Protein 3WVS (pdb70)

Secondary structure (DSSP, 8-state):
-PPPEES-----SSS---HHHHHHHHSSS-EEEE-SBS--EEEE-SHHHHHHHHH-TTEESGGGGGS---BSSS------SGGG--TTHHHHHHHHHGGGTSHHHHGGGHHHHHHHHHHHHHHHHHH-S-EETIIIIITHHHHHHHHHHHT--GGGHHHHHHHHHHHHB--SSSTTHHHHHHHHHHHHHHHHHHHHHHS--SSHHHHHHHHHHTT--S-HHHHHHHHHHHHHHHHHHHHHHHHHHHHHHHHSHHHHHHHHH-GGGHHHHHHHHHHHS--BSSPPPPEEESS-EEETTEEE-TT-EEEE-HHHHTT-TTTSSSTTS--TT-SS----TT--GGG--TTHHHHHHHHHHHHHHHHHH-TT-EE-S--EE--SBSB-SEEE-EEE-

Radius of gyration: 20.67 Å; Cα contacts (8 Å, |Δi|>4): 702; chains: 1; bounding box: 50×57×49 Å

Organism: NCBI:txid659352

Nearest PDB structures (foldseek):
  3wvs-assembly1_A  TM=1.003E+00  e=5.004E-70  Actinacidiphila reveromycinica
  6j87-assembly1_A  TM=9.771E-01  e=1.989E-39  Streptoalloteichus hindustanus
  7q89-assembly5_E  TM=9.675E-01  e=5.124E-38  Streptomyces antibioticus
  7q6x-assembly6_F  TM=9.660E-01  e=4.107E-37  Streptomyces antibioticus
  7q6r-assembly4_D  TM=9.685E-01  e=7.552E-37  Streptomyces antibioticus

Foldseek 3Di:
DADADEDDPDDQDAFDHHVVLVVQQPDFDWHWHAYPWFDIATEDQAQVLQQCQQAPLLWWLQLCVVGRDGDLAPDDPCALELLNGDPPLVVLRCVQQLVCADLVNCVVCLVVLLVVQLVLVVVCVVVAFWDWCLVSHQQVSLLVVLCQAAVPDSVCCVLVVLLLQQLFFSDPVPSCSNVVSVVVVLVVVVVRLVVCVVPNDNHVLVSVNCCCVPVVSDDPRNSSRVSVVCSNCRGVQRSFLQQSLVCVCQVVVVNLVVCLVPVVLLLLQLLLSLLRGFWFRGWDSWIFRCAFDDGRNDTRHHGGTYTYGQNSNSQNCVVFPVSNDRDSNGPPSPGQSQHHHSRRHSNVSVSSSNNSSNSSSCSVPPSVKDFDDDFDWDDRGRTTHTPTTIIHD

CATH classification: 1.10.630.10

Structure (mmCIF, N/CA/C/O backbone):
data_3WVS
#
_entry.id   3WVS
#
_cell.length_a   52.779
_cell.length_b   73.472
_cell.length_c   58.305
_cell.angle_alpha   90.000
_cell.angle_beta   112.110
_cell.angle_gamma   90.000
#
_symmetry.space_group_name_H-M   'P 1 21 1'
#
loop_
_entity.id
_entity.type
_entity.pdbx_description
1 polymer 'Putative monooxygenase'
2 non-polymer 'PROTOPORPHYRIN IX CONTAINING FE'
3 non-polymer '(2E,4S,5S,6E,8E)-10-{(2R,3S,6S,8R,9S)-9-butyl-8-[(1E,3E)-4-carboxy-3-methylbuta-1,3-dien-1-yl]-3-methyl-1,7-dioxaspiro[5.5]undec-2-yl}-5-hydroxy-4,8-dimethyldeca-2,6,8-trienoic acid'
4 non-polymer 'L(+)-TARTARIC ACID'
5 non-polymer GLYCEROL
6 water water
#
loop_
_atom_site.group_PDB
_atom_site.id
_atom_site.type_symbol
_atom_site.label_atom_id
_atom_site.label_alt_id
_atom_site.label_comp_id
_atom_site.label_asym_id
_atom_site.label_entity_id
_atom_site.label_seq_id
_atom_site.pdbx_PDB_ins_code
_atom_site.Cartn_x
_atom_site.Cartn_y
_atom_site.Cartn_z
_atom_site.occupancy
_atom_site.B_iso_or_equiv
_atom_site.auth_seq_id
_atom_site.auth_comp_id
_atom_site.auth_asym_id
_atom_site.auth_atom_id
_atom_site.pdbx_PDB_model_num
ATOM 1 N N . TYR A 1 9 ? 33.374 57.503 37.154 1.00 21.74 9 TYR A N 1
ATOM 2 C CA . TYR A 1 9 ? 33.040 56.055 37.269 1.00 21.38 9 TYR A CA 1
ATOM 3 C C . TYR A 1 9 ? 34.195 55.232 37.823 1.00 21.25 9 TYR A C 1
ATOM 4 O O . TYR A 1 9 ? 35.265 55.178 37.221 1.00 21.63 9 TYR A O 1
ATOM 13 N N . PRO A 1 10 ? 33.977 54.585 38.976 1.00 21.03 10 PRO A N 1
ATOM 14 C CA . PRO A 1 10 ? 34.945 53.636 39.514 1.00 20.67 10 PRO A CA 1
ATOM 15 C C . PRO A 1 10 ? 35.204 52.484 38.548 1.00 20.34 10 PRO A C 1
ATOM 16 O O . PRO A 1 10 ? 34.331 52.126 37.753 1.00 19.85 10 PRO A O 1
ATOM 20 N N . GLU A 1 11 ? 36.403 51.919 38.616 1.00 19.76 11 GLU A N 1
ATOM 21 C CA . GLU A 1 11 ? 36.736 50.753 37.824 1.00 19.45 11 GLU A CA 1
ATOM 22 C C . GLU A 1 11 ? 35.735 49.671 38.191 1.00 18.73 11 GLU A C 1
ATOM 23 O O . GLU A 1 11 ? 35.422 49.502 39.367 1.00 18.66 11 GLU A O 1
ATOM 29 N N . SER A 1 12 ? 35.234 48.950 37.191 1.00 17.88 12 SER A N 1
ATOM 30 C CA . SER A 1 12 ? 34.257 47.883 37.410 1.00 17.24 12 SER A CA 1
ATOM 31 C C . SER A 1 12 ? 34.868 46.654 38.069 1.00 16.62 12 SER A C 1
ATOM 32 O O . SER A 1 12 ? 35.999 46.270 37.770 1.00 16.62 12 SER A O 1
ATOM 35 N N . LEU A 1 13 ? 34.113 46.043 38.970 1.00 15.69 13 LEU A N 1
ATOM 36 C CA . LEU A 1 13 ? 34.521 44.790 39.581 1.00 14.99 13 LEU A CA 1
ATOM 37 C C . LEU A 1 13 ? 33.720 43.650 38.975 1.00 14.30 13 LEU A C 1
ATOM 38 O O . LEU A 1 13 ? 32.543 43.806 38.649 1.00 13.96 13 LEU A O 1
ATOM 43 N N A SER A 1 14 ? 34.363 42.501 38.813 0.50 13.96 14 SER A N 1
ATOM 44 N N B SER A 1 14 ? 34.358 42.495 38.823 0.50 14.03 14 SER A N 1
ATOM 45 C CA A SER A 1 14 ? 33.664 41.324 38.337 0.50 13.66 14 SER A CA 1
ATOM 46 C CA B SER A 1 14 ? 33.672 41.313 38.324 0.50 13.81 14 SER A CA 1
ATOM 47 C C A SER A 1 14 ? 32.543 40.989 39.313 0.50 13.29 14 SER A C 1
ATOM 48 C C B SER A 1 14 ? 32.581 40.889 39.301 0.50 13.35 14 SER A C 1
ATOM 49 O O A SER A 1 14 ? 32.709 41.096 40.532 0.50 13.29 14 SER A O 1
ATOM 50 O O B SER A 1 14 ? 32.814 40.816 40.508 0.50 13.31 14 SER A O 1
ATOM 55 N N . TYR A 1 15 ? 31.400 40.597 38.764 1.00 12.87 15 TYR A N 1
ATOM 56 C CA . TYR A 1 15 ? 30.221 40.298 39.569 1.00 12.33 15 TYR A CA 1
ATOM 57 C C . TYR A 1 15 ? 29.420 39.208 38.845 1.00 12.46 15 TYR A C 1
ATOM 58 O O . TYR A 1 15 ? 29.442 39.154 37.618 1.00 12.39 15 TYR A O 1
ATOM 67 N N . PRO A 1 16 ? 28.709 38.330 39.583 1.00 12.91 16 PRO A N 1
ATOM 68 C CA . PRO A 1 16 ? 28.499 38.217 41.029 1.00 13.31 16 PRO A CA 1
ATOM 69 C C . PRO A 1 16 ? 29.756 37.922 41.846 1.00 13.73 16 PRO A C 1
ATOM 70 O O . PRO A 1 16 ? 30.754 37.430 41.310 1.00 13.67 16 PRO A O 1
ATOM 74 N N . PHE A 1 17 ? 29.676 38.203 43.144 1.00 14.20 17 PHE A N 1
ATOM 75 C CA . PHE A 1 17 ? 30.798 38.039 44.065 1.00 14.81 17 PHE A CA 1
ATOM 76 C C . PHE A 1 17 ? 30.829 36.653 44.690 1.00 15.70 17 PHE A C 1
ATOM 77 O O . PHE A 1 17 ? 31.899 36.132 45.010 1.00 16.03 17 PHE A O 1
ATOM 85 N N . GLY A 1 18 ? 29.653 36.071 44.896 1.00 16.48 18 GLY A N 1
ATOM 86 C CA . GLY A 1 18 ? 29.554 34.811 45.631 1.00 17.16 18 GLY A CA 1
ATOM 87 C C . GLY A 1 18 ? 29.629 35.018 47.135 1.00 17.47 18 GLY A C 1
ATOM 88 O O . GLY A 1 18 ? 29.552 36.151 47.622 1.00 17.46 18 GLY A O 1
ATOM 89 N N . PRO A 1 19 ? 29.793 33.923 47.894 1.00 17.82 19 PRO A N 1
ATOM 90 C CA . PRO A 1 19 ? 29.968 32.550 47.434 1.00 18.23 19 PRO A CA 1
ATOM 91 C C . PRO A 1 19 ? 28.650 31.817 47.216 1.00 18.82 19 PRO A C 1
ATOM 92 O O . PRO A 1 19 ? 27.575 32.383 47.419 1.00 18.94 19 PRO A O 1
ATOM 96 N N . ASP A 1 20 ? 28.753 30.552 46.817 1.00 19.63 20 ASP A N 1
ATOM 97 C CA . ASP A 1 20 ? 27.590 29.704 46.569 1.00 20.36 20 ASP A CA 1
ATOM 98 C C . ASP A 1 20 ? 27.203 28.940 47.824 1.00 20.35 20 ASP A C 1
ATOM 99 O O . ASP A 1 20 ? 26.020 28.748 48.109 1.00 20.40 20 ASP A O 1
ATOM 104 N N . GLU A 1 21 ? 28.213 28.500 48.566 1.00 20.24 21 GLU A N 1
ATOM 105 C CA . GLU A 1 21 ? 28.004 27.609 49.702 1.00 20.26 21 GLU A CA 1
ATOM 106 C C . GLU A 1 21 ? 27.806 28.341 51.018 1.00 19.49 21 GLU A C 1
ATOM 107 O O . GLU A 1 21 ? 28.429 29.373 51.268 1.00 19.57 21 GLU A O 1
ATOM 113 N N . GLY A 1 22 ? 26.955 27.778 51.868 1.00 18.39 22 GLY A N 1
ATOM 114 C CA . GLY A 1 22 ? 26.680 28.361 53.165 1.00 17.20 22 GLY A CA 1
ATOM 115 C C . GLY A 1 22 ? 25.849 29.606 52.984 1.00 16.38 22 GLY A C 1
ATOM 116 O O . GLY A 1 22 ? 25.303 29.841 51.905 1.00 16.37 22 GLY A O 1
ATOM 117 N N . LEU A 1 23 ? 25.779 30.412 54.032 1.00 15.63 23 LEU A N 1
ATOM 118 C CA . LEU A 1 23 ? 24.929 31.592 54.024 1.00 15.09 23 LEU A CA 1
ATOM 119 C C . LEU A 1 23 ? 25.720 32.891 54.042 1.00 14.66 23 LEU A C 1
ATOM 120 O O . LEU A 1 23 ? 25.149 33.962 54.249 1.00 14.49 23 LEU A O 1
ATOM 125 N N . ALA A 1 24 ? 27.029 32.802 53.822 1.00 14.21 24 ALA A N 1
ATOM 126 C CA . ALA A 1 24 ? 27.865 33.985 53.886 1.00 13.95 24 ALA A CA 1
ATOM 127 C C . ALA A 1 24 ? 27.660 34.855 52.664 1.00 13.43 24 ALA A C 1
ATOM 128 O O . ALA A 1 24 ? 27.261 34.383 51.598 1.00 12.94 24 ALA A O 1
ATOM 130 N N . LEU A 1 25 ? 27.938 36.139 52.835 1.00 13.10 25 LEU A N 1
ATOM 131 C CA . LEU A 1 25 ? 28.004 37.055 51.713 1.00 12.75 25 LEU A CA 1
ATOM 132 C C . LEU A 1 25 ? 29.457 37.458 51.528 1.00 12.27 25 LEU A C 1
ATOM 133 O O . LEU A 1 25 ? 30.200 37.603 52.497 1.00 12.10 25 LEU A O 1
ATOM 138 N N . SER A 1 26 ? 29.867 37.620 50.279 1.00 11.92 26 SER A N 1
ATOM 139 C CA . SER A 1 26 ? 31.239 37.992 49.983 1.00 11.88 26 SER A CA 1
ATOM 140 C C . SER A 1 26 ? 31.670 39.249 50.739 1.00 11.65 26 SER A C 1
ATOM 141 O O . SER A 1 26 ? 30.892 40.192 50.906 1.00 11.10 26 SER A O 1
ATOM 144 N N . GLU A 1 27 ? 32.914 39.265 51.201 1.00 11.79 27 GLU A N 1
ATOM 145 C CA . GLU A 1 27 ? 33.461 40.469 51.809 1.00 12.30 27 GLU A CA 1
ATOM 146 C C . GLU A 1 27 ? 33.383 41.665 50.862 1.00 11.77 27 GLU A C 1
ATOM 147 O O . GLU A 1 27 ? 33.393 42.811 51.307 1.00 11.76 27 GLU A O 1
ATOM 153 N N . SER A 1 28 ? 33.315 41.405 49.560 1.00 11.31 28 SER A N 1
ATOM 154 C CA . SER A 1 28 ? 33.206 42.493 48.591 1.00 10.98 28 SER A CA 1
ATOM 155 C C . SER A 1 28 ? 31.915 43.274 48.779 1.00 10.65 28 SER A C 1
ATOM 156 O O . SER A 1 28 ? 31.865 44.464 48.488 1.00 10.72 28 SER A O 1
ATOM 159 N N . TYR A 1 29 ? 30.869 42.604 49.255 1.00 10.01 29 TYR A N 1
ATOM 160 C CA . TYR A 1 29 ? 29.629 43.306 49.571 1.00 9.47 29 TYR A CA 1
ATOM 161 C C . TYR A 1 29 ? 29.819 44.229 50.766 1.00 9.37 29 TYR A C 1
ATOM 162 O O . TYR A 1 29 ? 29.331 45.354 50.773 1.00 9.23 29 TYR A O 1
ATOM 171 N N . THR A 1 30 ? 30.515 43.740 51.786 1.00 9.57 30 THR A N 1
ATOM 172 C CA . THR A 1 30 ? 30.737 44.534 52.983 1.00 9.90 30 THR A CA 1
ATOM 173 C C . THR A 1 30 ? 31.558 45.767 52.625 1.00 9.69 30 THR A C 1
ATOM 174 O O . THR A 1 30 ? 31.246 46.881 53.051 1.00 9.36 30 THR A O 1
ATOM 178 N N . ARG A 1 31 ? 32.610 45.556 51.846 1.00 9.82 31 ARG A N 1
ATOM 179 C CA A ARG A 1 31 ? 33.490 46.638 51.428 0.50 9.89 31 ARG A CA 1
ATOM 180 C CA B ARG A 1 31 ? 33.477 46.663 51.469 0.50 10.08 31 ARG A CA 1
ATOM 181 C C . ARG A 1 31 ? 32.699 47.686 50.650 1.00 9.77 31 ARG A C 1
ATOM 182 O O . ARG A 1 31 ? 32.802 48.884 50.902 1.00 9.60 31 ARG A O 1
ATOM 197 N N . ALA A 1 32 ? 31.896 47.218 49.699 1.00 9.26 32 ALA A N 1
ATOM 198 C CA . ALA A 1 32 ? 31.091 48.125 48.873 1.00 8.76 32 ALA A CA 1
ATOM 199 C C . ALA A 1 32 ? 30.110 48.930 49.729 1.00 8.61 32 ALA A C 1
ATOM 200 O O . ALA A 1 32 ? 29.998 50.144 49.589 1.00 8.37 32 ALA A O 1
ATOM 202 N N . ARG A 1 33 ? 29.430 48.251 50.647 1.00 8.14 33 ARG A N 1
ATOM 203 C CA . ARG A 1 33 ? 28.411 48.897 51.474 1.00 8.42 33 ARG A CA 1
ATOM 204 C C . ARG A 1 33 ? 29.030 49.912 52.449 1.00 8.31 33 ARG A C 1
ATOM 205 O O . ARG A 1 33 ? 28.402 50.908 52.804 1.00 8.20 33 ARG A O 1
ATOM 213 N N . ASP A 1 34 ? 30.273 49.653 52.859 1.00 8.56 34 ASP A N 1
ATOM 214 C CA . ASP A 1 34 ? 31.024 50.555 53.734 1.00 9.06 34 ASP A CA 1
ATOM 215 C C . ASP A 1 34 ? 31.567 51.782 52.991 1.00 8.95 34 ASP A C 1
ATOM 216 O O . ASP A 1 34 ? 31.942 52.767 53.621 1.00 9.23 34 ASP A O 1
ATOM 221 N N . THR A 1 35 ? 31.628 51.710 51.662 1.00 9.28 35 THR A N 1
ATOM 222 C CA . THR A 1 35 ? 32.284 52.747 50.866 1.00 9.99 35 THR A CA 1
ATOM 223 C C . THR A 1 35 ? 31.287 53.781 50.372 1.00 9.95 35 THR A C 1
ATOM 224 O O . THR A 1 35 ? 30.227 53.430 49.852 1.00 9.83 35 THR A O 1
ATOM 228 N N A ASP A 1 36 ? 31.636 55.058 50.525 0.50 10.05 36 ASP A N 1
ATOM 229 N N B ASP A 1 36 ? 31.637 55.053 50.521 0.50 10.04 36 ASP A N 1
ATOM 230 C CA A ASP A 1 36 ? 30.803 56.162 50.038 0.50 10.27 36 ASP A CA 1
ATOM 231 C CA B ASP A 1 36 ? 30.788 56.140 50.053 0.50 10.25 36 ASP A CA 1
ATOM 232 C C A ASP A 1 36 ? 30.603 56.082 48.533 0.50 10.20 36 ASP A C 1
ATOM 233 C C B ASP A 1 36 ? 30.592 56.061 48.542 0.50 10.19 36 ASP A C 1
ATOM 234 O O A ASP A 1 36 ? 31.517 55.703 47.795 0.50 10.51 36 ASP A O 1
ATOM 235 O O B ASP A 1 36 ? 31.492 55.647 47.808 0.50 10.49 36 ASP A O 1
ATOM 244 N N . GLY A 1 37 ? 29.408 56.455 48.089 1.00 10.15 37 GLY A N 1
ATOM 245 C CA . GLY A 1 37 ? 29.044 56.348 46.688 1.00 10.25 37 GLY A CA 1
ATOM 246 C C . GLY A 1 37 ? 28.718 54.913 46.320 1.00 10.54 37 GLY A C 1
ATOM 247 O O . GLY A 1 37 ? 28.866 54.003 47.138 1.00 11.04 37 GLY A O 1
ATOM 248 N N . LEU A 1 38 ? 28.253 54.713 45.093 1.00 10.22 38 LEU A N 1
ATOM 249 C CA . LEU A 1 38 ? 28.000 53.375 44.577 1.00 10.23 38 LEU A CA 1
ATOM 250 C C . LEU A 1 38 ? 29.254 52.832 43.913 1.00 10.52 38 LEU A C 1
ATOM 251 O O . LEU A 1 38 ? 30.121 53.593 43.499 1.00 11.06 38 LEU A O 1
ATOM 256 N N . ILE A 1 39 ? 29.356 51.514 43.811 1.00 10.38 39 ILE A N 1
ATOM 257 C CA . ILE A 1 39 ? 30.444 50.927 43.046 1.00 10.64 39 ILE A CA 1
ATOM 258 C C . ILE A 1 39 ? 29.954 50.477 41.682 1.00 10.37 39 ILE A C 1
ATOM 259 O O . ILE A 1 39 ? 28.748 50.453 41.415 1.00 10.08 39 ILE A O 1
ATOM 264 N N . ARG A 1 40 ? 30.905 50.138 40.819 1.00 10.17 40 ARG A N 1
ATOM 265 C CA . ARG A 1 40 ? 30.609 49.657 39.484 1.00 10.22 40 ARG A CA 1
ATOM 266 C C . ARG A 1 40 ? 30.890 48.167 39.389 1.00 10.04 40 ARG A C 1
ATOM 267 O O . ARG A 1 40 ? 31.870 47.670 39.953 1.00 10.04 40 ARG A O 1
ATOM 275 N N . VAL A 1 41 ? 30.020 47.454 38.681 1.00 10.00 41 VAL A N 1
ATOM 276 C CA . VAL A 1 41 ? 30.186 46.025 38.459 1.00 10.39 41 VAL A CA 1
ATOM 277 C C . VAL A 1 41 ? 30.036 45.674 36.983 1.00 10.59 41 VAL A C 1
ATOM 278 O O . VAL A 1 41 ? 29.311 46.340 36.234 1.00 10.40 41 VAL A O 1
ATOM 282 N N . LYS A 1 42 ? 30.735 44.625 36.569 1.00 10.81 42 LYS A N 1
ATOM 283 C CA . LYS A 1 42 ? 30.559 44.075 35.238 1.00 11.20 42 LYS A CA 1
ATOM 284 C C . LYS A 1 42 ? 30.205 42.606 35.371 1.00 11.19 42 LYS A C 1
ATOM 285 O O . LYS A 1 42 ? 30.944 41.824 35.980 1.00 11.33 42 LYS A O 1
ATOM 291 N N . LEU A 1 43 ? 29.056 42.246 34.810 1.00 11.15 43 LEU A N 1
ATOM 292 C CA . LEU A 1 43 ? 28.567 40.875 34.857 1.00 11.34 43 LEU A CA 1
ATOM 293 C C . LEU A 1 43 ? 28.986 40.128 33.586 1.00 11.76 43 LEU A C 1
ATOM 294 O O . LEU A 1 43 ? 29.528 40.734 32.665 1.00 11.78 43 LEU A O 1
ATOM 299 N N . PRO A 1 44 ? 28.759 38.807 33.540 1.00 12.26 44 PRO A N 1
ATOM 300 C CA . PRO A 1 44 ? 29.185 38.062 32.359 1.00 12.60 44 PRO A CA 1
ATOM 301 C C . PRO A 1 44 ? 28.609 38.602 31.048 1.00 12.81 44 PRO A C 1
ATOM 302 O O . PRO A 1 44 ? 29.258 38.497 30.005 1.00 13.16 44 PRO A O 1
ATOM 306 N N . TYR A 1 45 ? 27.409 39.172 31.093 1.00 12.51 45 TYR A N 1
ATOM 307 C CA . TYR A 1 45 ? 26.776 39.724 29.893 1.00 12.54 45 TYR A CA 1
ATOM 308 C C . TYR A 1 45 ? 26.264 41.141 30.123 1.00 11.96 45 TYR A C 1
ATOM 309 O O . TYR A 1 45 ? 26.050 41.566 31.265 1.00 11.86 45 TYR A O 1
ATOM 318 N N . GLY A 1 46 ? 26.062 41.868 29.029 1.00 11.79 46 GLY A N 1
ATOM 319 C CA . GLY A 1 46 ? 25.462 43.192 29.090 1.00 11.64 46 GLY A CA 1
ATOM 320 C C . GLY A 1 46 ? 26.409 44.287 29.532 1.00 11.67 46 GLY A C 1
ATOM 321 O O . GLY A 1 46 ? 27.581 44.046 29.816 1.00 11.69 46 GLY A O 1
ATOM 322 N N . GLU A 1 47 ? 25.884 45.504 29.595 1.00 11.97 47 GLU A N 1
ATOM 323 C CA . GLU A 1 47 ? 26.672 46.664 29.991 1.00 12.01 47 GLU A CA 1
ATOM 324 C C . GLU A 1 47 ? 27.013 46.642 31.478 1.00 11.81 47 GLU A C 1
ATOM 325 O O . GLU A 1 47 ? 26.322 45.998 32.273 1.00 11.37 47 GLU A O 1
ATOM 331 N N . PRO A 1 48 ? 28.088 47.349 31.863 1.00 11.49 48 PRO A N 1
ATOM 332 C CA . PRO A 1 48 ? 28.413 47.499 33.276 1.00 11.35 48 PRO A CA 1
ATOM 333 C C . PRO A 1 48 ? 27.327 48.300 33.985 1.00 10.59 48 PRO A C 1
ATOM 334 O O . PRO A 1 48 ? 26.509 48.955 33.336 1.00 11.00 48 PRO A O 1
ATOM 338 N N . ALA A 1 49 ? 27.325 48.251 35.310 1.00 9.87 49 ALA A N 1
ATOM 339 C CA . ALA A 1 49 ? 26.253 48.860 36.082 1.00 9.25 49 ALA A CA 1
ATOM 340 C C . ALA A 1 49 ? 26.746 49.378 37.423 1.00 8.76 49 ALA A C 1
ATOM 341 O O . ALA A 1 49 ? 27.836 49.029 37.876 1.00 9.29 49 ALA A O 1
ATOM 343 N N . TRP A 1 50 ? 25.937 50.217 38.058 1.00 7.73 50 TRP A N 1
ATOM 344 C CA . TRP A 1 50 ? 26.159 50.574 39.448 1.00 7.23 50 TRP A CA 1
ATOM 345 C C . TRP A 1 50 ? 25.607 49.459 40.323 1.00 6.66 50 TRP A C 1
ATOM 346 O O . TRP A 1 50 ? 24.652 48.786 39.933 1.00 6.82 50 TRP A O 1
ATOM 357 N N . LEU A 1 51 ? 26.192 49.294 41.505 1.00 6.87 51 LEU A N 1
ATOM 358 C CA . LEU A 1 51 ? 25.686 48.355 42.506 1.00 6.77 51 LEU A CA 1
ATOM 359 C C . LEU A 1 51 ? 25.323 49.127 43.765 1.00 6.92 51 LEU A C 1
ATOM 360 O O . LEU A 1 51 ? 26.155 49.848 44.315 1.00 7.39 51 LEU A O 1
ATOM 365 N N . ALA A 1 52 ? 24.074 48.984 44.204 1.00 6.60 52 ALA A N 1
ATOM 366 C CA . ALA A 1 52 ? 23.599 49.576 45.456 1.00 6.64 52 ALA A CA 1
ATOM 367 C C . ALA A 1 52 ? 23.535 48.493 46.526 1.00 6.51 52 ALA A C 1
ATOM 368 O O . ALA A 1 52 ? 22.933 47.433 46.314 1.00 7.12 52 ALA A O 1
ATOM 370 N N . THR A 1 53 ? 24.152 48.764 47.672 1.00 6.31 53 THR A N 1
ATOM 371 C CA . THR A 1 53 ? 24.256 47.782 48.751 1.00 6.55 53 THR A CA 1
ATOM 372 C C . THR A 1 53 ? 23.728 48.271 50.092 1.00 6.26 53 THR A C 1
ATOM 373 O O . THR A 1 53 ? 23.400 47.452 50.949 1.00 6.84 53 THR A O 1
ATOM 377 N N . ARG A 1 54 ? 23.660 49.586 50.287 1.00 5.95 54 ARG A N 1
ATOM 378 C CA . ARG A 1 54 ? 23.082 50.123 51.513 1.00 5.96 54 ARG A CA 1
ATOM 379 C C . ARG A 1 54 ? 21.554 50.053 51.475 1.00 6.01 54 ARG A C 1
ATOM 380 O O . ARG A 1 54 ? 20.933 50.223 50.424 1.00 5.75 54 ARG A O 1
ATOM 388 N N . TYR A 1 55 ? 20.963 49.814 52.636 1.00 5.48 55 TYR A N 1
ATOM 389 C CA . TYR A 1 55 ? 19.519 49.710 52.779 1.00 5.51 55 TYR A CA 1
ATOM 390 C C . TYR A 1 55 ? 18.785 50.918 52.189 1.00 5.77 55 TYR A C 1
ATOM 391 O O . TYR A 1 55 ? 17.818 50.760 51.442 1.00 5.41 55 TYR A O 1
ATOM 400 N N . GLU A 1 56 ? 19.236 52.128 52.504 1.00 6.17 56 GLU A N 1
ATOM 401 C CA . GLU A 1 56 ? 18.507 53.301 52.028 1.00 6.73 56 GLU A CA 1
ATOM 402 C C . GLU A 1 56 ? 18.648 53.464 50.522 1.00 6.10 56 GLU A C 1
ATOM 403 O O . GLU A 1 56 ? 17.724 53.915 49.847 1.00 6.50 56 GLU A O 1
ATOM 409 N N . ASP A 1 57 ? 19.810 53.095 50.000 1.00 5.68 57 ASP A N 1
ATOM 410 C CA . ASP A 1 57 ? 20.042 53.189 48.561 1.00 5.68 57 ASP A CA 1
ATOM 411 C C . ASP A 1 57 ? 19.201 52.155 47.825 1.00 5.43 57 ASP A C 1
ATOM 412 O O . ASP A 1 57 ? 18.603 52.445 46.785 1.00 5.68 57 ASP A O 1
ATOM 417 N N . ALA A 1 58 ? 19.169 50.941 48.367 1.00 5.24 58 ALA A N 1
ATOM 418 C CA . ALA A 1 58 ? 18.370 49.870 47.788 1.00 5.04 58 ALA A CA 1
ATOM 419 C C . ALA A 1 58 ? 16.905 50.267 47.700 1.00 5.06 58 ALA A C 1
ATOM 420 O O . ALA A 1 58 ? 16.263 50.093 46.668 1.00 5.14 58 ALA A O 1
ATOM 422 N N . ARG A 1 59 ? 16.368 50.812 48.781 1.00 4.96 59 ARG A N 1
ATOM 423 C CA . ARG A 1 59 ? 14.958 51.136 48.769 1.00 5.17 59 ARG A CA 1
ATOM 424 C C . ARG A 1 59 ? 14.639 52.296 47.832 1.00 5.06 59 ARG A C 1
ATOM 425 O O . ARG A 1 59 ? 13.576 52.321 47.221 1.00 4.89 59 ARG A O 1
ATOM 433 N N . LEU A 1 60 ? 15.564 53.239 47.685 1.00 5.31 60 LEU A N 1
ATOM 434 C CA . LEU A 1 60 ? 15.373 54.296 46.695 1.00 5.62 60 LEU A CA 1
ATOM 435 C C . LEU A 1 60 ? 15.253 53.699 45.295 1.00 5.20 60 LEU A C 1
ATOM 436 O O . LEU A 1 60 ? 14.307 53.983 44.562 1.00 4.94 60 LEU A O 1
ATOM 441 N N . VAL A 1 61 ? 16.206 52.853 44.928 1.00 4.71 61 VAL A N 1
ATOM 442 C CA . VAL A 1 61 ? 16.227 52.301 43.583 1.00 4.96 61 VAL A CA 1
ATOM 443 C C . VAL A 1 61 ? 15.005 51.418 43.303 1.00 4.83 61 VAL A C 1
ATOM 444 O O . VAL A 1 61 ? 14.431 51.458 42.211 1.00 4.88 61 VAL A O 1
ATOM 448 N N . LEU A 1 62 ? 14.600 50.620 44.282 1.00 5.06 62 LEU A N 1
ATOM 449 C CA . LEU A 1 62 ? 13.468 49.722 44.100 1.00 5.01 62 LEU A CA 1
ATOM 450 C C . LEU A 1 62 ? 12.131 50.439 44.093 1.00 4.71 62 LEU A C 1
ATOM 451 O O . LEU A 1 62 ? 11.202 50.015 43.411 1.00 5.40 62 LEU A O 1
ATOM 456 N N . GLY A 1 63 ? 12.023 51.508 44.879 1.00 4.50 63 GLY A N 1
ATOM 457 C CA . GLY A 1 63 ? 10.723 52.115 45.143 1.00 4.98 63 GLY A CA 1
ATOM 458 C C . GLY A 1 63 ? 10.473 53.506 44.599 1.00 5.46 63 GLY A C 1
ATOM 459 O O . GLY A 1 63 ? 9.337 53.967 44.621 1.00 6.08 63 GLY A O 1
ATOM 460 N N . ASP A 1 64 ? 11.511 54.191 44.132 1.00 5.40 64 ASP A N 1
ATOM 461 C CA . ASP A 1 64 ? 11.342 55.534 43.568 1.00 5.90 64 ASP A CA 1
ATOM 462 C C . ASP A 1 64 ? 11.047 55.433 42.077 1.00 5.99 64 ASP A C 1
ATOM 463 O O . ASP A 1 64 ? 11.815 54.837 41.324 1.00 5.81 64 ASP A O 1
ATOM 468 N N . ALA A 1 65 ? 9.942 56.040 41.652 1.00 6.59 65 ALA A N 1
ATOM 469 C CA . ALA A 1 65 ? 9.454 55.901 40.281 1.00 7.37 65 ALA A CA 1
ATOM 470 C C . ALA A 1 65 ? 10.320 56.585 39.219 1.00 7.37 65 ALA A C 1
ATOM 471 O O . ALA A 1 65 ? 10.058 56.455 38.024 1.00 8.11 65 ALA A O 1
ATOM 473 N N . ARG A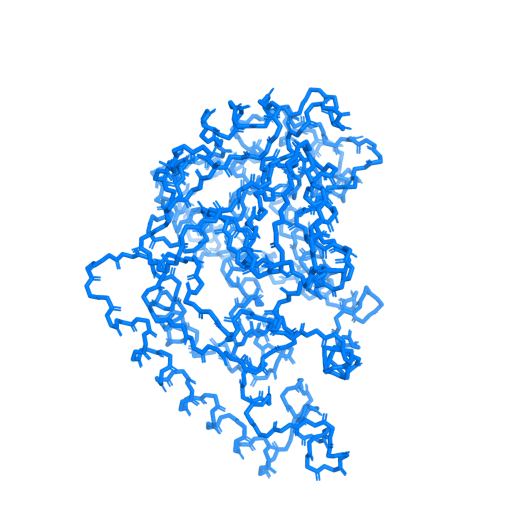 1 66 ? 11.348 57.308 39.648 1.00 7.05 66 ARG A N 1
ATOM 474 C CA . ARG A 1 66 ? 12.334 57.818 38.705 1.00 7.36 66 ARG A CA 1
ATOM 475 C C . ARG A 1 66 ? 13.220 56.693 38.167 1.00 6.99 66 ARG A C 1
ATOM 476 O O . ARG A 1 66 ? 13.969 56.893 37.215 1.00 7.31 66 ARG A O 1
ATOM 484 N N . PHE A 1 67 ? 13.134 55.514 38.783 1.00 6.47 67 PHE A N 1
ATOM 485 C CA . PHE A 1 67 ? 13.808 54.319 38.274 1.00 6.62 67 PHE A CA 1
ATOM 486 C C . PHE A 1 67 ? 12.806 53.398 37.584 1.00 6.77 67 PHE A C 1
ATOM 487 O O . PHE A 1 67 ? 11.656 53.285 38.008 1.00 7.60 67 PHE A O 1
ATOM 495 N N . SER A 1 68 ? 13.253 52.744 36.516 1.00 6.47 68 SER A N 1
ATOM 496 C CA . SER A 1 68 ? 12.377 51.982 35.631 1.00 6.73 68 SER A CA 1
ATOM 497 C C . SER A 1 68 ? 12.870 50.558 35.408 1.00 6.67 68 SER A C 1
ATOM 498 O O . SER A 1 68 ? 14.077 50.316 35.303 1.00 6.91 68 SER A O 1
ATOM 501 N N . ARG A 1 69 ? 11.922 49.628 35.311 1.00 6.75 69 ARG A N 1
ATOM 502 C CA . ARG A 1 69 ? 12.205 48.288 34.803 1.00 7.18 69 ARG A CA 1
ATOM 503 C C . ARG A 1 69 ? 12.024 48.259 33.285 1.00 7.69 69 ARG A C 1
ATOM 504 O O . ARG A 1 69 ? 12.821 47.662 32.575 1.00 7.53 69 ARG A O 1
ATOM 512 N N . ALA A 1 70 ? 10.980 48.915 32.789 1.00 8.15 70 ALA A N 1
ATOM 513 C CA . ALA A 1 70 ? 10.651 48.851 31.365 1.00 8.83 70 ALA A CA 1
ATOM 514 C C . ALA A 1 70 ? 11.774 49.349 30.458 1.00 9.15 70 ALA A C 1
ATOM 515 O O . ALA A 1 70 ? 11.930 48.854 29.338 1.00 9.41 70 ALA A O 1
ATOM 517 N N . LEU A 1 71 ? 12.544 50.330 30.927 1.00 9.52 71 LEU A N 1
ATOM 518 C CA A LEU A 1 71 ? 13.610 50.924 30.115 0.50 9.71 71 LEU A CA 1
ATOM 519 C CA B LEU A 1 71 ? 13.623 50.925 30.129 0.50 9.90 71 LEU A CA 1
ATOM 520 C C . LEU A 1 71 ? 14.723 49.934 29.764 1.00 10.06 71 LEU A C 1
ATOM 521 O O . LEU A 1 71 ? 15.533 50.194 28.868 1.00 9.95 71 LEU A O 1
ATOM 530 N N . SER A 1 72 ? 14.764 48.801 30.460 1.00 10.26 72 SER A N 1
ATOM 531 C CA A SER A 1 72 ? 15.744 47.762 30.164 0.50 10.58 72 SER A CA 1
ATOM 532 C CA B SER A 1 72 ? 15.764 47.784 30.158 0.50 11.01 72 SER A CA 1
ATOM 533 C C . SER A 1 72 ? 15.694 47.388 28.685 1.00 11.13 72 SER A C 1
ATOM 534 O O . SER A 1 72 ? 16.719 47.076 28.072 1.00 11.37 72 SER A O 1
ATOM 539 N N . GLU A 1 73 ? 14.494 47.421 28.114 1.00 11.97 73 GLU A N 1
ATOM 540 C CA . GLU A 1 73 ? 14.330 47.057 26.708 1.00 13.24 73 GLU A CA 1
ATOM 541 C C . GLU A 1 73 ? 15.173 47.918 25.764 1.00 13.17 73 GLU A C 1
ATOM 542 O O . GLU A 1 73 ? 15.466 47.505 24.639 1.00 13.65 73 GLU A O 1
ATOM 548 N N . GLU A 1 74 ? 15.539 49.115 26.209 1.00 12.98 74 GLU A N 1
ATOM 549 C CA . GLU A 1 74 ? 16.324 50.020 25.384 1.00 12.88 74 GLU A CA 1
ATOM 550 C C . GLU A 1 74 ? 17.800 49.715 25.531 1.00 12.75 74 GLU A C 1
ATOM 551 O O . GLU A 1 74 ? 18.644 50.412 24.970 1.00 13.19 74 GLU A O 1
ATOM 557 N N . HIS A 1 75 ? 18.112 48.670 26.295 1.00 12.17 75 HIS A N 1
ATOM 558 C CA . HIS A 1 75 ? 19.498 48.395 26.647 1.00 11.92 75 HIS A CA 1
ATOM 559 C C . HIS A 1 75 ? 19.912 46.934 26.498 1.00 11.74 75 HIS A C 1
ATOM 560 O O . HIS A 1 75 ? 19.080 46.053 26.293 1.00 12.18 75 HIS A O 1
ATOM 567 N N . ASP A 1 76 ? 21.217 46.705 26.591 1.00 12.16 76 ASP A N 1
ATOM 568 C CA . ASP A 1 76 ? 21.778 45.370 26.737 1.00 12.27 76 ASP A CA 1
ATOM 569 C C . ASP A 1 76 ? 22.073 45.239 28.222 1.00 11.66 76 ASP A C 1
ATOM 570 O O . ASP A 1 76 ? 23.145 45.617 28.683 1.00 11.97 76 ASP A O 1
ATOM 575 N N . PRO A 1 77 ? 21.106 44.715 28.983 1.00 11.18 77 PRO A N 1
ATOM 576 C CA . PRO A 1 77 ? 21.164 44.850 30.440 1.00 10.37 77 PRO A CA 1
ATOM 577 C C . PRO A 1 77 ? 22.194 43.956 31.118 1.00 9.86 77 PRO A C 1
ATOM 578 O O . PRO A 1 77 ? 22.456 42.844 30.657 1.00 9.84 77 PRO A O 1
ATOM 582 N N . PRO A 1 78 ? 22.770 44.437 32.228 1.00 9.44 78 PRO A N 1
ATOM 583 C CA . PRO A 1 78 ? 23.720 43.633 33.001 1.00 9.24 78 PRO A CA 1
ATOM 584 C C . PRO A 1 78 ? 23.045 42.350 33.491 1.00 9.30 78 PRO A C 1
ATOM 585 O O . PRO A 1 78 ? 21.935 42.392 34.016 1.00 9.73 78 PRO A O 1
ATOM 589 N N . ARG A 1 79 ? 23.694 41.208 33.307 1.00 9.23 79 ARG A N 1
ATOM 590 C CA . ARG A 1 79 ? 23.024 39.956 33.626 1.00 9.35 79 ARG A CA 1
ATOM 591 C C . ARG A 1 79 ? 23.982 38.781 33.586 1.00 9.57 79 ARG A C 1
ATOM 592 O O . ARG A 1 79 ? 25.037 38.845 32.943 1.00 9.41 79 ARG A O 1
ATOM 600 N N . ALA A 1 80 ? 23.592 37.701 34.257 1.00 9.61 80 ALA A N 1
ATOM 601 C CA . ALA A 1 80 ? 24.412 36.504 34.366 1.00 10.18 80 ALA A CA 1
ATOM 602 C C . ALA A 1 80 ? 24.044 35.444 33.335 1.00 10.57 80 ALA A C 1
ATOM 603 O O . ALA A 1 80 ? 24.789 34.481 33.143 1.00 11.33 80 ALA A O 1
ATOM 605 N N . ARG A 1 81 ? 22.896 35.610 32.684 1.00 10.77 81 ARG A N 1
ATOM 606 C CA . ARG A 1 81 ? 22.443 34.657 31.672 1.00 11.16 81 ARG A CA 1
ATOM 607 C C . ARG A 1 81 ? 22.489 35.303 30.296 1.00 11.85 81 ARG A C 1
ATOM 608 O O . ARG A 1 81 ? 22.079 36.453 30.131 1.00 11.57 81 ARG A O 1
ATOM 616 N N . LYS A 1 82 ? 22.977 34.553 29.310 1.00 12.87 82 LYS A N 1
ATOM 617 C CA . LYS A 1 82 ? 23.137 35.070 27.952 1.00 13.95 82 LYS A CA 1
ATOM 618 C C . LYS A 1 82 ? 21.804 35.493 27.332 1.00 14.10 82 LYS A C 1
ATOM 619 O O . LYS A 1 82 ? 21.677 36.589 26.788 1.00 14.19 82 LYS A O 1
ATOM 625 N N . PHE A 1 83 ? 20.809 34.622 27.436 1.00 14.46 83 PHE A N 1
ATOM 626 C CA . PHE A 1 83 ? 19.507 34.875 26.840 1.00 15.19 83 PHE A CA 1
ATOM 627 C C . PHE A 1 83 ? 18.668 35.818 27.691 1.00 15.38 83 PHE A C 1
ATOM 628 O O . PHE A 1 83 ? 18.505 35.611 28.893 1.00 15.76 83 PHE A O 1
ATOM 636 N N . ASN A 1 84 ? 18.148 36.863 27.057 1.00 15.68 84 ASN A N 1
ATOM 637 C CA . ASN A 1 84 ? 17.189 37.749 27.700 1.00 16.08 84 ASN A CA 1
ATOM 638 C C . ASN A 1 84 ? 15.861 37.628 26.972 1.00 15.95 84 ASN A C 1
ATOM 639 O O . ASN A 1 84 ? 15.708 38.121 25.853 1.00 16.12 84 ASN A O 1
ATOM 644 N N . ALA A 1 85 ? 14.901 36.963 27.608 1.00 16.01 85 ALA A N 1
ATOM 645 C CA . ALA A 1 85 ? 13.626 36.658 26.970 1.00 15.72 85 ALA A CA 1
ATOM 646 C C . ALA A 1 85 ? 12.738 37.886 26.798 1.00 15.31 85 ALA A C 1
ATOM 647 O O . ALA A 1 85 ? 11.829 37.885 25.970 1.00 15.50 85 ALA A O 1
ATOM 649 N N . GLN A 1 86 ? 13.003 38.929 27.584 1.00 14.52 86 GLN A N 1
ATOM 650 C CA . GLN A 1 86 ? 12.159 40.124 27.593 1.00 14.07 86 GLN A CA 1
ATOM 651 C C . GLN A 1 86 ? 10.687 39.725 27.696 1.00 13.22 86 GLN A C 1
ATOM 652 O O . GLN A 1 86 ? 9.854 40.123 26.879 1.00 13.21 86 GLN A O 1
ATOM 658 N N . ALA A 1 87 ? 10.387 38.921 28.711 1.00 12.34 87 ALA A N 1
ATOM 659 C CA . ALA A 1 87 ? 9.053 38.384 28.894 1.00 11.77 87 ALA A CA 1
ATOM 660 C C . ALA A 1 87 ? 8.085 39.521 29.144 1.00 11.70 87 ALA A C 1
ATOM 661 O O . ALA A 1 87 ? 8.478 40.578 29.631 1.00 11.91 87 ALA A O 1
ATOM 663 N N . LYS A 1 88 ? 6.824 39.294 28.798 1.00 11.49 88 LYS A N 1
ATOM 664 C CA . LYS A 1 88 ? 5.765 40.268 29.033 1.00 11.73 88 LYS A CA 1
ATOM 665 C C . LYS A 1 88 ? 5.141 39.999 30.394 1.00 11.20 88 LYS A C 1
ATOM 666 O O . LYS A 1 88 ? 3.954 39.708 30.502 1.00 10.96 88 LYS A O 1
ATOM 672 N N . SER A 1 89 ? 5.958 40.066 31.437 1.00 10.78 89 SER A N 1
ATOM 673 C CA . SER A 1 89 ? 5.448 39.897 32.788 1.00 10.44 89 SER A CA 1
ATOM 674 C C . SER A 1 89 ? 5.438 41.249 33.497 1.00 9.73 89 SER A C 1
ATOM 675 O O . SER A 1 89 ? 6.172 42.166 33.119 1.00 9.80 89 SER A O 1
ATOM 678 N N . MET A 1 90 ? 4.594 41.369 34.510 1.00 8.81 90 MET A N 1
ATOM 679 C CA . MET A 1 90 ? 4.469 42.619 35.245 1.00 8.32 90 MET A CA 1
ATOM 680 C C . MET A 1 90 ? 5.830 43.039 35.784 1.00 7.80 90 MET A C 1
ATOM 681 O O . MET A 1 90 ? 6.108 44.229 35.942 1.00 7.12 90 MET A O 1
ATOM 686 N N . PHE A 1 91 ? 6.693 42.066 36.053 1.00 7.19 91 PHE A N 1
ATOM 687 C CA . PHE A 1 91 ? 7.981 42.376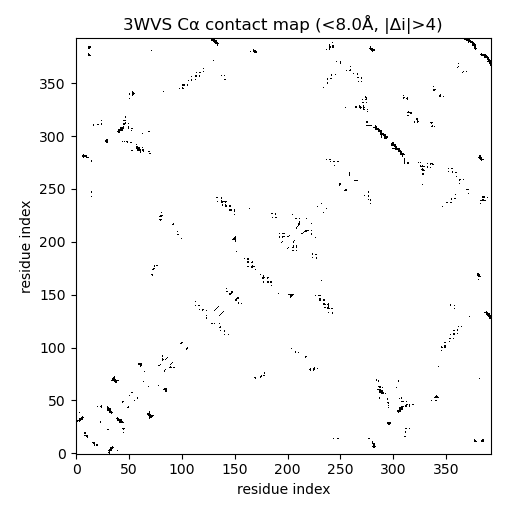 36.668 1.00 7.13 91 PHE A CA 1
ATOM 688 C C . PHE A 1 91 ? 8.912 43.156 35.744 1.00 7.15 91 PHE A C 1
ATOM 689 O O . PHE A 1 91 ? 9.842 43.820 36.210 1.00 7.53 91 PHE A O 1
ATOM 697 N N . ASN A 1 92 ? 8.657 43.065 34.440 1.00 7.29 92 ASN A N 1
ATOM 698 C CA . ASN A 1 92 ? 9.478 43.734 33.435 1.00 7.67 92 ASN A CA 1
ATOM 699 C C . ASN A 1 92 ? 8.872 45.054 32.973 1.00 8.00 92 ASN A C 1
ATOM 700 O O . ASN A 1 92 ? 9.358 45.666 32.015 1.00 8.25 92 ASN A O 1
ATOM 705 N N . MET A 1 93 ? 7.822 45.499 33.659 1.00 8.17 93 MET A N 1
ATOM 706 C CA . MET A 1 93 ? 7.082 46.686 33.241 1.00 8.51 93 MET A CA 1
ATOM 707 C C . MET A 1 93 ? 7.024 47.765 34.316 1.00 8.05 93 MET A C 1
ATOM 708 O O . MET A 1 93 ? 7.333 47.521 35.487 1.00 7.79 93 MET A O 1
ATOM 713 N N . ASP A 1 94 ? 6.627 48.962 33.895 1.00 7.85 94 ASP A N 1
ATOM 714 C CA . ASP A 1 94 ? 6.353 50.060 34.809 1.00 8.03 94 ASP A CA 1
ATOM 715 C C . ASP A 1 94 ? 4.854 50.310 34.823 1.00 8.34 94 ASP A C 1
ATOM 716 O O . ASP A 1 94 ? 4.111 49.740 34.029 1.00 7.97 94 ASP A O 1
ATOM 721 N N . ALA A 1 95 ? 4.399 51.169 35.725 1.00 8.96 95 ALA A N 1
ATOM 722 C CA . ALA A 1 95 ? 3.031 51.646 35.637 1.00 9.87 95 ALA A CA 1
ATOM 723 C C . ALA A 1 95 ? 2.904 52.362 34.297 1.00 10.11 95 ALA A C 1
ATOM 724 O O . ALA A 1 95 ? 3.857 52.994 33.848 1.00 10.82 95 ALA A O 1
ATOM 726 N N . PRO A 1 96 ? 1.727 52.297 33.663 1.00 10.51 96 PRO A N 1
ATOM 727 C CA . PRO A 1 96 ? 0.499 51.677 34.146 1.00 10.28 96 PRO A CA 1
ATOM 728 C C . PRO A 1 96 ? 0.318 50.196 33.795 1.00 10.14 96 PRO A C 1
ATOM 729 O O . PRO A 1 96 ? -0.603 49.562 34.317 1.00 9.68 96 PRO A O 1
ATOM 733 N N . ASP A 1 97 ? 1.157 49.651 32.917 1.00 10.36 97 ASP A N 1
ATOM 734 C CA . ASP A 1 97 ? 0.986 48.265 32.491 1.00 10.23 97 ASP A CA 1
ATOM 735 C C . ASP A 1 97 ? 1.200 47.314 33.665 1.00 9.37 97 ASP A C 1
ATOM 736 O O . ASP A 1 97 ? 0.460 46.345 33.836 1.00 8.97 97 ASP A O 1
ATOM 741 N N . HIS A 1 98 ? 2.208 47.597 34.482 1.00 8.58 98 HIS A N 1
ATOM 742 C CA . HIS A 1 98 ? 2.428 46.806 35.683 1.00 8.17 98 HIS A CA 1
ATOM 743 C C . HIS A 1 98 ? 1.162 46.765 36.538 1.00 8.50 98 HIS A C 1
ATOM 744 O O . HIS A 1 98 ? 0.774 45.720 37.057 1.00 8.01 98 HIS A O 1
ATOM 751 N N . THR A 1 99 ? 0.538 47.925 36.692 1.00 8.75 99 THR A N 1
ATOM 752 C CA . THR A 1 99 ? -0.619 48.079 37.555 1.00 9.61 99 THR A CA 1
ATOM 753 C C . THR A 1 99 ? -1.783 47.228 37.061 1.00 9.65 99 THR A C 1
ATOM 754 O O . THR A 1 99 ? -2.452 46.543 37.851 1.00 9.65 99 THR A O 1
ATOM 758 N N . ARG A 1 100 ? -2.008 47.268 35.748 1.00 10.03 100 ARG A N 1
ATOM 759 C CA . ARG A 1 100 ? -3.074 46.510 35.096 1.00 10.26 100 ARG A CA 1
ATOM 760 C C . ARG A 1 100 ? -2.937 45.016 35.343 1.00 10.22 100 ARG A C 1
ATOM 761 O O . ARG A 1 100 ? -3.891 44.346 35.735 1.00 10.93 100 ARG A O 1
ATOM 769 N N . LEU A 1 101 ? -1.736 44.501 35.115 1.00 9.92 101 LEU A N 1
ATOM 770 C CA . LEU A 1 101 ? -1.480 43.077 35.265 1.00 10.04 101 LEU A CA 1
ATOM 771 C C . LEU A 1 101 ? -1.498 42.633 36.724 1.00 10.09 101 LEU A C 1
ATOM 772 O O . LEU A 1 101 ? -2.113 41.618 37.068 1.00 9.67 101 LEU A O 1
ATOM 777 N N . ARG A 1 102 ? -0.835 43.386 37.590 1.00 10.34 102 ARG A N 1
ATOM 778 C CA . ARG A 1 102 ? -0.808 42.995 38.986 1.00 11.10 102 ARG A CA 1
ATOM 779 C C . ARG A 1 102 ? -2.206 43.020 39.589 1.00 11.95 102 ARG A C 1
ATOM 780 O O . ARG A 1 102 ? -2.573 42.132 40.358 1.00 12.19 102 ARG A O 1
ATOM 788 N N . ARG A 1 103 ? -2.993 44.027 39.232 1.00 12.64 103 ARG A N 1
ATOM 789 C CA . ARG A 1 103 ? -4.349 44.137 39.760 1.00 13.98 103 ARG A CA 1
ATOM 790 C C . ARG A 1 103 ? -5.179 42.885 39.497 1.00 14.85 103 ARG A C 1
ATOM 791 O O . ARG A 1 103 ? -5.957 42.460 40.348 1.00 15.38 103 ARG A O 1
ATOM 799 N N . LEU A 1 104 ? -5.003 42.286 38.325 1.00 15.88 104 LEU A N 1
ATOM 800 C CA . LEU A 1 104 ? -5.746 41.090 37.970 1.00 17.40 104 LEU A CA 1
ATOM 801 C C . LEU A 1 104 ? -5.292 39.863 38.757 1.00 17.92 104 LEU A C 1
ATOM 802 O O . LEU A 1 104 ? -6.110 39.095 39.272 1.00 18.97 104 LEU A O 1
ATOM 807 N N . ILE A 1 105 ? -3.979 39.704 38.858 1.00 18.19 105 ILE A N 1
ATOM 808 C CA . ILE A 1 105 ? -3.358 38.485 39.384 1.00 18.86 105 ILE A CA 1
ATOM 809 C C . ILE A 1 105 ? -3.265 38.441 40.915 1.00 19.11 105 ILE A C 1
ATOM 810 O O . ILE A 1 105 ? -3.385 37.376 41.524 1.00 19.24 105 ILE A O 1
ATOM 815 N N . SER A 1 106 ? -3.077 39.599 41.541 1.00 19.26 106 SER A N 1
ATOM 816 C CA . SER A 1 106 ? -2.805 39.653 42.983 1.00 19.13 106 SER A CA 1
ATOM 817 C C . SER A 1 106 ? -3.920 39.121 43.888 1.00 18.98 106 SER A C 1
ATOM 818 O O . SER A 1 106 ? -3.657 38.751 45.031 1.00 18.83 106 SER A O 1
ATOM 821 N N . LYS A 1 107 ? -5.156 39.093 43.396 1.00 18.80 107 LYS A N 1
ATOM 822 C CA . LYS A 1 107 ? -6.282 38.595 44.187 1.00 18.52 107 LYS A CA 1
ATOM 823 C C . LYS A 1 107 ? -6.067 37.161 44.668 1.00 17.61 107 LYS A C 1
ATOM 824 O O . LYS A 1 107 ? -6.593 36.762 45.703 1.00 17.77 107 LYS A O 1
ATOM 830 N N . ALA A 1 108 ? -5.297 36.398 43.901 1.00 16.29 108 ALA A N 1
ATOM 831 C CA . ALA A 1 108 ? -5.049 35.000 44.207 1.00 14.85 108 ALA A CA 1
ATOM 832 C C . ALA A 1 108 ? -4.000 34.831 45.301 1.00 13.85 108 ALA A C 1
ATOM 833 O O . ALA A 1 108 ? -3.791 33.723 45.789 1.00 14.06 108 ALA A O 1
ATOM 835 N N . PHE A 1 109 ? -3.347 35.919 45.697 1.00 12.24 109 PHE A N 1
ATOM 836 C CA . PHE A 1 109 ? -2.128 35.801 46.503 1.00 10.92 109 PHE A CA 1
ATOM 837 C C . PHE A 1 109 ? -2.118 36.572 47.823 1.00 10.15 109 PHE A C 1
ATOM 838 O O . PHE A 1 109 ? -1.108 36.588 48.530 1.00 9.73 109 PHE A O 1
ATOM 846 N N . THR A 1 110 ? -3.229 37.211 48.160 1.00 9.21 110 THR A N 1
ATOM 847 C CA . THR A 1 110 ? -3.275 38.027 49.372 1.00 9.13 110 THR A CA 1
ATOM 848 C C . THR A 1 110 ? -3.275 37.167 50.637 1.00 8.67 110 THR A C 1
ATOM 849 O O . THR A 1 110 ? -3.616 35.984 50.593 1.00 8.08 110 THR A O 1
ATOM 853 N N . ILE A 1 111 ? -2.888 37.762 51.760 1.00 8.60 111 ILE A N 1
ATOM 854 C CA . ILE A 1 111 ? -2.942 37.071 53.038 1.00 8.61 111 ILE A CA 1
ATOM 855 C C . ILE A 1 111 ? -4.318 36.447 53.211 1.00 9.15 111 ILE A C 1
ATOM 856 O O . ILE A 1 111 ? -4.452 35.273 53.567 1.00 8.72 111 ILE A O 1
ATOM 861 N N . ARG A 1 112 ? -5.342 37.249 52.945 1.00 10.29 112 ARG A N 1
ATOM 862 C CA . ARG A 1 112 ? -6.721 36.824 53.119 1.00 11.42 112 ARG A CA 1
ATOM 863 C C . ARG A 1 112 ? -7.056 35.609 52.270 1.00 11.59 112 ARG A C 1
ATOM 864 O O . ARG A 1 112 ? -7.765 34.718 52.723 1.00 12.04 112 ARG A O 1
ATOM 872 N N . ARG A 1 113 ? -6.566 35.588 51.035 1.00 11.39 113 ARG A N 1
ATOM 873 C CA . ARG A 1 113 ? -6.873 34.498 50.107 1.00 11.71 113 ARG A CA 1
ATOM 874 C C . ARG A 1 113 ? -6.096 33.217 50.416 1.00 11.01 113 ARG A C 1
ATOM 875 O O . ARG A 1 113 ? -6.650 32.121 50.383 1.00 11.80 113 ARG A O 1
ATOM 883 N N . VAL A 1 114 ? -4.813 33.347 50.720 1.00 9.71 114 VAL A N 1
ATOM 884 C CA . VAL A 1 114 ? -3.978 32.163 50.856 1.00 8.91 114 VAL A CA 1
ATOM 885 C C . VAL A 1 114 ? -4.101 31.498 52.224 1.00 8.34 114 VAL A C 1
ATOM 886 O O . VAL A 1 114 ? -3.657 30.372 52.396 1.00 7.45 114 VAL A O 1
ATOM 890 N N . GLU A 1 115 ? -4.697 32.176 53.200 1.00 7.85 115 GLU A N 1
ATOM 891 C CA . GLU A 1 115 ? -4.763 31.604 54.544 1.00 7.80 115 GLU A CA 1
ATOM 892 C C . GLU A 1 115 ? -5.459 30.248 54.575 1.00 8.32 115 GLU A C 1
ATOM 893 O O . GLU A 1 115 ? -5.085 29.379 55.361 1.00 8.04 115 GLU A O 1
ATOM 899 N N . GLU A 1 116 ? -6.470 30.058 53.733 1.00 8.86 116 GLU A N 1
ATOM 900 C CA . GLU A 1 116 ? -7.178 28.775 53.708 1.00 9.62 116 GLU A CA 1
ATOM 901 C C . GLU A 1 116 ? -6.271 27.608 53.309 1.00 8.98 116 GLU A C 1
ATOM 902 O O . GLU A 1 116 ? -6.608 26.446 53.537 1.00 9.54 116 GLU A O 1
ATOM 908 N N . LEU A 1 117 ? -5.110 27.911 52.737 1.00 7.79 117 LEU A N 1
ATOM 909 C CA . LEU A 1 117 ? -4.146 26.868 52.394 1.00 7.15 117 LEU A CA 1
ATOM 910 C C . LEU A 1 117 ? -3.345 26.366 53.592 1.00 6.69 117 LEU A C 1
ATOM 911 O O . LEU A 1 117 ? -2.676 25.336 53.490 1.00 6.70 117 LEU A O 1
ATOM 916 N N . ARG A 1 118 ? -3.405 27.068 54.721 1.00 6.05 118 ARG A N 1
ATOM 917 C CA . ARG A 1 118 ? -2.534 26.695 55.840 1.00 5.99 118 ARG A CA 1
ATOM 918 C C . ARG A 1 118 ? -2.710 25.235 56.290 1.00 6.25 118 ARG A C 1
ATOM 919 O O . ARG A 1 118 ? -1.721 24.518 56.399 1.00 5.72 118 ARG A O 1
ATOM 927 N N . PRO A 1 119 ? -3.959 24.786 56.537 1.00 6.20 119 PRO A N 1
ATOM 928 C CA . PRO A 1 119 ? -4.105 23.391 56.975 1.00 6.84 119 PRO A CA 1
ATOM 929 C C . PRO A 1 119 ? -3.650 22.408 55.898 1.00 6.70 119 PRO A C 1
ATOM 930 O O . PRO A 1 119 ? -3.137 21.324 56.215 1.00 6.78 119 PRO A O 1
ATOM 934 N N . LYS A 1 120 ? -3.818 22.786 54.637 1.00 6.88 120 LYS A N 1
ATOM 935 C CA . LYS A 1 120 ? -3.417 21.919 53.537 1.00 6.94 120 LYS A CA 1
ATOM 936 C C . LYS A 1 120 ? -1.900 21.777 53.483 1.00 6.44 120 LYS A C 1
ATOM 937 O O . LYS A 1 120 ? -1.369 20.673 53.314 1.00 6.23 120 LYS A O 1
ATOM 943 N N . VAL A 1 121 ? -1.193 22.888 53.641 1.00 5.95 121 VAL A N 1
ATOM 944 C CA . VAL A 1 121 ? 0.259 22.829 53.665 1.00 5.39 121 VAL A CA 1
ATOM 945 C C . VAL A 1 121 ? 0.744 22.087 54.912 1.00 4.89 121 VAL A C 1
ATOM 946 O O . VAL A 1 121 ? 1.652 21.262 54.835 1.00 4.76 121 VAL A O 1
ATOM 950 N N . HIS A 1 122 ? 0.125 22.375 56.050 1.00 4.68 122 HIS A N 1
ATOM 951 C CA . HIS A 1 122 ? 0.408 21.662 57.284 1.00 4.51 122 HIS A CA 1
ATOM 952 C C . HIS A 1 122 ? 0.303 20.150 57.089 1.00 4.65 122 HIS A C 1
ATOM 953 O O . HIS A 1 122 ? 1.210 19.394 57.458 1.00 4.56 122 HIS A O 1
ATOM 960 N N . ASP A 1 123 ? -0.810 19.706 56.518 1.00 4.67 123 ASP A N 1
ATOM 961 C CA . ASP A 1 123 ? -1.050 18.271 56.400 1.00 4.70 123 ASP A CA 1
ATOM 962 C C . ASP A 1 123 ? -0.069 17.611 55.445 1.00 4.73 123 ASP A C 1
ATOM 963 O O . ASP A 1 123 ? 0.390 16.498 55.693 1.00 4.85 123 ASP A O 1
ATOM 968 N N . LEU A 1 124 ? 0.237 18.296 54.346 1.00 4.45 124 LEU A N 1
ATOM 969 C CA . LEU A 1 124 ? 1.186 17.788 53.373 1.00 4.47 124 LEU A CA 1
ATOM 970 C C . LEU A 1 124 ? 2.564 17.639 53.993 1.00 4.17 124 LEU A C 1
ATOM 971 O O . LEU A 1 124 ? 3.234 16.617 53.816 1.00 4.48 124 LEU A O 1
ATOM 976 N N . ALA A 1 125 ? 2.970 18.647 54.760 1.00 3.95 125 ALA A N 1
ATOM 977 C CA . ALA A 1 125 ? 4.262 18.611 55.437 1.00 4.13 125 ALA A CA 1
ATOM 978 C C . ALA A 1 125 ? 4.354 17.410 56.376 1.00 4.19 125 ALA A C 1
ATOM 979 O O . ALA A 1 125 ? 5.362 16.698 56.391 1.00 4.59 125 ALA A O 1
ATOM 981 N N . HIS A 1 126 ? 3.310 17.182 57.165 1.00 4.44 126 HIS A N 1
ATOM 982 C CA . HIS A 1 126 ? 3.307 16.027 58.056 1.00 4.37 126 HIS A CA 1
ATOM 983 C C . HIS A 1 126 ? 3.338 14.698 57.313 1.00 4.57 126 HIS A C 1
ATOM 984 O O . HIS A 1 126 ? 4.028 13.777 57.743 1.00 5.04 126 HIS A O 1
ATOM 991 N N . ARG A 1 127 ? 2.613 14.594 56.201 1.00 4.65 127 ARG A N 1
ATOM 992 C CA . ARG A 1 127 ? 2.645 13.362 55.417 1.00 4.81 127 ARG A CA 1
ATOM 993 C C . ARG A 1 127 ? 4.055 13.114 54.865 1.00 4.75 127 ARG A C 1
ATOM 994 O O . ARG A 1 127 ? 4.557 11.991 54.905 1.00 5.03 127 ARG A O 1
ATOM 1002 N N . LEU A 1 128 ? 4.699 14.164 54.363 1.00 4.47 128 LEU A N 1
ATOM 1003 C CA . LEU A 1 128 ? 6.058 14.036 53.851 1.00 4.58 128 LEU A CA 1
ATOM 1004 C C . LEU A 1 128 ? 7.016 13.594 54.952 1.00 4.65 128 LEU A C 1
ATOM 1005 O O . LEU A 1 128 ? 7.937 12.807 54.714 1.00 4.69 128 LEU A O 1
ATOM 1010 N N . ILE A 1 129 ? 6.803 14.090 56.165 1.00 4.55 129 ILE A N 1
ATOM 1011 C CA . ILE A 1 129 ? 7.630 13.684 57.286 1.00 4.89 129 ILE A CA 1
ATOM 1012 C C . ILE A 1 129 ? 7.370 12.223 57.655 1.00 4.58 129 ILE A C 1
ATOM 1013 O O . ILE A 1 129 ? 8.314 11.470 57.924 1.00 4.80 129 ILE A O 1
ATOM 1018 N N . ASP A 1 130 ? 6.100 11.816 57.654 1.00 4.65 130 ASP A N 1
ATOM 1019 C CA . ASP A 1 130 ? 5.776 10.410 57.886 1.00 4.89 130 ASP A CA 1
ATOM 1020 C C . ASP A 1 130 ? 6.564 9.528 56.915 1.00 5.11 130 ASP A C 1
ATOM 1021 O O . ASP A 1 130 ? 7.099 8.488 57.297 1.00 5.67 130 ASP A O 1
ATOM 1026 N N . ASP A 1 131 ? 6.627 9.937 55.649 1.00 5.37 131 ASP A N 1
ATOM 1027 C CA . ASP A 1 131 ? 7.339 9.161 54.635 1.00 5.83 131 ASP A CA 1
ATOM 1028 C C . ASP A 1 131 ? 8.847 9.144 54.888 1.00 5.94 131 ASP A C 1
ATOM 1029 O O . ASP A 1 131 ? 9.493 8.110 54.721 1.00 6.27 131 ASP A O 1
ATOM 1034 N N . MET A 1 132 ? 9.418 10.284 55.278 1.00 6.12 132 MET A N 1
ATOM 1035 C CA . MET A 1 132 ? 10.845 10.319 55.614 1.00 6.45 132 MET A CA 1
ATOM 1036 C C . MET A 1 132 ? 11.158 9.365 56.766 1.00 6.87 132 MET A C 1
ATOM 1037 O O . MET A 1 132 ? 12.126 8.601 56.707 1.00 6.94 132 MET A O 1
ATOM 1042 N N . LEU A 1 133 ? 10.332 9.404 57.808 1.00 6.87 133 LEU A N 1
ATOM 1043 C CA . LEU A 1 133 ? 10.513 8.527 58.957 1.00 7.21 133 LEU A CA 1
ATOM 1044 C C . LEU A 1 133 ? 10.379 7.050 58.583 1.00 7.82 133 LEU A C 1
ATOM 1045 O O . LEU A 1 133 ? 11.145 6.208 59.070 1.00 8.27 133 LEU A O 1
ATOM 1050 N N . ALA A 1 134 ? 9.409 6.739 57.727 1.00 8.34 134 ALA A N 1
ATOM 1051 C CA . ALA A 1 134 ? 9.148 5.354 57.341 1.00 8.84 134 ALA A CA 1
ATOM 1052 C C . ALA A 1 134 ? 10.337 4.783 56.593 1.00 9.24 134 ALA A C 1
ATOM 1053 O O . ALA A 1 134 ? 10.701 3.626 56.796 1.00 9.88 134 ALA A O 1
ATOM 1055 N N . LYS A 1 135 ? 10.940 5.583 55.719 1.00 9.53 135 LYS A N 1
ATOM 1056 C CA . LYS A 1 135 ? 12.069 5.112 54.928 1.00 10.47 135 LYS A CA 1
ATOM 1057 C C . LYS A 1 135 ? 13.260 4.837 55.832 1.00 10.48 135 LYS A C 1
ATOM 1058 O O . LYS A 1 135 ? 13.923 3.807 55.699 1.00 10.37 135 LYS A O 1
ATOM 1064 N N . GLY A 1 136 ? 13.523 5.756 56.758 1.00 10.78 136 GLY A N 1
ATOM 1065 C CA . GLY A 1 136 ? 14.700 5.687 57.615 1.00 11.28 136 GLY A CA 1
ATOM 1066 C C . GLY A 1 136 ? 15.759 6.674 57.164 1.00 11.55 136 GLY A C 1
ATOM 1067 O O . GLY A 1 136 ? 15.876 6.965 55.975 1.00 11.59 136 GLY A O 1
ATOM 1068 N N . GLU A 1 137 ? 16.530 7.193 58.114 1.00 12.12 137 GLU A N 1
ATOM 1069 C CA . GLU A 1 137 ? 17.582 8.144 57.786 1.00 12.69 137 GLU A CA 1
ATOM 1070 C C . GLU A 1 137 ? 18.632 7.473 56.902 1.00 12.35 137 GLU A C 1
ATOM 1071 O O . GLU A 1 137 ? 18.861 6.267 57.008 1.00 12.81 137 GLU A O 1
ATOM 1077 N N . PRO A 1 138 ? 19.278 8.251 56.021 1.00 11.67 138 PRO A N 1
ATOM 1078 C CA . PRO A 1 138 ? 19.053 9.678 55.857 1.00 11.23 138 PRO A CA 1
ATOM 1079 C C . PRO A 1 138 ? 17.939 9.979 54.863 1.00 10.31 138 PRO A C 1
ATOM 1080 O O . PRO A 1 138 ? 17.653 9.176 53.972 1.00 10.79 138 PRO A O 1
ATOM 1084 N N . ALA A 1 139 ? 17.326 11.144 55.021 1.00 9.28 139 ALA A N 1
ATOM 1085 C CA . ALA A 1 139 ? 16.427 11.679 54.016 1.00 8.42 139 ALA A CA 1
ATOM 1086 C C . ALA A 1 139 ? 17.159 12.795 53.286 1.00 7.93 139 ALA A C 1
ATOM 1087 O O . ALA A 1 139 ? 18.179 13.292 53.763 1.00 8.49 139 ALA A O 1
ATOM 1089 N N . ASP A 1 140 ? 16.647 13.175 52.121 1.00 7.30 140 ASP A N 1
ATOM 1090 C CA . ASP A 1 140 ? 17.104 14.379 51.448 1.00 6.71 140 ASP A CA 1
ATOM 1091 C C . ASP A 1 140 ? 16.050 15.452 51.710 1.00 6.43 140 ASP A C 1
ATOM 1092 O O . ASP A 1 140 ? 14.930 15.375 51.192 1.00 6.00 140 ASP A O 1
ATOM 1097 N N . LEU A 1 141 ? 16.391 16.430 52.541 1.00 6.10 141 LEU A N 1
ATOM 1098 C CA . LEU A 1 141 ? 15.414 17.453 52.934 1.00 6.23 141 LEU A CA 1
ATOM 1099 C C . LEU A 1 141 ? 14.871 18.227 51.731 1.00 6.32 141 LEU A C 1
ATOM 1100 O O . LEU A 1 141 ? 13.774 18.783 51.789 1.00 6.40 141 LEU A O 1
ATOM 1105 N N . VAL A 1 142 ? 15.644 18.280 50.652 1.00 6.44 142 VAL A N 1
ATOM 1106 C CA . VAL A 1 142 ? 15.183 18.942 49.435 1.00 6.57 142 VAL A CA 1
ATOM 1107 C C . VAL A 1 142 ? 14.171 18.057 48.695 1.00 6.60 142 VAL A C 1
ATOM 1108 O O . VAL A 1 142 ? 12.980 18.378 48.637 1.00 6.67 142 VAL A O 1
ATOM 1112 N N . ALA A 1 143 ? 14.621 16.931 48.153 1.00 6.60 143 ALA A N 1
ATOM 1113 C CA . ALA A 1 143 ? 13.734 16.093 47.363 1.00 6.64 143 ALA A CA 1
ATOM 1114 C C . ALA A 1 143 ? 12.527 15.577 48.148 1.00 6.50 143 ALA A C 1
ATOM 1115 O O . ALA A 1 143 ? 11.450 15.392 47.577 1.00 6.59 143 ALA A O 1
ATOM 1117 N N . ASP A 1 144 ? 12.712 15.327 49.442 1.00 6.09 144 ASP A N 1
ATOM 1118 C CA . ASP A 1 144 ? 11.693 14.627 50.225 1.00 6.49 144 ASP A CA 1
ATOM 1119 C C . ASP A 1 144 ? 10.753 15.572 50.963 1.00 6.12 144 ASP A C 1
ATOM 1120 O O . ASP A 1 144 ? 9.788 15.122 51.578 1.00 6.69 144 ASP A O 1
ATOM 1125 N N . TYR A 1 145 ? 11.024 16.873 50.907 1.00 5.73 145 TYR A N 1
ATOM 1126 C CA . TYR A 1 145 ? 10.266 17.814 51.736 1.00 5.63 145 TYR A CA 1
ATOM 1127 C C . TYR A 1 145 ? 10.150 19.205 51.119 1.00 5.49 145 TYR A C 1
ATOM 1128 O O . TYR A 1 145 ? 9.052 19.655 50.773 1.00 5.41 145 TYR A O 1
ATOM 1137 N N . ALA A 1 146 ? 11.285 19.873 50.961 1.00 5.48 146 ALA A N 1
ATOM 1138 C CA . ALA A 1 146 ? 11.295 21.274 50.558 1.00 5.70 146 ALA A CA 1
ATOM 1139 C C . ALA A 1 146 ? 10.830 21.512 49.129 1.00 5.75 146 ALA A C 1
ATOM 1140 O O . ALA A 1 146 ? 10.247 22.550 48.835 1.00 6.08 146 ALA A O 1
ATOM 1142 N N . LEU A 1 147 ? 11.090 20.568 48.235 1.00 5.89 147 LEU A N 1
ATOM 1143 C CA . LEU A 1 147 ? 10.649 20.735 46.860 1.00 6.24 147 LEU A CA 1
ATOM 1144 C C . LEU A 1 147 ? 9.161 20.389 46.705 1.00 5.99 147 LEU A C 1
ATOM 1145 O O . LEU A 1 147 ? 8.399 21.166 46.137 1.00 6.21 147 LEU A O 1
ATOM 1150 N N . PRO A 1 148 ? 8.728 19.235 47.233 1.00 5.89 148 PRO A N 1
ATOM 1151 C CA . PRO A 1 148 ? 7.320 18.890 47.029 1.00 5.87 148 PRO A CA 1
ATOM 1152 C C . PRO A 1 148 ? 6.317 19.898 47.614 1.00 5.45 148 PRO A C 1
ATOM 1153 O O . PRO A 1 148 ? 5.255 20.103 47.036 1.00 5.92 148 PRO A O 1
ATOM 1157 N N . ILE A 1 149 ? 6.629 20.514 48.749 1.00 5.29 149 ILE A N 1
ATOM 1158 C CA . ILE A 1 149 ? 5.667 21.422 49.370 1.00 5.45 149 ILE A CA 1
ATOM 1159 C C . ILE A 1 149 ? 5.259 22.578 48.437 1.00 5.46 149 ILE A C 1
ATOM 1160 O O . ILE A 1 149 ? 4.094 22.699 48.071 1.00 5.41 149 ILE A O 1
ATOM 1165 N N . PRO A 1 150 ? 6.213 23.438 48.051 1.00 5.42 150 PRO A N 1
ATOM 1166 C CA . PRO A 1 150 ? 5.796 24.562 47.215 1.00 5.56 150 PRO A CA 1
ATOM 1167 C C . PRO A 1 150 ? 5.372 24.142 45.811 1.00 5.77 150 PRO A C 1
ATOM 1168 O O . PRO A 1 150 ? 4.563 24.824 45.188 1.00 5.84 150 PRO A O 1
ATOM 1172 N N . THR A 1 151 ? 5.919 23.045 45.304 1.00 5.60 151 THR A N 1
ATOM 1173 C CA . THR A 1 151 ? 5.554 22.603 43.966 1.00 6.14 151 THR A CA 1
ATOM 1174 C C . THR A 1 151 ? 4.091 22.189 43.969 1.00 6.00 151 THR A C 1
ATOM 1175 O O . THR A 1 151 ? 3.329 22.549 43.071 1.00 6.28 151 THR A O 1
ATOM 1179 N N . THR A 1 152 ? 3.685 21.454 45.000 1.00 5.89 152 THR A N 1
ATOM 1180 C CA . THR A 1 152 ? 2.291 21.045 45.093 1.00 6.16 152 THR A CA 1
ATOM 1181 C C . THR A 1 152 ? 1.380 22.262 45.144 1.00 6.14 152 THR A C 1
ATOM 1182 O O . THR A 1 152 ? 0.365 22.325 44.445 1.00 6.65 152 THR A O 1
ATOM 1186 N N . VAL A 1 153 ? 1.745 23.235 45.974 1.00 6.09 153 VAL A N 1
ATOM 1187 C CA . VAL A 1 153 ? 0.913 24.416 46.151 1.00 6.31 153 VAL A CA 1
ATOM 1188 C C . VAL A 1 153 ? 0.750 25.210 44.855 1.00 6.03 153 VAL A C 1
ATOM 1189 O O . VAL A 1 153 ? -0.371 25.514 44.454 1.00 6.05 153 VAL A O 1
ATOM 1193 N N . ILE A 1 154 ? 1.852 25.534 44.185 1.00 6.19 154 ILE A N 1
ATOM 1194 C CA . ILE A 1 154 ? 1.750 26.341 42.964 1.00 6.55 154 ILE A CA 1
ATOM 1195 C C . ILE A 1 154 ? 1.078 25.574 41.831 1.00 6.78 154 ILE A C 1
ATOM 1196 O O . ILE A 1 154 ? 0.326 26.148 41.040 1.00 6.97 154 ILE A O 1
ATOM 1201 N N . CYS A 1 155 ? 1.327 24.271 41.766 1.00 6.75 155 CYS A N 1
ATOM 1202 C CA . CYS A 1 155 ? 0.660 23.436 40.770 1.00 7.19 155 CYS A CA 1
ATOM 1203 C C . CYS A 1 155 ? -0.858 23.489 40.904 1.00 7.63 155 CYS A C 1
ATOM 1204 O O . CYS A 1 155 ? -1.567 23.708 39.925 1.00 7.73 155 CYS A O 1
ATOM 1207 N N . GLU A 1 156 ? -1.350 23.307 42.124 1.00 7.90 156 GLU A N 1
ATOM 1208 C CA . GLU A 1 156 ? -2.790 23.336 42.363 1.00 8.98 156 GLU A CA 1
ATOM 1209 C C . GLU A 1 156 ? -3.391 24.736 42.191 1.00 9.05 156 GLU A C 1
ATOM 1210 O O . GLU A 1 156 ? -4.498 24.880 41.668 1.00 9.49 156 GLU A O 1
ATOM 1216 N N . LEU A 1 157 ? -2.654 25.768 42.592 1.00 9.10 157 LEU A N 1
ATOM 1217 C CA . LEU A 1 157 ? -3.129 27.144 42.456 1.00 9.40 157 LEU A CA 1
ATOM 1218 C C . LEU A 1 157 ? -3.209 27.566 40.985 1.00 9.43 157 LEU A C 1
ATOM 1219 O O . LEU A 1 157 ? -4.242 28.064 40.522 1.00 9.62 157 LEU A O 1
ATOM 1224 N N . LEU A 1 158 ? -2.115 27.366 40.257 1.00 9.39 158 LEU A N 1
ATOM 1225 C CA A LEU A 1 158 ? -2.042 27.763 38.850 0.50 9.48 158 LEU A CA 1
ATOM 1226 C CA B LEU A 1 158 ? -2.028 27.765 38.851 0.50 9.89 158 LEU A CA 1
ATOM 1227 C C . LEU A 1 158 ? -2.863 26.863 37.935 1.00 9.67 158 LEU A C 1
ATOM 1228 O O . LEU A 1 158 ? -3.509 27.343 36.994 1.00 9.87 158 LEU A O 1
ATOM 1237 N N . GLY A 1 159 ? -2.840 25.562 38.209 1.00 9.72 159 GLY A N 1
ATOM 1238 C CA . GLY A 1 159 ? -3.462 24.577 37.335 1.00 9.84 159 GLY A CA 1
ATOM 1239 C C . GLY A 1 159 ? -2.449 23.869 36.451 1.00 9.74 159 GLY A C 1
ATOM 1240 O O . GLY A 1 159 ? -2.756 23.504 35.322 1.00 10.37 159 GLY A O 1
ATOM 1241 N N . VAL A 1 160 ? -1.236 23.679 36.961 1.00 9.23 160 VAL A N 1
ATOM 1242 C CA . VAL A 1 160 ? -0.201 22.934 36.246 1.00 9.35 160 VAL A CA 1
ATOM 1243 C C . VAL A 1 160 ? -0.056 21.566 36.916 1.00 9.35 160 VAL A C 1
ATOM 1244 O O . VAL A 1 160 ? 0.126 21.493 38.118 1.00 9.30 160 VAL A O 1
ATOM 1248 N N . PRO A 1 161 ? -0.169 20.468 36.151 1.00 9.29 161 PRO A N 1
ATOM 1249 C CA . PRO A 1 161 ? -0.121 19.163 36.819 1.00 9.40 161 PRO A CA 1
ATOM 1250 C C . PRO A 1 161 ? 1.167 18.880 37.598 1.00 9.33 161 PRO A C 1
ATOM 1251 O O . PRO A 1 161 ? 2.263 18.961 37.052 1.00 9.31 161 PRO A O 1
ATOM 1255 N N . PHE A 1 162 ? 1.018 18.519 38.869 1.00 9.23 162 PHE A N 1
ATOM 1256 C CA . PHE A 1 162 ? 2.140 18.116 39.709 1.00 9.67 162 PHE A CA 1
ATOM 1257 C C . PHE A 1 162 ? 2.867 16.904 39.126 1.00 9.93 162 PHE A C 1
ATOM 1258 O O . PHE A 1 162 ? 4.076 16.743 39.315 1.00 9.72 162 PHE A O 1
ATOM 1266 N N . GLU A 1 163 ? 2.126 16.041 38.434 1.00 10.80 163 GLU A N 1
ATOM 1267 C CA . GLU A 1 163 ? 2.723 14.877 37.781 1.00 11.58 163 GLU A CA 1
ATOM 1268 C C . GLU A 1 163 ? 3.817 15.214 36.756 1.00 11.13 163 GLU A C 1
ATOM 1269 O O . GLU A 1 163 ? 4.639 14.362 36.422 1.00 11.06 163 GLU A O 1
ATOM 1275 N N . ASP A 1 164 ? 3.825 16.450 36.262 1.00 10.56 164 ASP A N 1
ATOM 1276 C CA . ASP A 1 164 ? 4.797 16.872 35.254 1.00 10.58 164 ASP A CA 1
ATOM 1277 C C . ASP A 1 164 ? 6.018 17.561 35.857 1.00 10.21 164 ASP A C 1
ATOM 1278 O O . ASP A 1 164 ? 6.811 18.159 35.137 1.00 9.82 164 ASP A O 1
ATOM 1283 N N . ARG A 1 165 ? 6.182 17.492 37.174 1.00 10.02 165 ARG A N 1
ATOM 1284 C CA . ARG A 1 165 ? 7.227 18.287 37.821 1.00 10.41 165 ARG A CA 1
ATOM 1285 C C . ARG A 1 165 ? 8.657 17.891 37.444 1.00 10.37 165 ARG A C 1
ATOM 1286 O O . ARG A 1 165 ? 9.554 18.722 37.509 1.00 10.29 165 ARG A O 1
ATOM 1294 N N . GLU A 1 166 ? 8.889 16.643 37.045 1.00 11.10 166 GLU A N 1
ATOM 1295 C CA . GLU A 1 166 ? 10.232 16.282 36.583 1.00 12.06 166 GLU A CA 1
ATOM 1296 C C . GLU A 1 166 ? 10.561 17.012 35.276 1.00 11.83 166 GLU A C 1
ATOM 1297 O O . GLU A 1 166 ? 11.672 17.525 35.105 1.00 12.04 166 GLU A O 1
ATOM 1303 N N . LYS A 1 167 ? 9.585 17.059 34.368 1.00 11.99 167 LYS A N 1
ATOM 1304 C CA . LYS A 1 167 ? 9.718 17.808 33.117 1.00 12.26 167 LYS A CA 1
ATOM 1305 C C . LYS A 1 167 ? 9.981 19.287 33.381 1.00 11.78 167 LYS A C 1
ATOM 1306 O O . LYS A 1 167 ? 10.993 19.842 32.946 1.00 11.52 167 LYS A O 1
ATOM 1312 N N . PHE A 1 168 ? 9.065 19.951 34.077 1.00 10.87 168 PHE A N 1
ATOM 1313 C CA . PHE A 1 168 ? 9.254 21.383 34.250 1.00 10.69 168 PHE A CA 1
ATOM 1314 C C . PHE A 1 168 ? 10.397 21.731 35.199 1.00 10.60 168 PHE A C 1
ATOM 1315 O O . PHE A 1 168 ? 10.930 22.837 35.155 1.00 10.60 168 PHE A O 1
ATOM 1323 N N . GLY A 1 169 ? 10.794 20.778 36.036 1.00 10.61 169 GLY A N 1
ATOM 1324 C CA . GLY A 1 169 ? 11.960 20.970 36.890 1.00 10.83 169 GLY A CA 1
ATOM 13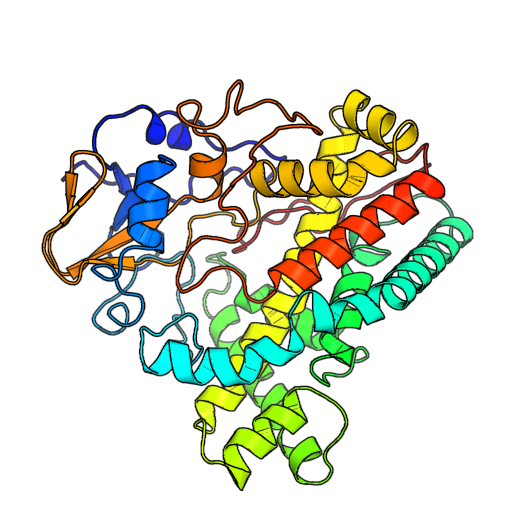25 C C . GLY A 1 169 ? 13.233 21.036 36.071 1.00 10.86 169 GLY A C 1
ATOM 1326 O O . GLY A 1 169 ? 14.123 21.850 36.337 1.00 10.85 169 GLY A O 1
ATOM 1327 N N . ARG A 1 170 ? 13.312 20.179 35.060 1.00 11.09 170 ARG A N 1
ATOM 1328 C CA . ARG A 1 170 ? 14.446 20.184 34.148 1.00 11.49 170 ARG A CA 1
ATOM 1329 C C . ARG A 1 170 ? 14.540 21.515 33.414 1.00 10.78 170 ARG A C 1
ATOM 1330 O O . ARG A 1 170 ? 15.619 22.097 33.293 1.00 10.61 170 ARG A O 1
ATOM 1338 N N . TRP A 1 171 ? 13.401 22.011 32.944 1.00 10.16 171 TRP A N 1
ATOM 1339 C CA . TRP A 1 171 ? 13.388 23.279 32.213 1.00 9.81 171 TRP A CA 1
ATOM 1340 C C . TRP A 1 171 ? 13.747 24.436 33.139 1.00 9.74 171 TRP A C 1
ATOM 1341 O O . TRP A 1 171 ? 14.527 25.318 32.778 1.00 9.48 171 TRP A O 1
ATOM 1352 N N . THR A 1 172 ? 13.186 24.421 34.340 1.00 9.69 172 THR A N 1
ATOM 1353 C CA . THR A 1 172 ? 13.505 25.440 35.328 1.00 10.08 172 THR A CA 1
ATOM 1354 C C . THR A 1 172 ? 15.004 25.465 35.609 1.00 10.10 172 THR A C 1
ATOM 1355 O O . THR A 1 172 ? 15.619 26.532 35.638 1.00 9.83 172 THR A O 1
ATOM 1359 N N . ASP A 1 173 ? 15.594 24.293 35.818 1.00 10.40 173 ASP A N 1
ATOM 1360 C CA . ASP A 1 173 ? 17.025 24.209 36.087 1.00 10.89 173 ASP A CA 1
ATOM 1361 C C . ASP A 1 173 ? 17.836 24.851 34.966 1.00 10.20 173 ASP A C 1
ATOM 1362 O O . ASP A 1 173 ? 18.774 25.617 35.215 1.00 10.27 173 ASP A O 1
ATOM 1367 N N . ALA A 1 174 ? 17.472 24.540 33.727 1.00 9.74 174 ALA A N 1
ATOM 1368 C CA . ALA A 1 174 ? 18.175 25.099 32.574 1.00 9.10 174 ALA A CA 1
ATOM 1369 C C . ALA A 1 174 ? 17.996 26.613 32.468 1.00 8.86 174 ALA A C 1
ATOM 1370 O O . ALA A 1 174 ? 18.952 27.344 32.204 1.00 9.04 174 ALA A O 1
ATOM 1372 N N . ILE A 1 175 ? 16.770 27.077 32.690 1.00 8.45 175 ILE A N 1
ATOM 1373 C CA . ILE A 1 175 ? 16.452 28.498 32.609 1.00 8.64 175 ILE A CA 1
ATOM 1374 C C . ILE A 1 175 ? 17.178 29.327 33.674 1.00 8.52 175 ILE A C 1
ATOM 1375 O O . ILE A 1 175 ? 17.572 30.465 33.417 1.00 8.78 175 ILE A O 1
ATOM 1380 N N . LEU A 1 176 ? 17.384 28.734 34.847 1.00 8.89 176 LEU A N 1
ATOM 1381 C CA . LEU A 1 176 ? 18.075 29.400 35.962 1.00 9.39 176 LEU A CA 1
ATOM 1382 C C . LEU A 1 176 ? 19.603 29.301 35.903 1.00 9.04 176 LEU A C 1
ATOM 1383 O O . LEU A 1 176 ? 20.305 29.937 36.691 1.00 8.75 176 LEU A O 1
ATOM 1388 N N . SER A 1 177 ? 20.122 28.495 34.983 1.00 9.27 177 SER A N 1
ATOM 1389 C CA . SER A 1 177 ? 21.558 28.271 34.900 1.00 9.76 177 SER A CA 1
ATOM 1390 C C . SER A 1 177 ? 22.325 29.514 34.464 1.00 9.76 177 SER A C 1
ATOM 1391 O O . SER A 1 177 ? 21.924 30.207 33.526 1.00 9.83 177 SER A O 1
ATOM 1394 N N . THR A 1 178 ? 23.448 29.769 35.129 1.00 10.43 178 THR A N 1
ATOM 1395 C CA . THR A 1 178 ? 24.346 30.839 34.720 1.00 11.55 178 THR A CA 1
ATOM 1396 C C . THR A 1 178 ? 25.678 30.257 34.249 1.00 12.96 178 THR A C 1
ATOM 1397 O O . THR A 1 178 ? 26.662 30.979 34.089 1.00 13.02 178 THR A O 1
ATOM 1401 N N . SER A 1 179 ? 25.700 28.947 34.022 1.00 14.85 179 SER A N 1
ATOM 1402 C CA . SER A 1 179 ? 26.901 28.263 33.550 1.00 17.18 179 SER A CA 1
ATOM 1403 C C . SER A 1 179 ? 27.192 28.636 32.109 1.00 18.42 179 SER A C 1
ATOM 1404 O O . SER A 1 179 ? 26.271 28.816 31.319 1.00 19.00 179 SER A O 1
ATOM 1407 N N . THR A 1 180 ? 28.475 28.739 31.767 1.00 20.30 180 THR A N 1
ATOM 1408 C CA . THR A 1 180 ? 28.883 29.004 30.387 1.00 22.15 180 THR A CA 1
AT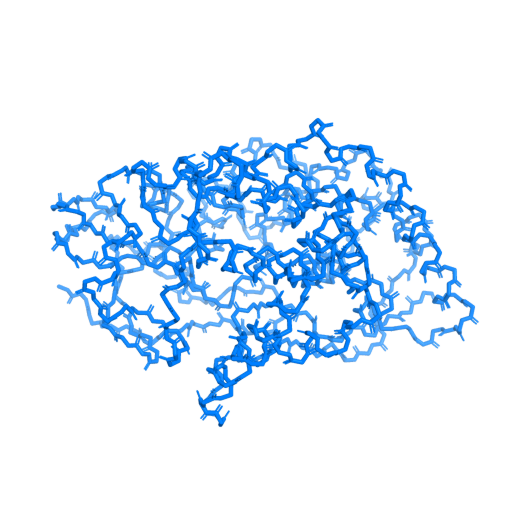OM 1409 C C . THR A 1 180 ? 28.959 27.702 29.605 1.00 22.95 180 THR A C 1
ATOM 1410 O O . THR A 1 180 ? 29.107 27.708 28.384 1.00 23.60 180 THR A O 1
ATOM 1414 N N . LEU A 1 181 ? 28.874 26.584 30.317 1.00 23.92 181 LEU A N 1
ATOM 1415 C CA . LEU A 1 181 ? 28.762 25.289 29.672 1.00 24.74 181 LEU A CA 1
ATOM 1416 C C . LEU A 1 181 ? 27.348 25.129 29.144 1.00 25.03 181 LEU A C 1
ATOM 1417 O O . LEU A 1 181 ? 26.391 25.138 29.920 1.00 25.50 181 LEU A O 1
ATOM 1422 N N . ASN A 1 182 ? 27.232 24.970 27.828 1.00 25.29 182 ASN A N 1
ATOM 1423 C CA . ASN A 1 182 ? 25.942 24.935 27.127 1.00 25.19 182 ASN A CA 1
ATOM 1424 C C . ASN A 1 182 ? 25.138 26.222 27.330 1.00 24.63 182 ASN A C 1
ATOM 1425 O O . ASN A 1 182 ? 24.071 26.196 27.946 1.00 24.68 182 ASN A O 1
ATOM 1430 N N . PRO A 1 183 ? 25.638 27.353 26.799 1.00 23.99 183 PRO A N 1
ATOM 1431 C CA . PRO A 1 183 ? 25.004 28.646 27.059 1.00 23.26 183 PRO A CA 1
ATOM 1432 C C . PRO A 1 183 ? 23.645 28.828 26.379 1.00 22.32 183 PRO A C 1
ATOM 1433 O O . PRO A 1 183 ? 22.939 29.793 26.677 1.00 22.30 183 PRO A O 1
ATOM 1437 N N . GLU A 1 184 ? 23.281 27.917 25.481 1.00 21.17 184 GLU A N 1
ATOM 1438 C CA . GLU A 1 184 ? 21.985 27.986 24.810 1.00 19.87 184 GLU A CA 1
ATOM 1439 C C . GLU A 1 184 ? 20.888 27.187 25.510 1.00 18.63 184 GLU A C 1
ATOM 1440 O O . GLU A 1 184 ? 19.733 27.227 25.083 1.00 18.04 184 GLU A O 1
ATOM 1446 N N . GLU A 1 185 ? 21.245 26.463 26.570 1.00 17.36 185 GLU A N 1
ATOM 1447 C CA . GLU A 1 185 ? 20.299 25.580 27.248 1.00 16.55 185 GLU A CA 1
ATOM 1448 C C . GLU A 1 185 ? 19.079 26.353 27.759 1.00 15.05 185 GLU A C 1
ATOM 1449 O O . GLU A 1 185 ? 17.943 25.907 27.609 1.00 14.30 185 GLU A O 1
ATOM 1455 N N . GLY A 1 186 ? 19.316 27.516 28.357 1.00 13.53 186 GLY A N 1
ATOM 1456 C CA . GLY A 1 186 ? 18.227 28.307 28.912 1.00 12.43 186 GLY A CA 1
ATOM 1457 C C . GLY A 1 186 ? 17.240 28.704 27.835 1.00 11.49 186 GLY A C 1
ATOM 1458 O O . GLY A 1 186 ? 16.029 28.626 28.023 1.00 11.30 186 GLY A O 1
ATOM 1459 N N . ARG A 1 187 ? 17.763 29.130 26.694 1.00 10.89 187 ARG A N 1
ATOM 1460 C CA . ARG A 1 187 ? 16.918 29.621 25.625 1.00 10.59 187 ARG A CA 1
ATOM 1461 C C . ARG A 1 187 ? 16.069 28.512 25.027 1.00 10.11 187 ARG A C 1
ATOM 1462 O O . ARG A 1 187 ? 14.872 28.683 24.837 1.00 9.44 187 ARG A O 1
ATOM 1470 N N . VAL A 1 188 ? 16.681 27.374 24.722 1.00 9.72 188 VAL A N 1
ATOM 1471 C CA . VAL A 1 188 ? 15.907 26.312 24.091 1.00 9.62 188 VAL A CA 1
ATOM 1472 C C . VAL A 1 188 ? 14.983 25.580 25.062 1.00 9.07 188 VAL A C 1
ATOM 1473 O O . VAL A 1 188 ? 13.890 25.174 24.677 1.00 9.05 188 VAL A O 1
ATOM 1477 N N . LYS A 1 189 ? 15.393 25.430 26.318 1.00 8.94 189 LYS A N 1
ATOM 1478 C CA . LYS A 1 189 ? 14.482 24.836 27.300 1.00 8.88 189 LYS A CA 1
ATOM 1479 C C . LYS A 1 189 ? 13.295 25.756 27.611 1.00 8.39 189 LYS A C 1
ATOM 1480 O O . LYS A 1 189 ? 12.214 25.270 27.917 1.00 8.29 189 LYS A O 1
ATOM 1486 N N . ARG A 1 190 ? 13.484 27.074 27.521 1.00 8.04 190 ARG A N 1
ATOM 1487 C CA . ARG A 1 190 ? 12.338 27.984 27.634 1.00 8.15 190 ARG A CA 1
ATOM 1488 C C . ARG A 1 190 ? 11.332 27.754 26.500 1.00 8.30 190 ARG A C 1
ATOM 1489 O O . ARG A 1 190 ? 10.123 27.801 26.719 1.00 8.13 190 ARG A O 1
ATOM 1497 N N . MET A 1 191 ? 11.828 27.485 25.292 1.00 8.02 191 MET A N 1
ATOM 1498 C CA . MET A 1 191 ? 10.941 27.111 24.199 1.00 8.35 191 MET A CA 1
ATOM 1499 C C . MET A 1 191 ? 10.152 25.848 24.544 1.00 7.97 191 MET A C 1
ATOM 1500 O O . MET A 1 191 ? 8.967 25.753 24.244 1.00 7.97 191 MET A O 1
ATOM 1505 N N . GLU A 1 192 ? 10.810 24.867 25.156 1.00 7.75 192 GLU A N 1
ATOM 1506 C CA . GLU A 1 192 ? 10.103 23.648 25.550 1.00 8.30 192 GLU A CA 1
ATOM 1507 C C . GLU A 1 192 ? 8.989 23.995 26.523 1.00 8.22 192 GLU A C 1
ATOM 1508 O O . GLU A 1 192 ? 7.859 23.540 26.387 1.00 8.66 192 GLU A O 1
ATOM 1514 N N . LEU A 1 193 ? 9.316 24.815 27.512 1.00 8.12 193 LEU A N 1
ATOM 1515 C CA . LEU A 1 193 ? 8.330 25.211 28.511 1.00 7.84 193 LEU A CA 1
ATOM 1516 C C . LEU A 1 193 ? 7.171 26.005 27.896 1.00 7.78 193 LEU A C 1
ATOM 1517 O O . LEU A 1 193 ? 6.014 25.812 28.271 1.00 7.90 193 LEU A O 1
ATOM 1522 N N . VAL A 1 194 ? 7.481 26.899 26.963 1.00 7.55 194 VAL A N 1
ATOM 1523 C CA . VAL A 1 194 ? 6.451 27.653 26.262 1.00 7.76 194 VAL A CA 1
ATOM 1524 C C . VAL A 1 194 ? 5.447 26.724 25.582 1.00 7.94 194 VAL A C 1
ATOM 1525 O O . VAL A 1 194 ? 4.234 26.906 25.696 1.00 8.46 194 VAL A O 1
ATOM 1529 N N . GLY A 1 195 ? 5.948 25.720 24.873 1.00 8.14 195 GLY A N 1
ATOM 1530 C CA . GLY A 1 195 ? 5.055 24.749 24.239 1.00 8.36 195 GLY A CA 1
ATOM 1531 C C . GLY A 1 195 ? 4.195 24.005 25.248 1.00 8.46 195 GLY A C 1
ATOM 1532 O O . GLY A 1 195 ? 2.996 23.797 25.034 1.00 8.80 195 GLY A O 1
ATOM 1533 N N . TYR A 1 196 ? 4.815 23.591 26.347 1.00 8.50 196 TYR A N 1
ATOM 1534 C CA . TYR A 1 196 ? 4.106 22.922 27.434 1.00 8.75 196 TYR A CA 1
ATOM 1535 C C . TYR A 1 196 ? 2.966 23.787 27.996 1.00 8.86 196 TYR A C 1
ATOM 1536 O O . TYR A 1 196 ? 1.822 23.344 28.124 1.00 8.86 196 TYR A O 1
ATOM 1545 N N . ILE A 1 197 ? 3.287 25.024 28.348 1.00 8.84 197 ILE A N 1
ATOM 1546 C CA . ILE A 1 197 ? 2.286 25.923 28.909 1.00 9.36 197 ILE A CA 1
ATOM 1547 C C . ILE A 1 197 ? 1.177 26.210 27.894 1.00 9.43 197 ILE A C 1
ATOM 1548 O O . ILE A 1 197 ? -0.012 26.231 28.240 1.00 9.39 197 ILE A O 1
ATOM 1553 N N . GLY A 1 198 ? 1.569 26.421 26.640 1.00 9.47 198 GLY A N 1
ATOM 1554 C CA . GLY A 1 198 ? 0.599 26.645 25.575 1.00 9.66 198 GLY A CA 1
ATOM 1555 C C . GLY A 1 198 ? -0.417 25.522 25.534 1.00 9.73 198 GLY A C 1
ATOM 1556 O O . GLY A 1 198 ? -1.605 25.748 25.291 1.00 9.98 198 GLY A O 1
ATOM 1557 N N . GLY A 1 199 ? 0.055 24.301 25.768 1.00 10.02 199 GLY A N 1
ATOM 1558 C CA . GLY A 1 199 ? -0.824 23.137 25.782 1.00 10.58 199 GLY A CA 1
ATOM 1559 C C . GLY A 1 199 ? -1.820 23.189 26.927 1.00 10.75 199 GLY A C 1
ATOM 1560 O O . GLY A 1 199 ? -2.989 22.829 26.767 1.00 11.29 199 GLY A O 1
ATOM 1561 N N A ILE A 1 200 ? -1.357 23.652 28.084 0.50 10.99 200 ILE A N 1
ATOM 1562 N N B ILE A 1 200 ? -1.357 23.610 28.099 0.50 10.89 200 ILE A N 1
ATOM 1563 C CA A ILE A 1 200 ? -2.210 23.769 29.257 0.50 11.20 200 ILE A CA 1
ATOM 1564 C CA B ILE A 1 200 ? -2.245 23.729 29.244 0.50 11.01 200 ILE A CA 1
ATOM 1565 C C A ILE A 1 200 ? -3.262 24.838 29.021 0.50 11.24 200 ILE A C 1
ATOM 1566 C C B ILE A 1 200 ? -3.280 24.814 28.974 0.50 11.12 200 ILE A C 1
ATOM 1567 O O A ILE A 1 200 ? -4.434 24.674 29.369 0.50 11.20 200 ILE A O 1
ATOM 1568 O O B ILE A 1 200 ? -4.469 24.626 29.236 0.50 11.06 200 ILE A O 1
ATOM 1577 N N . ILE A 1 201 ? -2.830 25.938 28.422 1.00 11.23 201 ILE A N 1
ATOM 1578 C CA . ILE A 1 201 ? -3.731 27.042 28.112 1.00 11.61 201 ILE A CA 1
ATOM 1579 C C . ILE A 1 201 ? -4.829 26.607 27.143 1.00 12.03 201 ILE A C 1
ATOM 1580 O O . ILE A 1 201 ? -6.001 26.950 27.316 1.00 12.14 201 ILE A O 1
ATOM 1585 N N . ALA A 1 202 ? -4.447 25.844 26.125 1.00 12.57 202 ALA A N 1
ATOM 1586 C CA . ALA A 1 202 ? -5.421 25.317 25.169 1.00 13.10 202 ALA A CA 1
ATOM 1587 C C . ALA A 1 202 ? -6.418 24.379 25.853 1.00 13.45 202 ALA A C 1
ATOM 1588 O O . ALA A 1 202 ? -7.618 24.415 25.562 1.00 13.87 202 ALA A O 1
ATOM 1590 N N . ALA A 1 203 ? -5.918 23.552 26.766 1.00 13.78 203 ALA A N 1
ATOM 1591 C CA . ALA A 1 203 ? -6.763 22.637 27.526 1.00 14.22 203 ALA A CA 1
ATOM 1592 C C . ALA A 1 203 ? -7.820 23.397 28.321 1.00 14.76 203 ALA A C 1
ATOM 1593 O O . ALA A 1 203 ? -9.001 23.045 28.294 1.00 15.04 203 ALA A O 1
ATOM 1595 N N . ARG A 1 204 ? -7.393 24.443 29.025 1.00 14.82 204 ARG A N 1
ATOM 1596 C CA . ARG A 1 204 ? -8.301 25.232 29.867 1.00 15.28 204 ARG A CA 1
ATOM 1597 C C . ARG A 1 204 ? -9.299 26.067 29.062 1.00 15.82 204 ARG A C 1
ATOM 1598 O O . ARG A 1 204 ? -10.422 26.304 29.516 1.00 16.08 204 ARG A O 1
ATOM 1606 N N . ARG A 1 205 ? -8.892 26.512 27.876 1.00 16.57 205 ARG A N 1
ATOM 1607 C CA . ARG A 1 205 ? -9.818 27.179 26.962 1.00 17.33 205 ARG A CA 1
ATOM 1608 C C . ARG A 1 205 ? -10.937 26.242 26.520 1.00 17.90 205 ARG A C 1
ATOM 1609 O O . ARG A 1 205 ? -12.099 26.646 26.467 1.00 18.16 205 ARG A O 1
ATOM 1617 N N . ALA A 1 206 ? -10.578 25.001 26.195 1.00 18.40 206 ALA A N 1
ATOM 1618 C CA . ALA A 1 206 ? -11.550 23.975 25.810 1.00 19.10 206 ALA A CA 1
ATOM 1619 C C . ALA A 1 206 ? -12.382 23.527 27.008 1.00 19.46 206 ALA A C 1
ATOM 1620 O O . ALA A 1 206 ? -13.545 23.146 26.869 1.00 19.91 206 ALA A O 1
ATOM 1622 N N . GLN A 1 207 ? -11.783 23.578 28.189 1.00 19.51 207 GLN A N 1
ATOM 1623 C CA . GLN A 1 207 ? -12.497 23.236 29.407 1.00 19.71 207 GLN A CA 1
ATOM 1624 C C . GLN A 1 207 ? -11.856 23.888 30.625 1.00 19.21 207 GLN A C 1
ATOM 1625 O O . GLN A 1 207 ? -10.888 23.370 31.177 1.00 19.06 207 GLN A O 1
ATOM 1631 N N . PRO A 1 208 ? -12.404 25.034 31.048 1.00 18.84 208 PRO A N 1
ATOM 1632 C CA . PRO A 1 208 ? -11.853 25.769 32.173 1.00 18.48 208 PRO A CA 1
ATOM 1633 C C . PRO A 1 208 ? -11.940 24.956 33.442 1.00 18.09 208 PRO A C 1
ATOM 1634 O O . PRO A 1 208 ? -12.768 24.054 33.543 1.00 18.22 208 PRO A O 1
ATOM 1638 N N . ALA A 1 209 ? -11.091 25.294 34.406 1.00 17.51 209 ALA A N 1
ATOM 1639 C CA . ALA A 1 209 ? -11.090 24.654 35.712 1.00 16.94 209 ALA A CA 1
ATOM 1640 C C . ALA A 1 209 ? -11.004 25.723 36.793 1.00 16.65 209 ALA A C 1
ATOM 1641 O O . ALA A 1 209 ? -10.893 26.909 36.500 1.00 16.25 209 ALA A O 1
ATOM 1643 N N . ASP A 1 210 ? -11.046 25.304 38.049 1.00 16.32 210 ASP A N 1
ATOM 1644 C CA . ASP A 1 210 ? -10.926 26.251 39.145 1.00 16.19 210 ASP A CA 1
ATOM 1645 C C . ASP A 1 210 ? -9.459 26.530 39.454 1.00 15.24 210 ASP A C 1
ATOM 1646 O O . ASP A 1 210 ? -8.934 26.100 40.482 1.00 15.59 210 ASP A O 1
ATOM 1651 N N . ASP A 1 211 ? -8.791 27.235 38.548 1.00 13.86 211 ASP A N 1
ATOM 1652 C CA . ASP A 1 211 ? -7.377 27.540 38.726 1.00 12.47 211 ASP A CA 1
ATOM 1653 C C . ASP A 1 211 ? -7.038 28.907 38.151 1.00 11.87 211 ASP A C 1
ATOM 1654 O O . ASP A 1 211 ? -7.856 29.517 37.460 1.00 11.50 211 ASP A O 1
ATOM 1659 N N . LEU A 1 212 ? -5.841 29.397 38.458 1.00 11.02 212 LEU A N 1
ATOM 1660 C CA . LEU A 1 212 ? -5.463 30.749 38.070 1.00 10.88 212 LEU A CA 1
ATOM 1661 C C . LEU A 1 212 ? -5.296 30.877 36.558 1.00 10.48 212 LEU A C 1
ATOM 1662 O O . LEU A 1 212 ? -5.597 31.917 35.973 1.00 10.68 212 LEU A O 1
ATOM 1667 N N . ILE A 1 213 ? -4.824 29.816 35.918 1.00 10.37 213 ILE A N 1
ATOM 1668 C CA . ILE A 1 213 ? -4.669 29.861 34.468 1.00 9.93 213 ILE A CA 1
ATOM 1669 C C . ILE A 1 213 ? -6.019 30.103 33.797 1.00 10.10 213 ILE A C 1
ATOM 1670 O O . ILE A 1 213 ? -6.142 30.940 32.900 1.00 9.74 213 ILE A O 1
ATOM 1675 N N . SER A 1 214 ? -7.034 29.378 34.252 1.00 10.39 214 SER A N 1
ATOM 1676 C CA . SER A 1 214 ? -8.391 29.577 33.741 1.00 11.27 214 SER A CA 1
ATOM 1677 C C . SER A 1 214 ? -8.898 30.992 34.018 1.00 11.57 214 SER A C 1
ATOM 1678 O O . SER A 1 214 ? -9.557 31.602 33.174 1.00 12.23 214 SER A O 1
ATOM 1681 N N . GLY A 1 215 ? -8.587 31.520 35.197 1.00 11.80 215 GLY A N 1
ATOM 1682 C CA . GLY A 1 215 ? -8.982 32.882 35.531 1.00 12.21 215 GLY A CA 1
ATOM 1683 C C . GLY A 1 215 ? -8.326 33.906 34.623 1.00 12.42 215 GLY A C 1
ATOM 1684 O O . GLY A 1 215 ? -8.958 34.878 34.197 1.00 13.19 215 GLY A O 1
ATOM 1685 N N . MET A 1 216 ? -7.045 33.711 34.333 1.00 12.51 216 MET A N 1
ATOM 1686 C CA . MET A 1 216 ? -6.349 34.639 33.461 1.00 12.62 216 MET A CA 1
ATOM 1687 C C . MET A 1 216 ? -6.877 34.528 32.033 1.00 13.02 216 MET A C 1
ATOM 1688 O O . MET A 1 216 ? -6.926 35.517 31.306 1.00 13.00 216 MET A O 1
ATOM 1693 N N . ILE A 1 217 ? -7.279 33.324 31.640 1.00 13.47 217 ILE A N 1
ATOM 1694 C CA . ILE A 1 217 ? -7.829 33.114 30.303 1.00 14.36 217 ILE A CA 1
ATOM 1695 C C . ILE A 1 217 ? -9.123 33.909 30.145 1.00 15.19 217 ILE A C 1
ATOM 1696 O O . ILE A 1 217 ? -9.379 34.501 29.093 1.00 15.30 217 ILE A O 1
ATOM 1701 N N . GLU A 1 218 ? -9.931 33.935 31.198 1.00 16.22 218 GLU A N 1
ATOM 1702 C CA . GLU A 1 218 ? -11.175 34.698 31.159 1.00 17.32 218 GLU A CA 1
ATOM 1703 C C . GLU A 1 218 ? -10.857 36.185 31.071 1.00 17.68 218 GLU A C 1
ATOM 1704 O O . GLU A 1 218 ? -11.493 36.928 30.321 1.00 17.88 218 GLU A O 1
ATOM 1710 N N . ALA A 1 219 ? -9.871 36.618 31.843 1.00 18.08 219 ALA A N 1
ATOM 1711 C CA . ALA A 1 219 ? -9.488 38.023 31.849 1.00 18.45 219 ALA A CA 1
ATOM 1712 C C . ALA A 1 219 ? -9.098 38.481 30.449 1.00 18.83 219 ALA A C 1
ATOM 1713 O O . ALA A 1 219 ? -9.307 39.637 30.078 1.00 19.06 219 ALA A O 1
ATOM 1715 N N . ARG A 1 220 ? -8.531 37.571 29.667 1.00 18.98 220 ARG A N 1
ATOM 1716 C CA . ARG A 1 220 ? -8.099 37.918 28.320 1.00 19.37 220 ARG A CA 1
ATOM 1717 C C . ARG A 1 220 ? -9.203 37.734 27.293 1.00 19.72 220 ARG A C 1
ATOM 1718 O O . ARG A 1 220 ? -9.521 38.645 26.531 1.00 19.91 220 ARG A O 1
ATOM 1726 N N . ASP A 1 221 ? -9.769 36.535 27.273 1.00 20.02 221 ASP A N 1
ATOM 1727 C CA . ASP A 1 221 ? -10.803 36.176 26.306 1.00 20.54 221 ASP A CA 1
ATOM 1728 C C . ASP A 1 221 ? -12.106 36.959 26.475 1.00 21.10 221 ASP A C 1
ATOM 1729 O O . ASP A 1 221 ? -12.733 37.347 25.486 1.00 21.21 221 ASP A O 1
ATOM 1734 N N . VAL A 1 222 ? -12.514 37.184 27.720 1.00 21.68 222 VAL A N 1
ATOM 1735 C CA . VAL A 1 222 ? -13.771 37.872 27.992 1.00 22.47 222 VAL A CA 1
ATOM 1736 C C . VAL A 1 222 ? -13.580 39.364 28.220 1.00 22.92 222 VAL A C 1
ATOM 1737 O O . VAL A 1 222 ? -14.325 40.181 27.682 1.00 23.26 222 VAL A O 1
ATOM 1741 N N . GLN A 1 223 ? -12.580 39.717 29.022 1.00 23.14 223 GLN A N 1
ATOM 1742 C CA . GLN A 1 223 ? -12.425 41.094 29.488 1.00 23.39 223 GLN A CA 1
ATOM 1743 C C . GLN A 1 223 ? -11.342 41.862 28.734 1.00 23.09 223 GLN A C 1
ATOM 1744 O O . GLN A 1 223 ? -11.163 43.063 28.943 1.00 23.20 223 GLN A O 1
ATOM 1750 N N . ASP A 1 224 ? -10.621 41.167 27.860 1.00 22.77 224 ASP A N 1
ATOM 1751 C CA . ASP A 1 224 ? -9.558 41.794 27.077 1.00 22.53 224 ASP A CA 1
ATOM 1752 C C . ASP A 1 224 ? -8.595 42.586 27.974 1.00 21.98 224 ASP A C 1
ATOM 1753 O O . ASP A 1 224 ? -8.219 43.715 27.657 1.00 22.03 224 ASP A O 1
ATOM 1758 N N . LYS A 1 225 ? -8.187 41.997 29.094 1.00 21.11 225 LYS A N 1
ATOM 1759 C CA . LYS A 1 225 ? -7.365 42.734 30.048 1.00 20.52 225 LYS A CA 1
ATOM 1760 C C . LYS A 1 225 ? -5.875 42.422 29.946 1.00 19.45 225 LYS A C 1
ATOM 1761 O O . LYS A 1 225 ? -5.062 43.038 30.637 1.00 19.46 225 LYS A O 1
ATOM 1767 N N . LEU A 1 226 ? -5.523 41.467 29.092 1.00 18.19 226 LEU A N 1
ATOM 1768 C CA . LEU A 1 226 ? -4.116 41.162 28.834 1.00 17.14 226 LEU A CA 1
ATOM 1769 C C . LEU A 1 226 ? -3.916 40.443 27.498 1.00 16.49 226 LEU A C 1
ATOM 1770 O O . LEU A 1 226 ? -4.833 39.820 26.966 1.00 16.45 226 LEU A O 1
ATOM 1775 N N . THR A 1 227 ? -2.715 40.555 26.951 1.00 15.61 227 THR A N 1
ATOM 1776 C CA . THR A 1 227 ? -2.408 39.956 25.664 1.00 15.01 227 THR A CA 1
ATOM 1777 C C . THR A 1 227 ? -2.153 38.461 25.822 1.00 14.83 227 TH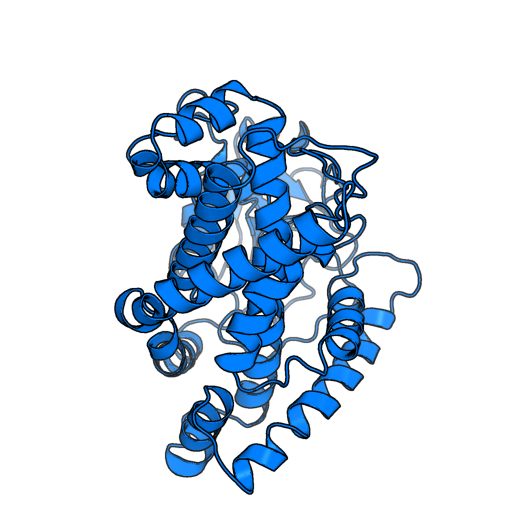R A C 1
ATOM 1778 O O . THR A 1 227 ? -1.948 37.981 26.937 1.00 14.34 227 THR A O 1
ATOM 1782 N N . GLU A 1 228 ? -2.174 37.726 24.709 1.00 14.54 228 GLU A N 1
ATOM 1783 C CA . GLU A 1 228 ? -1.809 36.307 24.721 1.00 14.36 228 GLU A CA 1
ATOM 1784 C C . GLU A 1 228 ? -0.401 36.076 25.280 1.00 13.85 228 GLU A C 1
ATOM 1785 O O . GLU A 1 228 ? -0.185 35.145 26.061 1.00 13.43 228 GLU A O 1
ATOM 1791 N N . GLN A 1 229 ? 0.556 36.912 24.888 1.00 13.29 229 GLN A N 1
ATOM 1792 C CA . GLN A 1 229 ? 1.918 36.760 25.402 1.00 12.71 229 GLN A CA 1
ATOM 1793 C C . GLN A 1 229 ? 2.009 37.086 26.895 1.00 11.89 229 GLN A C 1
ATOM 1794 O O . GLN A 1 229 ? 2.724 36.419 27.637 1.00 11.54 229 GLN A O 1
ATOM 1800 N N . GLU A 1 230 ? 1.291 38.110 27.339 1.00 10.88 230 GLU A N 1
ATOM 1801 C CA . GLU A 1 230 ? 1.255 38.394 28.768 1.00 10.52 230 GLU A CA 1
ATOM 1802 C C . GLU A 1 230 ? 0.713 37.177 29.518 1.00 10.20 230 GLU A C 1
ATOM 1803 O O . GLU A 1 230 ? 1.210 36.816 30.587 1.00 9.97 230 GLU A O 1
ATOM 1809 N N . LEU A 1 231 ? -0.300 36.531 28.950 1.00 9.69 231 LEU A N 1
ATOM 1810 C CA . LEU A 1 231 ? -0.895 35.358 29.577 1.00 9.50 231 LEU A CA 1
ATOM 1811 C C . LEU A 1 231 ? 0.132 34.241 29.711 1.00 9.20 231 LEU A C 1
ATOM 1812 O O . LEU A 1 231 ? 0.353 33.691 30.791 1.00 8.96 231 LEU A O 1
ATOM 1817 N N . LEU A 1 232 ? 0.763 33.919 28.591 1.00 8.80 232 LEU A N 1
ATOM 1818 C CA . LEU A 1 232 ? 1.827 32.918 28.550 1.00 8.84 232 LEU A CA 1
ATOM 1819 C C . LEU A 1 232 ? 2.962 33.212 29.535 1.00 8.22 232 LEU A C 1
ATOM 1820 O O . LEU A 1 232 ? 3.355 32.352 30.326 1.00 8.25 232 LEU A O 1
ATOM 1825 N N . ASP A 1 233 ? 3.483 34.431 29.484 1.00 7.75 233 ASP A N 1
ATOM 1826 C CA . ASP A 1 233 ? 4.636 34.789 30.298 1.00 7.48 233 ASP A CA 1
ATOM 1827 C C . ASP A 1 233 ? 4.335 34.867 31.799 1.00 7.14 233 ASP A C 1
ATOM 1828 O O . ASP A 1 233 ? 5.210 34.619 32.621 1.00 6.58 233 ASP A O 1
ATOM 1833 N N . HIS A 1 234 ? 3.097 35.165 32.171 1.00 7.04 234 HIS A N 1
ATOM 1834 C CA . HIS A 1 234 ? 2.766 35.086 33.590 1.00 6.96 234 HIS A CA 1
ATOM 1835 C C . HIS A 1 234 ? 2.618 33.646 34.060 1.00 6.95 234 HIS A C 1
ATOM 1836 O O . HIS A 1 234 ? 2.993 33.318 35.178 1.00 7.05 234 HIS A O 1
ATOM 1843 N N . CYS A 1 235 ? 2.091 32.771 33.212 1.00 7.03 235 CYS A N 1
ATOM 1844 C CA . CYS A 1 235 ? 2.070 31.358 33.566 1.00 7.42 235 CYS A CA 1
ATOM 1845 C C . CYS A 1 235 ? 3.484 30.878 33.862 1.00 7.35 235 CYS A C 1
ATOM 1846 O O . CYS A 1 235 ? 3.727 30.197 34.855 1.00 7.26 235 CYS A O 1
ATOM 1849 N N . ILE A 1 236 ? 4.417 31.240 32.993 1.00 6.88 236 ILE A N 1
ATOM 1850 C CA . ILE A 1 236 ? 5.799 30.811 33.143 1.00 7.23 236 ILE A CA 1
ATOM 1851 C C . ILE A 1 236 ? 6.453 31.401 34.390 1.00 6.89 236 ILE A C 1
ATOM 1852 O O . ILE A 1 236 ? 7.037 30.684 35.202 1.00 6.89 236 ILE A O 1
ATOM 1857 N N . GLY A 1 237 ? 6.356 32.717 34.542 1.00 6.48 237 GLY A N 1
ATOM 1858 C CA . GLY A 1 237 ? 6.943 33.400 35.699 1.00 6.41 237 GLY A CA 1
ATOM 1859 C C . GLY A 1 237 ? 6.408 32.908 37.037 1.00 6.35 237 GLY A C 1
ATOM 1860 O O . GLY A 1 237 ? 7.176 32.654 37.969 1.00 6.61 237 GLY A O 1
ATOM 1861 N N . LEU A 1 238 ? 5.090 32.768 37.129 1.00 6.41 238 LEU A N 1
ATOM 1862 C CA . LEU A 1 238 ? 4.459 32.318 38.362 1.00 6.67 238 LEU A CA 1
ATOM 1863 C C . LEU A 1 238 ? 4.813 30.871 38.683 1.00 6.87 238 LEU A C 1
ATOM 1864 O O . LEU A 1 238 ? 5.034 30.535 39.842 1.00 7.00 238 LEU A O 1
ATOM 1869 N N . LEU A 1 239 ? 4.873 30.010 37.670 1.00 6.94 239 LEU A N 1
ATOM 1870 C CA . LEU A 1 239 ? 5.239 28.621 37.927 1.00 7.11 239 LEU A CA 1
ATOM 1871 C C . LEU A 1 239 ? 6.642 28.538 38.522 1.00 7.12 239 LEU A C 1
ATOM 1872 O O . LEU A 1 239 ? 6.857 27.860 39.535 1.00 7.54 239 LEU A O 1
ATOM 1877 N N . ILE A 1 240 ? 7.594 29.230 37.906 1.00 7.21 240 ILE A N 1
ATOM 1878 C CA . ILE A 1 240 ? 8.979 29.170 38.359 1.00 7.46 240 ILE A CA 1
ATOM 1879 C C . ILE A 1 240 ? 9.156 29.852 39.720 1.00 7.62 240 ILE A C 1
ATOM 1880 O O . ILE A 1 240 ? 9.640 29.231 40.672 1.00 8.08 240 ILE A O 1
ATOM 1885 N N . ALA A 1 241 ? 8.749 31.113 39.829 1.00 7.83 241 ALA A N 1
ATOM 1886 C CA . ALA A 1 241 ? 8.866 31.812 41.106 1.00 8.38 241 ALA A CA 1
ATOM 1887 C C . ALA A 1 241 ? 8.067 31.081 42.174 1.00 8.96 241 ALA A C 1
ATOM 1888 O O . ALA A 1 241 ? 8.433 31.084 43.355 1.00 9.79 241 ALA A O 1
ATOM 1890 N N . GLY A 1 242 ? 6.960 30.478 41.763 1.00 8.43 242 GLY A N 1
ATOM 1891 C CA . GLY A 1 242 ? 6.061 29.820 42.698 1.00 9.20 242 GLY A CA 1
ATOM 1892 C C . GLY A 1 242 ? 6.673 28.644 43.434 1.00 9.27 242 GLY A C 1
ATOM 1893 O O . GLY A 1 242 ? 6.231 28.299 44.533 1.00 9.95 242 GLY A O 1
ATOM 1894 N N . HIS A 1 243 ? 7.669 27.991 42.844 1.00 9.14 243 HIS A N 1
ATOM 1895 C CA . HIS A 1 243 ? 8.224 26.795 43.483 1.00 9.43 243 HIS A CA 1
ATOM 1896 C C . HIS A 1 243 ? 9.714 26.864 43.783 1.00 8.98 243 HIS A C 1
ATOM 1897 O O . HIS A 1 243 ? 10.145 26.411 44.835 1.00 9.16 243 HIS A O 1
ATOM 1904 N N . GLU A 1 244 ? 10.497 27.442 42.881 1.00 8.64 244 GLU A N 1
ATOM 1905 C CA . GLU A 1 244 ? 11.949 27.411 43.038 1.00 8.98 244 GLU A CA 1
ATOM 1906 C C . GLU A 1 244 ? 12.427 28.266 44.209 1.00 8.27 244 GLU A C 1
ATOM 1907 O O . GLU A 1 244 ? 13.414 27.949 44.875 1.00 8.22 244 GLU A O 1
ATOM 1913 N N . THR A 1 245 ? 11.732 29.364 44.456 1.00 7.62 245 THR A N 1
ATOM 1914 C CA . THR A 1 245 ? 12.131 30.264 45.521 1.00 7.09 245 THR A CA 1
ATOM 1915 C C . THR A 1 245 ? 11.981 29.549 46.861 1.00 6.42 245 THR A C 1
ATOM 1916 O O . THR A 1 245 ? 12.941 29.387 47.603 1.00 6.47 245 THR A O 1
ATOM 1920 N N . THR A 1 246 ? 10.767 29.115 47.166 1.00 6.08 246 THR A N 1
ATOM 1921 C CA . THR A 1 246 ? 10.513 28.430 48.427 1.00 6.20 246 THR A CA 1
ATOM 1922 C C . THR A 1 246 ? 11.326 27.147 48.566 1.00 6.05 246 THR A C 1
ATOM 1923 O O . THR A 1 246 ? 11.795 26.815 49.658 1.00 5.98 246 THR A O 1
ATOM 1927 N N . ALA A 1 247 ? 11.501 26.425 47.464 1.00 5.85 247 ALA A N 1
ATOM 1928 C CA . ALA A 1 247 ? 12.247 25.171 47.508 1.00 6.04 247 ALA A CA 1
ATOM 1929 C C . ALA A 1 247 ? 13.699 25.397 47.891 1.00 6.29 247 ALA A C 1
ATOM 1930 O O . ALA A 1 247 ? 14.326 24.518 48.479 1.00 6.74 247 ALA A O 1
ATOM 1932 N N . SER A 1 248 ? 14.238 26.566 47.547 1.00 6.33 248 SER A N 1
ATOM 1933 C CA . SER A 1 248 ? 15.596 26.932 47.932 1.00 6.96 248 SER A CA 1
ATOM 1934 C C . SER A 1 248 ? 15.644 27.450 49.364 1.00 6.64 248 SER A C 1
ATOM 1935 O O . SER A 1 248 ? 16.596 27.189 50.103 1.00 7.39 248 SER A O 1
ATOM 1938 N N . GLN A 1 249 ? 14.616 28.199 49.754 1.00 6.24 249 GLN A N 1
ATOM 1939 C CA . GLN A 1 249 ? 14.617 28.863 51.054 1.00 6.12 249 GLN A CA 1
ATOM 1940 C C . GLN A 1 249 ? 14.381 27.922 52.233 1.00 5.89 249 GLN A C 1
ATOM 1941 O O . GLN A 1 249 ? 14.993 28.089 53.279 1.00 6.33 249 GLN A O 1
ATOM 1947 N N . ILE A 1 250 ? 13.507 26.928 52.071 1.00 5.48 250 ILE A N 1
ATOM 1948 C CA . ILE A 1 250 ? 13.261 25.987 53.167 1.00 5.54 250 ILE A CA 1
ATOM 1949 C C . ILE A 1 250 ? 14.564 25.338 53.674 1.00 5.51 250 ILE A C 1
ATOM 1950 O O . ILE A 1 250 ? 14.877 25.422 54.858 1.00 5.62 250 ILE A O 1
ATOM 1955 N N . PRO A 1 251 ? 15.338 24.705 52.782 1.00 5.72 251 PRO A N 1
ATOM 1956 C CA . PRO A 1 251 ? 16.554 24.054 53.276 1.00 6.03 251 PRO A CA 1
ATOM 1957 C C . PRO A 1 251 ? 17.593 25.055 53.771 1.00 6.04 251 PRO A C 1
ATOM 1958 O O . PRO A 1 251 ? 18.315 24.762 54.722 1.00 5.97 251 PRO A O 1
ATOM 1962 N N . SER A 1 252 ? 17.670 26.228 53.151 1.00 5.83 252 SER A N 1
ATOM 1963 C CA . SER A 1 252 ? 18.591 27.256 53.643 1.00 6.21 252 SER A CA 1
ATOM 1964 C C . SER A 1 252 ? 18.209 27.752 55.045 1.00 5.74 252 SER A C 1
ATOM 1965 O O . SER A 1 252 ? 19.078 27.980 55.888 1.00 6.27 252 SER A O 1
ATOM 1968 N N . PHE A 1 253 ? 16.907 27.922 55.293 1.00 5.69 253 PHE A N 1
ATOM 1969 C CA . PHE A 1 253 ? 16.421 28.352 56.603 1.00 5.69 253 PHE A CA 1
ATOM 1970 C C . PHE A 1 253 ? 16.777 27.290 57.642 1.00 5.76 253 PHE A C 1
ATOM 1971 O O . PHE A 1 253 ? 17.240 27.611 58.733 1.00 6.58 253 PHE A O 1
ATOM 1979 N N . VAL A 1 254 ? 16.545 26.024 57.296 1.00 5.82 254 VAL A N 1
ATOM 1980 C CA . VAL A 1 254 ? 16.815 24.926 58.222 1.00 6.26 254 VAL A CA 1
ATOM 1981 C C . VAL A 1 254 ? 18.317 24.849 58.505 1.00 6.35 254 VAL A C 1
ATOM 1982 O O . VAL A 1 254 ? 18.735 24.666 59.650 1.00 6.58 254 VAL A O 1
ATOM 1986 N N . TYR A 1 255 ? 19.126 25.022 57.462 1.00 6.37 255 TYR A N 1
ATOM 1987 C CA . TYR A 1 255 ? 20.571 25.033 57.637 1.00 7.04 255 TYR A CA 1
ATOM 1988 C C . TYR A 1 255 ? 21.000 26.123 58.605 1.00 7.10 255 TYR A C 1
ATOM 1989 O O . TYR A 1 255 ? 21.811 25.884 59.496 1.00 7.60 255 TYR A O 1
ATOM 1998 N N . ALA A 1 256 ? 20.451 27.326 58.432 1.00 7.12 256 ALA A N 1
ATOM 1999 C CA . ALA A 1 256 ? 20.761 28.436 59.333 1.00 7.48 256 ALA A CA 1
ATOM 2000 C C . ALA A 1 256 ? 20.469 28.080 60.790 1.00 7.67 256 ALA A C 1
ATOM 2001 O O . ALA A 1 256 ? 21.262 28.366 61.689 1.00 8.38 256 ALA A O 1
ATOM 2003 N N . LEU A 1 257 ? 19.313 27.466 61.023 1.00 7.35 257 LEU A N 1
ATOM 2004 C CA . LEU A 1 257 ? 18.884 27.142 62.376 1.00 8.04 257 LEU A CA 1
ATOM 2005 C C . LEU A 1 257 ? 19.686 26.014 63.012 1.00 8.15 257 LEU A C 1
ATOM 2006 O O . LEU A 1 257 ? 19.898 26.012 64.229 1.00 8.80 257 LEU A O 1
ATOM 2011 N N . LEU A 1 258 ? 20.128 25.061 62.194 1.00 8.86 258 LEU A N 1
ATOM 2012 C CA . LEU A 1 258 ? 20.908 23.934 62.699 1.00 9.77 258 LEU A CA 1
ATOM 2013 C C . LEU A 1 258 ? 22.380 24.287 62.869 1.00 10.61 258 LEU A C 1
ATOM 2014 O O . LEU A 1 258 ? 23.054 23.746 63.744 1.00 11.17 258 LEU A O 1
ATOM 2019 N N . ASP A 1 259 ? 22.876 25.190 62.031 1.00 11.42 259 ASP A N 1
ATOM 2020 C CA . ASP A 1 259 ? 24.278 25.593 62.086 1.00 12.60 259 ASP A CA 1
ATOM 2021 C C . ASP A 1 259 ? 24.573 26.406 63.345 1.00 12.95 259 ASP A C 1
ATOM 2022 O O . ASP A 1 259 ? 25.693 26.371 63.861 1.00 13.51 259 ASP A O 1
ATOM 2027 N N . GLN A 1 260 ? 23.575 27.149 63.818 1.00 13.03 260 GLN A N 1
ATOM 2028 C CA . GLN A 1 260 ? 23.641 27.853 65.099 1.00 13.41 260 GLN A CA 1
ATOM 2029 C C . GLN A 1 260 ? 22.498 27.314 65.942 1.00 12.88 260 GLN A C 1
ATOM 2030 O O . GLN A 1 260 ? 21.428 27.919 66.017 1.00 12.88 260 GLN A O 1
ATOM 2036 N N . PRO A 1 261 ? 22.717 26.147 66.558 1.00 12.79 261 PRO A N 1
ATOM 2037 C CA . PRO A 1 261 ? 21.635 25.357 67.136 1.00 12.44 261 PRO A CA 1
ATOM 2038 C C . PRO A 1 261 ? 20.876 26.042 68.267 1.00 11.92 261 PRO A C 1
ATOM 2039 O O . PRO A 1 261 ? 19.777 25.612 68.611 1.00 11.86 261 PRO A O 1
ATOM 2043 N N . GLN A 1 262 ? 21.431 27.111 68.830 1.00 11.29 262 GLN A N 1
ATOM 2044 C CA . GLN A 1 262 ? 20.687 27.879 69.817 1.00 11.14 262 GLN A CA 1
ATOM 2045 C C . GLN A 1 262 ? 19.386 28.401 69.202 1.00 10.31 262 GLN A C 1
ATOM 2046 O O . GLN A 1 262 ? 18.384 28.569 69.898 1.00 10.53 262 GLN A O 1
ATOM 2052 N N . HIS A 1 263 ? 19.405 28.653 67.894 1.00 9.95 263 HIS A N 1
ATOM 2053 C CA . HIS A 1 263 ? 18.219 29.174 67.219 1.00 9.66 263 HIS A CA 1
ATOM 2054 C C . HIS A 1 263 ? 17.168 28.099 67.012 1.00 9.13 263 HIS A C 1
ATOM 2055 O O . HIS A 1 263 ? 15.997 28.320 67.290 1.00 8.46 263 HIS A O 1
ATOM 2062 N N . TRP A 1 264 ? 17.591 26.934 66.538 1.00 8.68 264 TRP A N 1
ATOM 2063 C CA . TRP A 1 264 ? 16.682 25.797 66.448 1.00 8.64 264 TRP A CA 1
ATOM 2064 C C . TRP A 1 264 ? 16.045 25.539 67.814 1.00 8.72 264 TRP A C 1
ATOM 2065 O O . TRP A 1 264 ? 14.836 25.363 67.928 1.00 8.44 264 TRP A O 1
ATOM 2076 N N . LYS A 1 265 ? 16.867 25.532 68.857 1.00 9.33 265 LYS A N 1
ATOM 2077 C CA . LYS A 1 265 ? 16.392 25.239 70.200 1.00 9.95 265 LYS A CA 1
ATOM 2078 C C . LYS A 1 265 ? 15.363 26.268 70.680 1.00 9.50 265 LYS A C 1
ATOM 2079 O O . LYS A 1 265 ? 14.344 25.918 71.282 1.00 9.78 265 LYS A O 1
ATOM 2085 N N . ARG A 1 266 ? 15.623 27.543 70.403 1.00 9.66 266 ARG A N 1
ATOM 2086 C CA . ARG A 1 266 ? 14.688 28.579 70.802 1.00 9.79 266 ARG A CA 1
ATOM 2087 C C . ARG A 1 266 ? 13.312 28.332 70.180 1.00 9.38 266 ARG A C 1
ATOM 2088 O O . ARG A 1 266 ? 12.278 28.540 70.819 1.00 9.57 266 ARG A O 1
ATOM 2096 N N . LEU A 1 267 ? 13.293 27.897 68.928 1.00 8.94 267 LEU A N 1
ATOM 2097 C CA . LEU A 1 267 ? 12.017 27.682 68.265 1.00 8.66 267 LEU A CA 1
ATOM 2098 C C . LEU A 1 267 ? 11.332 26.415 68.773 1.00 8.77 267 LEU A C 1
ATOM 2099 O O . LEU A 1 267 ? 10.102 26.336 68.797 1.00 8.63 267 LEU A O 1
ATOM 2104 N N . LEU A 1 268 ? 12.124 25.429 69.193 1.00 9.00 268 LEU A N 1
ATOM 2105 C CA . LEU A 1 268 ? 11.554 24.255 69.853 1.00 9.50 268 LEU A CA 1
ATOM 2106 C C . LEU A 1 268 ? 10.843 24.685 71.131 1.00 10.11 268 LEU A C 1
ATOM 2107 O O . LEU A 1 268 ? 9.764 24.185 71.449 1.00 10.32 268 LEU A O 1
ATOM 2112 N N . ASP A 1 269 ? 11.450 25.624 71.849 1.00 11.02 269 ASP A N 1
ATOM 2113 C CA . ASP A 1 269 ? 10.919 26.060 73.135 1.00 12.07 269 ASP A CA 1
ATOM 2114 C C . ASP A 1 269 ? 9.798 27.067 72.962 1.00 11.94 269 ASP A C 1
ATOM 2115 O O . ASP A 1 269 ? 8.959 27.226 73.843 1.00 12.55 269 ASP A O 1
ATOM 2120 N N . ASP A 1 270 ? 9.786 27.755 71.827 1.00 11.41 270 ASP A N 1
ATOM 2121 C CA . ASP A 1 270 ? 8.898 28.899 71.652 1.00 11.32 270 ASP A CA 1
ATOM 2122 C C . ASP A 1 270 ? 8.320 28.950 70.231 1.00 10.61 270 ASP A C 1
ATOM 2123 O O . ASP A 1 270 ? 8.693 29.804 69.424 1.00 10.17 270 ASP A O 1
ATOM 2128 N N . PRO A 1 271 ? 7.402 28.026 69.914 1.00 10.08 271 PRO A N 1
ATOM 2129 C CA . PRO A 1 271 ? 6.862 27.995 68.559 1.00 9.92 271 PRO A CA 1
ATOM 2130 C C . PRO A 1 271 ? 6.101 29.266 68.183 1.00 9.75 271 PRO A C 1
ATOM 2131 O O . PRO A 1 271 ? 5.918 29.537 66.996 1.00 9.34 271 PRO A O 1
ATOM 2135 N N . GLU A 1 272 ? 5.658 30.046 69.166 1.00 9.60 272 GLU A N 1
ATOM 2136 C CA . GLU A 1 272 ? 4.972 31.297 68.850 1.00 9.87 272 GLU A CA 1
ATOM 2137 C C . GLU A 1 272 ? 5.910 32.298 68.176 1.00 8.94 272 GLU A C 1
ATOM 2138 O O . GLU A 1 272 ? 5.461 33.275 67.579 1.00 9.11 272 GLU A O 1
ATOM 2144 N N . LEU A 1 273 ? 7.210 32.040 68.269 1.00 8.55 273 LEU A N 1
ATOM 2145 C CA . LEU A 1 273 ? 8.214 32.906 67.661 1.00 8.17 273 LEU A CA 1
ATOM 2146 C C . LEU A 1 273 ? 8.397 32.619 66.167 1.00 7.73 273 LEU A C 1
ATOM 2147 O O . LEU A 1 273 ? 9.106 33.347 65.482 1.00 7.11 273 LEU A O 1
ATOM 2152 N N . ILE A 1 274 ? 7.758 31.568 65.660 1.00 7.06 274 ILE A N 1
ATOM 2153 C CA . ILE A 1 274 ? 7.969 31.168 64.266 1.00 7.01 274 ILE A CA 1
ATOM 2154 C C . ILE A 1 274 ? 7.758 32.317 63.249 1.00 6.65 274 ILE A C 1
ATOM 2155 O O . ILE A 1 274 ? 8.624 32.549 62.404 1.00 6.33 274 ILE A O 1
ATOM 2160 N N . PRO A 1 275 ? 6.635 33.057 63.334 1.00 6.22 275 PRO A N 1
ATOM 2161 C CA . PRO A 1 275 ? 6.507 34.126 62.337 1.00 6.05 275 PRO A CA 1
ATOM 2162 C C . PRO A 1 275 ? 7.643 35.157 62.382 1.00 5.76 275 PRO A C 1
ATOM 2163 O O . PRO A 1 275 ? 8.170 35.520 61.334 1.00 6.08 275 PRO A O 1
ATOM 2167 N N . SER A 1 276 ? 8.015 35.626 63.569 1.00 5.81 276 SER A N 1
ATOM 2168 C CA . SER A 1 276 ? 9.133 36.556 63.689 1.00 5.98 276 SER A CA 1
ATOM 2169 C C . SER A 1 276 ? 10.441 35.951 63.164 1.00 5.74 276 SER A C 1
ATOM 2170 O O . SER A 1 276 ? 11.222 36.626 62.488 1.00 5.75 276 SER A O 1
ATOM 2173 N N . ALA A 1 277 ? 10.676 34.679 63.484 1.00 5.39 277 ALA A N 1
ATOM 2174 C CA . ALA A 1 277 ? 11.892 33.987 63.073 1.00 5.41 277 ALA A CA 1
ATOM 2175 C C . ALA A 1 277 ? 11.959 33.893 61.557 1.00 5.18 277 ALA A C 1
ATOM 2176 O O . ALA A 1 277 ? 13.023 34.063 60.958 1.00 5.38 277 ALA A O 1
ATOM 2178 N N . VAL A 1 278 ? 10.814 33.630 60.940 1.00 5.19 278 VAL A N 1
ATOM 2179 C CA . VAL A 1 278 ? 10.746 33.537 59.495 1.00 4.92 278 VAL A CA 1
ATOM 2180 C C . VAL A 1 278 ? 11.100 34.879 58.855 1.00 4.78 278 VAL A C 1
ATOM 2181 O O . VAL A 1 278 ? 11.806 34.912 57.852 1.00 4.68 278 VAL A O 1
ATOM 2185 N N . GLU A 1 279 ? 10.633 35.983 59.432 1.00 4.69 279 GLU A N 1
ATOM 2186 C CA . GLU A 1 279 ? 11.033 37.295 58.920 1.00 4.39 279 GLU A CA 1
ATOM 2187 C C . GLU A 1 279 ? 12.541 37.512 59.036 1.00 4.24 279 GLU A C 1
ATOM 2188 O O . GLU A 1 279 ? 13.171 38.011 58.104 1.00 4.86 279 GLU A O 1
ATOM 2194 N N . GLU A 1 280 ? 13.118 37.140 60.174 1.00 4.48 280 GLU A N 1
ATOM 2195 C CA . GLU A 1 280 ? 14.555 37.307 60.367 1.00 4.58 280 GLU A CA 1
ATOM 2196 C C . GLU A 1 280 ? 15.344 36.448 59.387 1.00 4.82 280 GLU A C 1
ATOM 2197 O O . GLU A 1 280 ? 16.386 36.868 58.879 1.00 4.86 280 GLU A O 1
ATOM 2203 N N . LEU A 1 281 ? 14.835 35.259 59.086 1.00 5.03 281 LEU A N 1
ATOM 2204 C CA . LEU A 1 281 ? 15.506 34.406 58.109 1.00 5.43 281 LEU A CA 1
ATOM 2205 C C . LEU A 1 281 ? 15.357 34.930 56.675 1.00 5.15 281 LEU A C 1
ATOM 2206 O O . LEU A 1 281 ? 16.279 34.802 55.869 1.00 5.43 281 LEU A O 1
ATOM 2211 N N . PHE A 1 282 ? 14.216 35.541 56.350 1.00 5.37 282 PHE A N 1
ATOM 2212 C CA . PHE A 1 282 ? 14.109 36.245 55.068 1.00 5.84 282 PHE A CA 1
ATOM 2213 C C . PHE A 1 282 ? 15.097 37.410 54.972 1.00 5.87 282 PHE A C 1
ATOM 2214 O O . PHE A 1 282 ? 15.620 37.691 53.893 1.00 6.77 282 PHE A O 1
ATOM 2222 N N . ARG A 1 283 ? 15.356 38.094 56.084 1.00 5.56 283 ARG A N 1
ATOM 2223 C CA . ARG A 1 283 ? 16.385 39.131 56.093 1.00 5.63 283 ARG A CA 1
ATOM 2224 C C . ARG A 1 283 ? 17.773 38.540 55.866 1.00 6.11 283 ARG A C 1
ATOM 2225 O O . ARG A 1 283 ? 18.562 39.062 55.069 1.00 6.01 283 ARG A O 1
ATOM 2233 N N . PHE A 1 284 ? 18.071 37.455 56.573 1.00 6.37 284 PHE A N 1
ATOM 2234 C CA . PHE A 1 284 ? 19.438 36.946 56.649 1.00 7.38 284 PHE A CA 1
ATOM 2235 C C . PHE A 1 284 ? 19.825 35.978 55.535 1.00 8.21 284 PHE A C 1
ATOM 2236 O O . PHE A 1 284 ? 20.958 35.995 55.063 1.00 8.50 284 PHE A O 1
ATOM 2244 N N . VAL A 1 285 ? 18.897 35.123 55.130 1.00 8.69 285 VAL A N 1
ATOM 2245 C CA . VAL A 1 285 ? 19.232 34.021 54.231 1.00 9.79 285 VAL A CA 1
ATOM 2246 C C . VAL A 1 285 ? 19.100 34.422 52.768 1.00 10.86 285 VAL A C 1
ATOM 2247 O O . VAL A 1 285 ? 17.987 34.660 52.294 1.00 11.17 285 VAL A O 1
ATOM 2251 N N . PRO A 1 286 ? 20.231 34.453 52.038 1.00 11.95 286 PRO A N 1
ATOM 2252 C CA . PRO A 1 286 ? 20.218 34.903 50.641 1.00 12.61 286 PRO A CA 1
ATOM 2253 C C . PRO A 1 286 ? 19.429 33.978 49.706 1.00 12.73 286 PRO A C 1
ATOM 2254 O O . PRO A 1 286 ? 19.569 32.757 49.789 1.00 13.60 286 PRO A O 1
ATOM 2258 N N . LEU A 1 287 ? 18.578 34.552 48.853 1.00 12.56 287 LEU A N 1
ATOM 2259 C CA . LEU A 1 287 ? 17.935 33.763 47.797 1.00 12.09 287 LEU A CA 1
ATOM 2260 C C . LEU A 1 287 ? 18.710 33.871 46.487 1.00 11.24 287 LEU A C 1
ATOM 2261 O O . LEU A 1 287 ? 19.011 32.862 45.869 1.00 10.73 287 LEU A O 1
ATOM 2266 N N . GLY A 1 288 ? 19.028 35.093 46.067 1.00 10.69 288 GLY A N 1
ATOM 2267 C CA . GLY A 1 288 ? 19.751 35.282 44.814 1.00 10.22 288 GLY A CA 1
ATOM 2268 C C . GLY A 1 288 ? 21.235 35.003 44.943 1.00 9.99 288 GLY A C 1
ATOM 2269 O O . GLY A 1 288 ? 21.838 35.249 45.987 1.00 10.24 288 GLY A O 1
ATOM 2270 N N . SER A 1 289 ? 21.826 34.461 43.887 1.00 9.87 289 SER A N 1
ATOM 2271 C CA . SER A 1 289 ? 23.275 34.305 43.854 1.00 10.31 289 SER A CA 1
ATOM 2272 C C . SER A 1 289 ? 23.936 35.628 43.510 1.00 10.61 289 SER A C 1
ATOM 2273 O O . SER A 1 289 ? 25.150 35.794 43.651 1.00 11.50 289 SER A O 1
ATOM 2276 N N A GLY A 1 290 ? 23.095 36.522 42.976 0.50 10.23 290 GLY A N 1
ATOM 2277 N N B GLY A 1 290 ? 23.183 36.624 43.115 0.50 10.90 290 GLY A N 1
ATOM 2278 C CA A GLY A 1 290 ? 23.434 37.896 42.582 0.50 9.70 290 GLY A CA 1
ATOM 2279 C CA B GLY A 1 290 ? 23.852 37.896 42.999 0.50 10.89 290 GLY A CA 1
ATOM 2280 C C A GLY A 1 290 ? 22.219 38.815 42.739 0.50 9.40 290 GLY A C 1
ATOM 2281 C C B GLY A 1 290 ? 22.881 39.024 43.130 0.50 10.86 290 GLY A C 1
ATOM 2282 O O A GLY A 1 290 ? 21.144 38.361 43.125 0.50 10.38 290 GLY A O 1
ATOM 2283 O O B GLY A 1 290 ? 22.099 39.106 44.079 0.50 10.61 290 GLY A O 1
ATOM 2284 N N A SER A 1 291 ? 22.379 40.096 42.400 0.50 8.50 291 SER A N 1
ATOM 2285 N N B SER A 1 291 ? 22.944 39.881 42.136 0.50 11.17 291 SER A N 1
ATOM 2286 C CA A SER A 1 291 ? 21.421 41.176 42.737 0.50 7.69 291 SER A CA 1
ATOM 2287 C CA B SER A 1 291 ? 22.043 40.969 41.993 0.50 11.09 291 SER A CA 1
ATOM 2288 C C A SER A 1 291 ? 20.024 41.163 42.098 0.50 7.21 291 SER A C 1
ATOM 2289 C C B SER A 1 291 ? 21.518 40.810 40.581 0.50 10.81 291 SER A C 1
ATOM 2290 O O A SER A 1 291 ? 19.724 40.371 41.207 0.50 7.30 291 SER A O 1
ATOM 2291 O O B SER A 1 291 ? 22.257 40.409 39.679 0.50 10.88 291 SER A O 1
ATOM 2296 N N A ALA A 1 292 ? 19.177 42.078 42.565 0.50 6.51 292 ALA A N 1
ATOM 2297 N N B ALA A 1 292 ? 20.233 41.071 40.397 0.50 10.26 292 ALA A N 1
ATOM 2298 C CA A ALA A 1 292 ? 17.864 42.293 41.969 0.50 6.07 292 ALA A CA 1
ATOM 2299 C CA B ALA A 1 292 ? 19.645 41.034 39.070 0.50 9.69 292 ALA A CA 1
ATOM 2300 C C A ALA A 1 292 ? 18.013 42.684 40.497 0.50 5.74 292 ALA A C 1
ATOM 2301 C C B ALA A 1 292 ? 18.554 42.082 39.002 0.50 9.19 292 ALA A C 1
ATOM 2302 O O A ALA A 1 292 ? 19.060 43.170 40.090 0.50 5.25 292 ALA A O 1
ATOM 2303 O O B ALA A 1 292 ? 18.427 42.905 39.910 0.50 8.97 292 ALA A O 1
ATOM 2306 N N A ALA A 1 293 ? 16.970 42.468 39.702 0.50 5.51 293 ALA A N 1
ATOM 2307 N N B ALA A 1 293 ? 17.772 42.051 37.928 0.50 8.37 293 ALA A N 1
ATOM 2308 C CA A ALA A 1 293 ? 16.984 42.865 38.294 0.50 5.63 293 ALA A CA 1
ATOM 2309 C CA B ALA A 1 293 ? 16.627 42.940 37.793 0.50 7.88 293 ALA A CA 1
ATOM 2310 C C A ALA A 1 293 ? 17.351 44.350 38.149 0.50 5.81 293 ALA A C 1
ATOM 2311 C C B ALA A 1 293 ? 17.068 44.390 37.863 0.50 7.39 293 ALA A C 1
ATOM 2312 O O A ALA A 1 293 ? 16.981 45.152 39.007 0.50 4.59 293 ALA A O 1
ATOM 2313 O O B ALA A 1 293 ? 16.515 45.195 38.608 0.50 7.18 293 ALA A O 1
ATOM 2316 N N . PRO A 1 294 ? 18.072 44.728 37.067 1.00 6.37 294 PRO A N 1
ATOM 2317 C CA . PRO A 1 294 ? 18.527 46.113 37.012 1.00 6.65 294 PRO A CA 1
ATOM 2318 C C . PRO A 1 294 ? 17.368 47.097 36.875 1.00 6.46 294 PRO A C 1
ATOM 2319 O O . PRO A 1 294 ? 16.365 46.809 36.220 1.00 6.68 294 PRO A O 1
ATOM 2323 N N . ARG A 1 295 ? 17.522 48.256 37.507 1.00 6.09 295 ARG A N 1
ATOM 2324 C CA . ARG A 1 295 ? 16.626 49.386 37.317 1.00 6.41 295 ARG A CA 1
ATOM 2325 C C . ARG A 1 295 ? 17.383 50.455 36.547 1.00 6.50 295 ARG A C 1
ATOM 2326 O O . ARG A 1 295 ? 18.567 50.686 36.802 1.00 7.24 295 ARG A O 1
ATOM 2334 N N . TYR A 1 296 ? 16.705 51.098 35.605 1.00 6.78 296 TYR A N 1
ATOM 2335 C CA . TYR A 1 296 ? 17.323 52.147 34.807 1.00 6.77 296 TYR A CA 1
ATOM 2336 C C . TYR A 1 296 ? 16.852 53.530 35.243 1.00 6.60 296 TYR A C 1
ATOM 2337 O O . TYR A 1 296 ? 15.658 53.770 35.393 1.00 6.95 296 TYR A O 1
ATOM 2346 N N . ALA A 1 297 ? 17.791 54.442 35.459 1.00 6.72 297 ALA A N 1
ATOM 2347 C CA . ALA A 1 297 ? 17.408 55.796 35.829 1.00 7.33 297 ALA A CA 1
ATOM 2348 C C . ALA A 1 297 ? 16.677 56.442 34.646 1.00 7.86 297 ALA A C 1
ATOM 2349 O O . ALA A 1 297 ? 17.194 56.469 33.529 1.00 8.26 297 ALA A O 1
ATOM 2351 N N . ARG A 1 298 ? 15.474 56.957 34.877 1.00 8.52 298 ARG A N 1
ATOM 2352 C CA . ARG A 1 298 ? 14.742 57.685 33.835 1.00 9.35 298 ARG A CA 1
ATOM 2353 C C . ARG A 1 298 ? 15.321 59.085 33.646 1.00 9.30 298 ARG A C 1
ATOM 2354 O O . ARG A 1 298 ? 15.250 59.655 32.560 1.00 10.20 298 ARG A O 1
ATOM 2362 N N . GLU A 1 299 ? 15.873 59.634 34.720 1.00 8.99 299 GLU A N 1
ATOM 2363 C CA . GLU A 1 299 ? 16.454 60.971 34.721 1.00 9.01 299 GLU A CA 1
ATOM 2364 C C . GLU A 1 299 ? 17.664 60.963 35.653 1.00 8.83 299 GLU A C 1
ATOM 2365 O O . GLU A 1 299 ? 17.841 60.028 36.432 1.00 8.90 299 GLU A O 1
ATOM 2371 N N . ASP A 1 300 ? 18.512 61.980 35.566 1.00 8.30 300 ASP A N 1
ATOM 2372 C CA . ASP A 1 300 ? 19.653 62.067 36.467 1.00 8.53 300 ASP A CA 1
ATOM 2373 C C . ASP A 1 300 ? 19.135 62.018 37.893 1.00 8.77 300 ASP A C 1
ATOM 2374 O O . ASP A 1 300 ? 18.159 62.688 38.219 1.00 8.87 300 ASP A O 1
ATOM 2379 N N . ILE A 1 301 ? 19.793 61.240 38.743 1.00 9.03 301 ILE A N 1
ATOM 2380 C CA . ILE A 1 301 ? 19.361 61.114 40.131 1.00 9.30 301 ILE A CA 1
ATOM 2381 C C . ILE A 1 301 ? 20.538 60.741 41.024 1.00 9.42 301 ILE A C 1
ATOM 2382 O O . ILE A 1 301 ? 21.378 59.913 40.659 1.00 9.06 301 ILE A O 1
ATOM 2387 N N . GLU A 1 302 ? 20.604 61.380 42.188 1.00 10.18 302 GLU A N 1
ATOM 2388 C CA . GLU A 1 302 ? 21.642 61.101 43.166 1.00 11.10 302 GLU A CA 1
ATOM 2389 C C . GLU A 1 302 ? 21.232 59.915 44.029 1.00 10.76 302 GLU A C 1
ATOM 2390 O O . GLU A 1 302 ? 20.135 59.900 44.594 1.00 10.99 302 GLU A O 1
ATOM 2396 N N . VAL A 1 303 ? 22.115 58.925 44.111 1.00 10.24 303 VAL A N 1
ATOM 2397 C CA . VAL A 1 303 ? 21.881 57.738 44.924 1.00 10.27 303 VAL A CA 1
ATOM 2398 C C . VAL A 1 303 ? 23.129 57.405 45.716 1.00 10.26 303 VAL A C 1
ATOM 2399 O O . VAL A 1 303 ? 24.180 57.148 45.140 1.00 9.87 303 VAL A O 1
ATOM 2403 N N . GLY A 1 304 ? 23.010 57.394 47.039 1.00 10.63 304 GLY A N 1
ATOM 2404 C CA . GLY A 1 304 ? 24.122 57.000 47.903 1.00 11.43 304 GLY A CA 1
ATOM 2405 C C . GLY A 1 304 ? 25.444 57.708 47.693 1.00 11.85 304 GLY A C 1
ATOM 2406 O O . GLY A 1 304 ? 26.506 57.116 47.896 1.00 12.25 304 GLY A O 1
ATOM 2407 N N . GLY A 1 305 ? 25.387 58.975 47.300 1.00 12.05 305 GLY A N 1
ATOM 2408 C CA . GLY A 1 305 ? 26.603 59.759 47.119 1.00 12.31 305 GLY A CA 1
ATOM 2409 C C . GLY A 1 305 ? 27.109 59.771 45.689 1.00 12.05 305 GLY A C 1
ATOM 2410 O O . GLY A 1 305 ? 28.179 60.314 45.410 1.00 13.04 305 GLY A O 1
ATOM 2411 N N . THR A 1 306 ? 26.336 59.177 44.785 1.00 11.29 306 THR A N 1
ATOM 2412 C CA . THR A 1 306 ? 26.709 59.066 43.377 1.00 10.86 306 THR A CA 1
ATOM 2413 C C . THR A 1 306 ? 25.633 59.642 42.467 1.00 10.28 306 THR A C 1
ATOM 2414 O O . THR A 1 306 ? 24.439 59.407 42.666 1.00 10.23 306 THR A O 1
ATOM 2418 N N . LEU A 1 307 ? 26.053 60.405 41.463 1.00 10.06 307 LEU A N 1
ATOM 2419 C CA . LEU A 1 307 ? 25.131 60.832 40.429 1.00 10.38 307 LEU A CA 1
ATOM 2420 C C . LEU A 1 307 ? 24.934 59.679 39.453 1.00 9.98 307 LEU A C 1
ATOM 2421 O O . LEU A 1 307 ? 25.872 59.262 38.772 1.00 10.42 307 LEU A O 1
ATOM 2426 N N . VAL A 1 308 ? 23.720 59.140 39.416 1.00 9.01 308 VAL A N 1
ATOM 2427 C CA . VAL A 1 308 ? 23.379 58.121 38.436 1.00 8.75 308 VAL A CA 1
ATOM 2428 C C . VAL A 1 308 ? 22.709 58.843 37.287 1.00 8.63 308 VAL A C 1
ATOM 2429 O O . VAL A 1 308 ? 21.642 59.430 37.452 1.00 9.15 308 VAL A O 1
ATOM 2433 N N . ARG A 1 309 ? 23.354 58.828 36.126 1.00 8.26 309 ARG A N 1
ATOM 2434 C CA . ARG A 1 309 ? 22.845 59.577 34.988 1.00 8.60 309 ARG A CA 1
ATOM 2435 C C . ARG A 1 309 ? 21.682 58.858 34.316 1.00 8.04 309 ARG A C 1
ATOM 2436 O O . ARG A 1 309 ? 21.575 57.631 34.370 1.00 7.53 309 ARG A O 1
ATOM 2444 N N . ALA A 1 310 ? 20.789 59.634 33.715 1.00 7.80 310 ALA A N 1
ATOM 2445 C CA . ALA A 1 310 ? 19.683 59.068 32.978 1.00 7.79 310 ALA A CA 1
ATOM 2446 C C . ALA A 1 310 ? 20.191 57.978 32.040 1.00 7.77 310 ALA A C 1
ATOM 2447 O O . ALA A 1 310 ? 21.195 58.153 31.337 1.00 7.93 310 ALA A O 1
ATOM 2449 N N . GLY A 1 311 ? 19.485 56.852 32.029 1.00 7.68 311 GLY A N 1
ATOM 2450 C CA . GLY A 1 311 ? 19.819 55.750 31.134 1.00 7.72 311 GLY A CA 1
ATOM 2451 C C . GLY A 1 311 ? 20.761 54.720 31.727 1.00 7.85 311 GLY A C 1
ATOM 2452 O O . GLY A 1 311 ? 20.996 53.679 31.121 1.00 8.68 311 GLY A O 1
ATOM 2453 N N . GLU A 1 312 ? 21.300 54.999 32.911 1.00 7.56 312 GLU A N 1
ATOM 2454 C CA . GLU A 1 312 ? 22.235 54.066 33.548 1.00 7.37 312 GLU A CA 1
ATOM 2455 C C . GLU A 1 312 ? 21.546 53.065 34.471 1.00 7.06 312 GLU A C 1
ATOM 2456 O O . GLU A 1 312 ? 20.587 53.406 35.169 1.00 7.05 312 GLU A O 1
ATOM 2462 N N . PRO A 1 313 ? 22.032 51.815 34.465 1.00 6.70 313 PRO A N 1
ATOM 2463 C CA . PRO A 1 313 ? 21.452 50.757 35.290 1.00 6.85 313 PRO A CA 1
ATOM 2464 C C . PRO A 1 313 ? 22.050 50.694 36.689 1.00 6.59 313 PRO A C 1
ATOM 2465 O O . PRO A 1 313 ? 23.251 50.934 36.883 1.00 6.81 313 PRO A O 1
ATOM 2469 N N . VAL A 1 314 ? 21.197 50.372 37.657 1.00 6.31 314 VAL A N 1
ATOM 2470 C CA . VAL A 1 314 ? 21.624 50.084 39.018 1.00 6.14 314 VAL A CA 1
ATOM 2471 C C . VAL A 1 314 ? 21.082 48.715 39.426 1.00 5.88 314 VAL A C 1
ATOM 2472 O O . VAL A 1 314 ? 19.881 48.435 39.282 1.00 6.33 314 VAL A O 1
ATOM 2476 N N . LEU A 1 315 ? 21.984 47.871 39.915 1.00 5.81 315 LEU A N 1
ATOM 2477 C CA . LEU A 1 315 ? 21.629 46.578 40.483 1.00 5.74 315 LEU A CA 1
ATOM 2478 C C . LEU A 1 315 ? 21.549 46.712 41.991 1.00 5.76 315 LEU A C 1
ATOM 2479 O O . LEU A 1 315 ? 22.439 47.286 42.619 1.00 6.41 315 LEU A 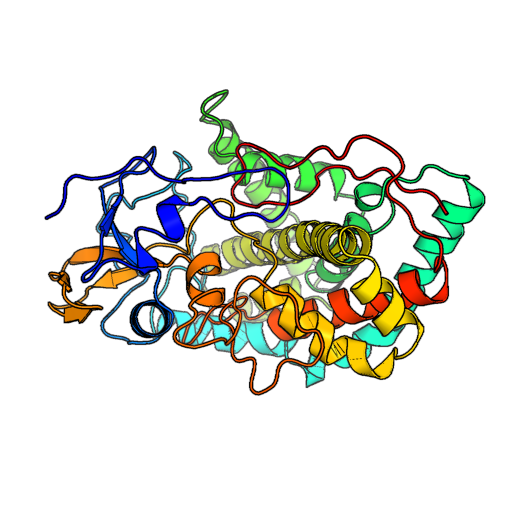O 1
ATOM 2484 N N . VAL A 1 316 ? 20.490 46.165 42.579 1.00 5.74 316 VAL A N 1
ATOM 2485 C CA . VAL A 1 316 ? 20.318 46.223 44.025 1.00 5.86 316 VAL A CA 1
ATOM 2486 C C . VAL A 1 316 ? 20.664 44.886 44.669 1.00 6.19 316 VAL A C 1
ATOM 2487 O O . VAL A 1 316 ? 20.061 43.855 44.349 1.00 6.54 316 VAL A O 1
ATOM 2491 N N . ALA A 1 317 ? 21.649 44.925 45.563 1.00 5.96 317 ALA A N 1
ATOM 2492 C CA . ALA A 1 317 ? 22.081 43.750 46.307 1.00 6.00 317 ALA A CA 1
ATOM 2493 C C . ALA A 1 317 ? 21.209 43.581 47.545 1.00 6.23 317 ALA A C 1
ATOM 2494 O O . ALA A 1 317 ? 21.535 44.070 48.627 1.00 6.48 317 ALA A O 1
ATOM 2496 N N . LEU A 1 318 ? 20.090 42.888 47.370 1.00 6.21 318 LEU A N 1
ATOM 2497 C CA . LEU A 1 318 ? 19.108 42.727 48.436 1.00 6.17 318 LEU A CA 1
ATOM 2498 C C . LEU A 1 318 ? 19.724 42.148 49.701 1.00 6.03 318 LEU A C 1
ATOM 2499 O O . LEU A 1 318 ? 19.438 42.606 50.806 1.00 5.92 318 LEU A O 1
ATOM 2504 N N . GLY A 1 319 ? 20.549 41.117 49.540 1.00 6.46 319 GLY A N 1
ATOM 2505 C CA . GLY A 1 319 ? 21.120 40.438 50.686 1.00 6.88 319 GLY A CA 1
ATOM 2506 C C . GLY A 1 319 ? 22.047 41.336 51.471 1.00 6.74 319 GLY A C 1
ATOM 2507 O O . GLY A 1 319 ? 22.047 41.323 52.706 1.00 6.98 319 GLY A O 1
ATOM 2508 N N . ALA A 1 320 ? 22.845 42.126 50.759 1.00 6.57 320 ALA A N 1
ATOM 2509 C CA . ALA A 1 320 ? 23.774 43.030 51.417 1.00 6.81 320 ALA A CA 1
ATOM 2510 C C . ALA A 1 320 ? 23.039 44.149 52.143 1.00 6.40 320 ALA A C 1
ATOM 2511 O O . ALA A 1 320 ? 23.416 44.542 53.246 1.00 6.38 320 ALA A O 1
ATOM 2513 N N . ALA A 1 321 ? 21.987 44.669 51.516 1.00 6.32 321 ALA A N 1
ATOM 2514 C CA . ALA A 1 321 ? 21.191 45.740 52.116 1.00 6.32 321 ALA A CA 1
ATOM 2515 C C . ALA A 1 321 ? 20.535 45.252 53.404 1.00 5.99 321 ALA A C 1
ATOM 2516 O O . ALA A 1 321 ? 20.402 45.997 54.381 1.00 5.65 321 ALA A O 1
ATOM 2518 N N . ASN A 1 322 ? 20.135 43.986 53.391 1.00 6.03 322 ASN A N 1
ATOM 2519 C CA . ASN A 1 322 ? 19.533 43.366 54.554 1.00 6.04 322 ASN A CA 1
ATOM 2520 C C . ASN A 1 322 ? 20.508 43.159 55.709 1.00 5.86 322 ASN A C 1
ATOM 2521 O O . ASN A 1 322 ? 20.080 42.834 56.817 1.00 6.05 322 ASN A O 1
ATOM 2526 N N . ARG A 1 323 ? 21.805 43.350 55.452 1.00 6.15 323 ARG A N 1
ATOM 2527 C CA . ARG A 1 323 ? 22.817 43.292 56.519 1.00 6.44 323 ARG A CA 1
ATOM 2528 C C . ARG A 1 323 ? 23.516 44.631 56.724 1.00 6.67 323 ARG A C 1
ATOM 2529 O O . ARG A 1 323 ? 24.653 44.707 57.202 1.00 6.94 323 ARG A O 1
ATOM 2537 N N . ASP A 1 324 ? 22.818 45.701 56.380 1.00 6.78 324 ASP A N 1
ATOM 2538 C CA . ASP A 1 324 ? 23.333 47.046 56.585 1.00 6.94 324 ASP A CA 1
ATOM 2539 C C . ASP A 1 324 ? 23.233 47.400 58.066 1.00 7.53 324 ASP A C 1
ATOM 2540 O O . ASP A 1 324 ? 22.138 47.524 58.616 1.00 7.35 324 ASP A O 1
ATOM 2545 N N . GLY A 1 325 ? 24.380 47.555 58.716 1.00 7.76 325 GLY A N 1
ATOM 2546 C CA . GLY A 1 325 ? 24.405 47.838 60.147 1.00 8.86 325 GLY A CA 1
ATOM 2547 C C . GLY A 1 325 ? 23.877 49.219 60.479 1.00 9.63 325 GLY A C 1
ATOM 2548 O O . GLY A 1 325 ? 23.612 49.526 61.644 1.00 10.84 325 GLY A O 1
ATOM 2549 N N . LEU A 1 326 ? 23.736 50.067 59.464 1.00 10.18 326 LEU A N 1
ATOM 2550 C CA . LEU A 1 326 ? 23.092 51.368 59.653 1.00 10.80 326 LEU A CA 1
ATOM 2551 C C . LEU A 1 326 ? 21.609 51.208 59.994 1.00 10.14 326 LEU A C 1
ATOM 2552 O O . LEU A 1 326 ? 20.999 52.090 60.600 1.00 11.30 326 LEU A O 1
ATOM 2557 N N . ARG A 1 327 ? 21.028 50.088 59.572 1.00 8.99 327 ARG A N 1
ATOM 2558 C CA . ARG A 1 327 ? 19.592 49.844 59.726 1.00 8.32 327 ARG A CA 1
ATOM 2559 C C . ARG A 1 327 ? 19.290 48.721 60.716 1.00 8.40 327 ARG A C 1
ATOM 2560 O O . ARG A 1 327 ? 18.306 48.775 61.449 1.00 8.36 327 ARG A O 1
ATOM 2568 N N . PHE A 1 328 ? 20.133 47.695 60.720 1.00 8.36 328 PHE A N 1
ATOM 2569 C CA . PHE A 1 328 ? 19.909 46.520 61.553 1.00 8.79 328 PHE A CA 1
ATOM 2570 C C . PHE A 1 328 ? 21.085 46.336 62.495 1.00 9.41 328 PHE A C 1
ATOM 2571 O O . PHE A 1 328 ? 22.190 46.034 62.052 1.00 10.05 328 PHE A O 1
ATOM 2579 N N . GLU A 1 329 ? 20.845 46.515 63.791 1.00 10.23 329 GLU A N 1
ATOM 2580 C CA . GLU A 1 329 ? 21.903 46.354 64.789 1.00 11.27 329 GLU A CA 1
ATOM 2581 C C . GLU A 1 329 ? 22.441 44.923 64.802 1.00 10.79 329 GLU A C 1
ATOM 2582 O O . GLU A 1 329 ? 21.669 43.967 64.782 1.00 10.71 329 GLU A O 1
ATOM 2588 N N . ASP A 1 330 ? 23.763 44.776 64.831 1.00 10.58 330 ASP A N 1
ATOM 2589 C CA . ASP A 1 330 ? 24.371 43.449 64.765 1.00 10.72 330 ASP A CA 1
ATOM 2590 C C . ASP A 1 330 ? 23.822 42.690 63.560 1.00 10.08 330 ASP A C 1
ATOM 2591 O O . ASP A 1 330 ? 23.218 41.624 63.705 1.00 9.92 330 ASP A O 1
ATOM 2596 N N . PRO A 1 331 ? 24.050 43.231 62.357 1.00 9.57 331 PRO A N 1
ATOM 2597 C CA . PRO A 1 331 ? 23.402 42.756 61.139 1.00 9.26 331 PRO A CA 1
ATOM 2598 C C . PRO A 1 331 ? 23.837 41.364 60.718 1.00 9.40 331 PRO A C 1
ATOM 2599 O O . PRO A 1 331 ? 23.112 40.696 59.985 1.00 8.71 331 PRO A O 1
ATOM 2603 N N . GLU A 1 332 ? 25.004 40.924 61.180 1.00 9.43 332 GLU A N 1
ATOM 2604 C CA . GLU A 1 332 ? 25.488 39.595 60.820 1.00 10.05 332 GLU A CA 1
ATOM 2605 C C . GLU A 1 332 ? 25.020 38.516 61.793 1.00 10.26 332 GLU A C 1
ATOM 2606 O O . GLU A 1 332 ? 25.339 37.340 61.618 1.00 11.03 332 GLU A O 1
ATOM 2612 N N . GLU A 1 333 ? 24.266 38.912 62.811 1.00 10.30 333 GLU A N 1
ATOM 2613 C CA . GLU A 1 333 ? 23.695 37.955 63.749 1.00 10.80 333 GLU A CA 1
ATOM 2614 C C . GLU A 1 333 ? 22.223 37.712 63.477 1.00 10.33 333 GLU A C 1
ATOM 2615 O O . GLU A 1 333 ? 21.472 38.642 63.179 1.00 10.41 333 GLU A O 1
ATOM 2621 N N . ILE A 1 334 ? 21.813 36.455 63.599 1.00 9.54 334 ILE A N 1
ATOM 2622 C CA . ILE A 1 334 ? 20.403 36.108 63.543 1.00 9.35 334 ILE A CA 1
ATOM 2623 C C . ILE A 1 334 ? 19.778 36.389 64.898 1.00 9.04 334 ILE A C 1
ATOM 2624 O O . ILE A 1 334 ? 20.225 35.863 65.921 1.00 9.39 334 ILE A O 1
ATOM 2629 N N . LYS A 1 335 ? 18.763 37.248 64.904 1.00 8.22 335 LYS A N 1
ATOM 2630 C CA . LYS A 1 335 ? 18.012 37.572 66.112 1.00 8.45 335 LYS A CA 1
ATOM 2631 C C . LYS A 1 335 ? 16.565 37.248 65.796 1.00 7.98 335 LYS A C 1
ATOM 2632 O O . LYS A 1 335 ? 15.905 37.983 65.062 1.00 7.71 335 LYS A O 1
ATOM 2638 N N . LEU A 1 336 ? 16.074 36.138 66.336 1.00 8.06 336 LEU A N 1
ATOM 2639 C CA . LEU A 1 336 ? 14.782 35.599 65.915 1.00 8.34 336 LEU A CA 1
ATOM 2640 C C . LEU A 1 336 ? 13.618 36.504 66.305 1.00 8.32 336 LEU A C 1
ATOM 2641 O O . LEU A 1 336 ? 12.544 36.430 65.710 1.00 8.45 336 LEU A O 1
ATOM 2646 N N . ASP A 1 337 ? 13.853 37.358 67.302 1.00 8.60 337 ASP A N 1
ATOM 2647 C CA . ASP A 1 337 ? 12.862 38.321 67.779 1.00 9.02 337 ASP A CA 1
ATOM 2648 C C . ASP A 1 337 ? 13.170 39.761 67.351 1.00 8.95 337 ASP A C 1
ATOM 2649 O O . ASP A 1 337 ? 12.711 40.709 67.990 1.00 9.12 337 ASP A O 1
ATOM 2654 N N . ARG A 1 338 ? 13.939 39.930 66.276 1.00 8.53 338 ARG A N 1
ATOM 2655 C CA . ARG A 1 338 ? 14.311 41.270 65.816 1.00 8.64 338 ARG A CA 1
ATOM 2656 C C . ARG A 1 338 ? 13.071 42.115 65.543 1.00 8.96 338 ARG A C 1
ATOM 2657 O O . ARG A 1 338 ? 12.197 41.704 64.790 1.00 8.72 338 ARG A O 1
ATOM 2665 N N . PRO A 1 339 ? 12.999 43.308 66.149 1.00 9.76 339 PRO A N 1
ATOM 2666 C CA . PRO A 1 339 ? 11.844 44.179 65.981 1.00 9.87 339 PRO A CA 1
ATOM 2667 C C . PRO A 1 339 ? 11.929 45.048 64.730 1.00 9.78 339 PRO A C 1
ATOM 2668 O O . PRO A 1 339 ? 13.003 45.207 64.146 1.00 10.00 339 PRO A O 1
ATOM 2672 N N A SER A 1 340 ? 10.783 45.612 64.358 0.50 9.88 340 SER A N 1
ATOM 2673 N N B SER A 1 340 ? 10.802 45.624 64.331 0.50 9.95 340 SER A N 1
ATOM 2674 C CA A SER A 1 340 ? 10.671 46.474 63.189 0.50 9.63 340 SER A CA 1
ATOM 2675 C CA B SER A 1 340 ? 10.797 46.541 63.201 0.50 9.77 340 SER A CA 1
ATOM 2676 C C A SER A 1 340 ? 11.591 45.957 62.102 0.50 9.22 340 SER A C 1
ATOM 2677 C C B SER A 1 340 ? 11.627 45.961 62.072 0.50 9.28 340 SER A C 1
ATOM 2678 O O A SER A 1 340 ? 12.439 46.681 61.576 0.50 9.17 340 SER A O 1
ATOM 2679 O O B SER A 1 340 ? 12.451 46.655 61.473 0.50 9.16 340 SER A O 1
ATOM 2684 N N . ASN A 1 341 ? 11.397 44.689 61.764 1.00 8.54 341 ASN A N 1
ATOM 2685 C CA . ASN A 1 341 ? 12.248 43.991 60.818 1.00 7.92 341 ASN A CA 1
ATOM 2686 C C . ASN A 1 341 ? 11.792 44.186 59.375 1.00 7.24 341 ASN A C 1
ATOM 2687 O O . ASN A 1 341 ? 11.334 43.249 58.710 1.00 6.86 341 ASN A O 1
ATOM 2692 N N . HIS A 1 342 ? 11.933 45.416 58.891 1.00 7.08 342 HIS A N 1
ATOM 2693 C CA . HIS A 1 342 ? 11.468 45.772 57.561 1.00 6.87 342 HIS A CA 1
ATOM 2694 C C . HIS A 1 342 ? 12.553 45.516 56.533 1.00 6.29 342 HIS A C 1
ATOM 2695 O O . HIS A 1 342 ? 13.052 46.427 55.871 1.00 6.16 342 HIS A O 1
ATOM 2702 N N . HIS A 1 343 ? 12.915 44.247 56.421 1.00 5.45 343 HIS A N 1
ATOM 2703 C CA . HIS A 1 343 ? 13.937 43.811 55.497 1.00 5.37 343 HIS A CA 1
ATOM 2704 C C . HIS A 1 343 ? 13.372 43.894 54.087 1.00 5.29 343 HIS A C 1
ATOM 2705 O O . HIS A 1 343 ? 12.153 44.050 53.885 1.00 5.52 343 HIS A O 1
ATOM 2712 N N . ILE A 1 344 ? 14.264 43.793 53.109 1.00 5.52 344 ILE A N 1
ATOM 2713 C CA . ILE A 1 344 ? 13.858 43.792 51.708 1.00 5.62 344 ILE A CA 1
ATOM 2714 C C . ILE A 1 344 ? 14.069 42.434 51.034 1.00 5.39 344 ILE A C 1
ATOM 2715 O O . ILE A 1 344 ? 14.314 42.347 49.835 1.00 5.42 344 ILE A O 1
ATOM 2720 N N . GLY A 1 345 ? 13.927 41.364 51.813 1.00 5.46 345 GLY A N 1
ATOM 2721 C CA . GLY A 1 345 ? 14.007 40.017 51.251 1.00 5.77 345 GLY A CA 1
ATOM 2722 C C . GLY A 1 345 ? 12.947 39.744 50.198 1.00 6.24 345 GLY A C 1
ATOM 2723 O O . GLY A 1 345 ? 13.124 38.872 49.348 1.00 6.90 345 GLY A O 1
ATOM 2724 N N . PHE A 1 346 ? 11.842 40.486 50.265 1.00 6.15 346 PHE A N 1
ATOM 2725 C CA . PHE A 1 346 ? 10.766 40.404 49.271 1.00 6.26 346 PHE A CA 1
ATOM 2726 C C . PHE A 1 346 ? 10.757 41.656 48.398 1.00 6.33 346 PHE A C 1
ATOM 2727 O O . PHE A 1 346 ? 9.773 41.946 47.723 1.00 7.21 346 PHE A O 1
ATOM 2735 N N . GLY A 1 347 ? 11.855 42.400 48.409 1.00 5.87 347 GLY A N 1
ATOM 2736 C CA . GLY A 1 347 ? 11.893 43.664 47.674 1.00 5.71 347 GLY A CA 1
ATOM 2737 C C . GLY A 1 347 ? 11.134 44.779 48.378 1.00 5.69 347 GLY A C 1
ATOM 2738 O O . GLY A 1 347 ? 10.973 44.768 49.601 1.00 6.24 347 GLY A O 1
ATOM 2739 N N . HIS A 1 348 ? 10.666 45.748 47.602 1.00 5.37 348 HIS A N 1
ATOM 2740 C CA . HIS A 1 348 ? 10.130 46.972 48.171 1.00 5.08 348 HIS A CA 1
ATOM 2741 C C . HIS A 1 348 ? 9.498 47.803 47.076 1.00 4.84 348 HIS A C 1
ATOM 2742 O O . HIS A 1 348 ? 10.066 47.949 45.999 1.00 5.46 348 HIS A O 1
ATOM 2749 N N . GLY A 1 349 ? 8.319 48.348 47.351 1.00 4.69 349 GLY A N 1
ATOM 2750 C CA . GLY A 1 349 ? 7.671 49.238 46.403 1.00 5.16 349 GLY A CA 1
ATOM 2751 C C . GLY A 1 349 ? 6.958 48.492 45.299 1.00 4.80 349 GLY A C 1
ATOM 2752 O O . GLY A 1 349 ? 6.467 47.379 45.501 1.00 5.10 349 GLY A O 1
ATOM 2753 N N . ILE A 1 350 ? 6.926 49.102 44.116 1.00 5.17 350 ILE A N 1
ATOM 2754 C CA . ILE A 1 350 ? 6.075 48.634 43.023 1.00 5.40 350 ILE A CA 1
ATOM 2755 C C . ILE A 1 350 ? 6.190 47.124 42.739 1.00 5.05 350 ILE A C 1
ATOM 2756 O O . ILE A 1 350 ? 5.173 46.459 42.556 1.00 5.39 350 ILE A O 1
ATOM 2761 N N . HIS A 1 351 ? 7.412 46.587 42.713 1.00 5.04 351 HIS A N 1
ATOM 2762 C CA . HIS A 1 351 ? 7.613 45.154 42.421 1.00 5.60 351 HIS A CA 1
ATOM 2763 C C . HIS A 1 351 ? 7.815 44.259 43.654 1.00 6.02 351 HIS A C 1
ATOM 2764 O O . HIS A 1 351 ? 8.321 43.139 43.533 1.00 6.55 351 HIS A O 1
ATOM 2771 N N A HIS A 1 352 ? 7.399 44.747 44.823 0.50 6.19 352 HIS A N 1
ATOM 2772 N N B HIS A 1 352 ? 7.452 44.741 44.832 0.50 6.44 352 HIS A N 1
ATOM 2773 C CA A HIS A 1 352 ? 7.409 43.949 46.055 0.50 6.27 352 HIS A CA 1
ATOM 2774 C CA B HIS A 1 352 ? 7.604 43.909 46.012 0.50 6.78 352 HIS A CA 1
ATOM 2775 C C A HIS A 1 352 ? 6.785 42.585 45.771 0.50 6.49 352 HIS A C 1
ATOM 2776 C C B HIS A 1 352 ? 6.835 42.610 45.785 0.50 6.78 352 HIS A C 1
ATOM 2777 O O A HIS A 1 352 ? 5.783 42.500 45.064 0.50 7.18 352 HIS A O 1
ATOM 2778 O O B HIS A 1 352 ? 5.774 42.600 45.168 0.50 7.44 352 HIS A O 1
ATOM 2791 N N . CYS A 1 353 ? 7.376 41.520 46.310 1.00 6.27 353 CYS A N 1
ATOM 2792 C CA . CYS A 1 353 ? 6.894 40.163 46.024 1.00 6.08 353 CYS A CA 1
ATOM 2793 C C . CYS A 1 353 ? 5.384 39.926 46.174 1.00 6.34 353 CYS A C 1
ATOM 2794 O O . CYS A 1 353 ? 4.836 39.992 47.274 1.00 6.71 353 CYS A O 1
ATOM 2797 N N . LEU A 1 354 ? 4.733 39.621 45.053 1.00 6.67 354 LEU A N 1
ATOM 2798 C CA . LEU A 1 354 ? 3.322 39.244 45.033 1.00 7.48 354 LEU A CA 1
ATOM 2799 C C 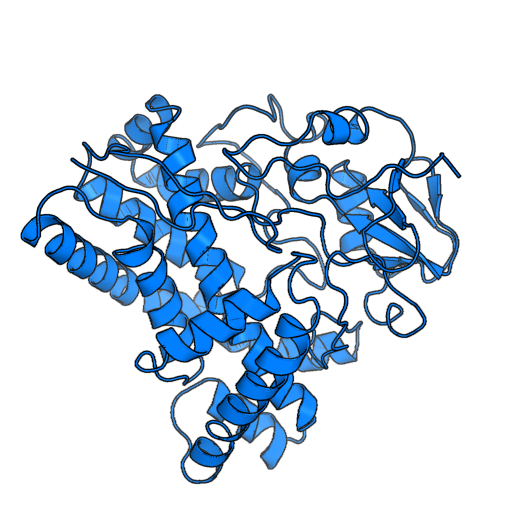. LEU A 1 354 ? 3.084 37.962 45.815 1.00 7.09 354 LEU A C 1
ATOM 2800 O O . LEU A 1 354 ? 1.999 37.751 46.360 1.00 7.29 354 LEU A O 1
ATOM 2805 N N . GLY A 1 355 ? 4.098 37.105 45.844 1.00 6.67 355 GLY A N 1
ATOM 2806 C CA . GLY A 1 355 ? 3.998 35.825 46.526 1.00 6.80 355 GLY A CA 1
ATOM 2807 C C . GLY A 1 355 ? 4.332 35.846 48.006 1.00 6.71 355 GLY A C 1
ATOM 2808 O O . GLY A 1 355 ? 4.373 34.795 48.642 1.00 7.21 355 GLY A O 1
ATOM 2809 N N . ALA A 1 356 ? 4.554 37.025 48.575 1.00 6.18 356 ALA A N 1
ATOM 2810 C CA . ALA A 1 356 ? 5.045 37.093 49.953 1.00 5.78 356 ALA A CA 1
ATOM 2811 C C . ALA A 1 356 ? 4.125 36.427 50.984 1.00 5.51 356 ALA A C 1
ATOM 2812 O O . ALA A 1 356 ? 4.606 35.674 51.830 1.00 5.48 356 ALA A O 1
ATOM 2814 N N . PRO A 1 357 ? 2.808 36.701 50.930 1.00 5.20 357 PRO A N 1
ATOM 2815 C CA . PRO A 1 357 ? 1.933 36.007 51.875 1.00 5.31 357 PRO A CA 1
ATOM 2816 C C . PRO A 1 357 ? 2.003 34.491 51.726 1.00 4.86 357 PRO A C 1
ATOM 2817 O O . PRO A 1 357 ? 1.982 33.776 52.728 1.00 4.73 357 PRO A O 1
ATOM 2821 N N . LEU A 1 358 ? 2.089 33.997 50.496 1.00 5.08 358 LEU A N 1
ATOM 2822 C CA . LEU A 1 358 ? 2.169 32.557 50.276 1.00 5.17 358 LEU A CA 1
ATOM 2823 C C . LEU A 1 358 ? 3.509 31.988 50.758 1.00 4.88 358 LEU A C 1
ATOM 2824 O O . LEU A 1 358 ? 3.555 30.931 51.402 1.00 5.12 358 LEU A O 1
ATOM 2829 N N . ALA A 1 359 ? 4.597 32.692 50.451 1.00 4.77 359 ALA A N 1
ATOM 2830 C CA . ALA A 1 359 ? 5.922 32.265 50.888 1.00 4.82 359 ALA A CA 1
ATOM 2831 C C . ALA A 1 359 ? 6.016 32.229 52.408 1.00 4.80 359 ALA A C 1
ATOM 2832 O O . ALA A 1 359 ? 6.590 31.303 52.977 1.00 5.17 359 ALA A O 1
ATOM 2834 N N . ARG A 1 360 ? 5.480 33.256 53.059 1.00 4.84 360 ARG A N 1
ATOM 2835 C CA . ARG A 1 360 ? 5.492 33.308 54.511 1.00 4.75 360 ARG A CA 1
ATOM 2836 C C . ARG A 1 360 ? 4.733 32.118 55.092 1.00 4.35 360 ARG A C 1
ATOM 2837 O O . ARG A 1 360 ? 5.217 31.443 56.001 1.00 5.03 360 ARG A O 1
ATOM 2845 N N . LEU A 1 361 ? 3.544 31.859 54.562 1.00 4.43 361 LEU A N 1
ATOM 2846 C CA . LEU A 1 361 ? 2.753 30.729 55.035 1.00 4.27 361 LEU A CA 1
ATOM 2847 C C . LEU A 1 361 ? 3.515 29.415 54.830 1.00 4.43 361 LEU A C 1
ATOM 2848 O O . LEU A 1 361 ? 3.577 28.573 55.731 1.00 4.40 361 LEU A O 1
ATOM 2853 N N . GLU A 1 362 ? 4.113 29.254 53.653 1.00 4.26 362 GLU A N 1
ATOM 2854 C CA . GLU A 1 362 ? 4.867 28.035 53.355 1.00 4.34 362 GLU A CA 1
ATOM 2855 C C . GLU A 1 362 ? 6.059 27.830 54.284 1.00 4.76 362 GLU A C 1
ATOM 2856 O O . GLU A 1 362 ? 6.287 26.723 54.786 1.00 4.60 362 GLU A O 1
ATOM 2862 N N . LEU A 1 363 ? 6.817 28.890 54.526 1.00 4.74 363 LEU A N 1
ATOM 2863 C CA . LEU A 1 363 ? 7.993 28.767 55.373 1.00 4.91 363 LEU A CA 1
ATOM 2864 C C . LEU A 1 363 ? 7.596 28.518 56.822 1.00 4.77 363 LEU A C 1
ATOM 2865 O O . LEU A 1 363 ? 8.217 27.701 57.512 1.00 4.86 363 LEU A O 1
ATOM 2870 N N . GLN A 1 364 ? 6.552 29.209 57.282 1.00 4.69 364 GLN A N 1
ATOM 2871 C CA . GLN A 1 364 ? 6.067 29.012 58.646 1.00 4.74 364 GLN A CA 1
ATOM 2872 C C . GLN A 1 364 ? 5.639 27.566 58.868 1.00 4.74 364 GLN A C 1
ATOM 2873 O O . GLN A 1 364 ? 6.057 26.935 59.831 1.00 4.59 364 GLN A O 1
ATOM 2879 N N . GLU A 1 365 ? 4.824 27.029 57.966 1.00 4.82 365 GLU A N 1
ATOM 2880 C CA . GLU A 1 365 ? 4.355 25.657 58.136 1.00 4.90 365 GLU A CA 1
ATOM 2881 C C . GLU A 1 365 ? 5.457 24.620 57.933 1.00 4.99 365 GLU A C 1
ATOM 2882 O O . GLU A 1 365 ? 5.485 23.605 58.623 1.00 5.18 365 GLU A O 1
ATOM 2888 N N . ALA A 1 366 ? 6.364 24.866 56.986 1.00 5.02 366 ALA A N 1
ATOM 2889 C CA . ALA A 1 366 ? 7.465 23.938 56.744 1.00 4.70 366 ALA A CA 1
ATOM 2890 C C . ALA A 1 366 ? 8.340 23.817 57.988 1.00 4.66 366 ALA A C 1
ATOM 2891 O O . ALA A 1 366 ? 8.732 22.715 58.379 1.00 4.86 366 ALA A O 1
ATOM 2893 N N . LEU A 1 367 ? 8.657 24.950 58.613 1.00 4.66 367 LEU A N 1
ATOM 2894 C CA . LEU A 1 367 ? 9.448 24.923 59.844 1.00 5.23 367 LEU A CA 1
ATOM 2895 C C . LEU A 1 367 ? 8.664 24.345 61.018 1.00 4.98 367 LEU A C 1
ATOM 2896 O O . LEU A 1 367 ? 9.197 23.539 61.784 1.00 5.19 367 LEU A O 1
ATOM 2901 N N . ARG A 1 368 ? 7.399 24.743 61.155 1.00 5.07 368 ARG A N 1
ATOM 2902 C CA . ARG A 1 368 ? 6.588 24.305 62.287 1.00 4.89 368 ARG A CA 1
ATOM 2903 C C . ARG A 1 368 ? 6.555 22.779 62.373 1.00 4.76 368 ARG A C 1
ATOM 2904 O O . ARG A 1 368 ? 6.729 22.203 63.444 1.00 5.05 368 ARG A O 1
ATOM 2912 N N . ALA A 1 369 ? 6.319 22.123 61.239 1.00 4.79 369 ALA A N 1
ATOM 2913 C CA . ALA A 1 369 ? 6.203 20.666 61.226 1.00 4.78 369 ALA A CA 1
ATOM 2914 C C . ALA A 1 369 ? 7.531 19.975 61.539 1.00 4.42 369 ALA A C 1
ATOM 2915 O O . ALA A 1 369 ? 7.560 18.984 62.280 1.00 4.87 369 ALA A O 1
ATOM 2917 N N . LEU A 1 370 ? 8.629 20.473 60.981 1.00 4.43 370 LEU A N 1
ATOM 2918 C CA . LEU A 1 370 ? 9.927 19.863 61.262 1.00 4.55 370 LEU A CA 1
ATOM 2919 C C . LEU A 1 370 ? 10.281 20.003 62.742 1.00 4.82 370 LEU A C 1
ATOM 2920 O O . LEU A 1 370 ? 10.775 19.060 63.371 1.00 4.90 370 LEU A O 1
ATOM 2925 N N . LEU A 1 371 ? 10.022 21.180 63.300 1.00 4.67 371 LEU A N 1
ATOM 2926 C CA . LEU A 1 371 ? 10.295 21.423 64.712 1.00 5.29 371 LEU A CA 1
ATOM 2927 C C . LEU A 1 371 ? 9.473 20.489 65.604 1.00 5.51 371 LEU A C 1
ATOM 2928 O O . LEU A 1 371 ? 9.982 19.955 66.590 1.00 6.17 371 LEU A O 1
ATOM 2933 N N . GLU A 1 372 ? 8.203 20.293 65.267 1.00 5.54 372 GLU A N 1
ATOM 2934 C CA . GLU A 1 372 ? 7.350 19.388 66.043 1.00 5.89 372 GLU A CA 1
ATOM 2935 C C . GLU A 1 372 ? 7.804 17.946 65.959 1.00 5.72 372 GLU A C 1
ATOM 2936 O O . GLU A 1 372 ? 7.864 17.234 66.965 1.00 6.34 372 GLU A O 1
ATOM 2942 N N . ARG A 1 373 ? 8.081 17.501 64.741 1.00 5.38 373 ARG A N 1
ATOM 2943 C CA . ARG A 1 373 ? 8.197 16.075 64.471 1.00 5.77 373 ARG A CA 1
ATOM 2944 C C . ARG A 1 373 ? 9.620 15.554 64.549 1.00 5.83 373 ARG A C 1
ATOM 2945 O O . ARG A 1 373 ? 9.838 14.378 64.870 1.00 6.60 373 ARG A O 1
ATOM 2953 N N . LEU A 1 374 ? 10.579 16.420 64.224 1.00 5.98 374 LEU A N 1
ATOM 2954 C CA . LEU A 1 374 ? 11.984 16.038 64.156 1.00 6.00 374 LEU A CA 1
ATOM 2955 C C . LEU A 1 374 ? 12.859 16.992 64.976 1.00 6.00 374 LEU A C 1
ATOM 2956 O O . LEU A 1 374 ? 13.772 17.620 64.440 1.00 6.05 374 LEU A O 1
ATOM 2961 N N . PRO A 1 375 ? 12.598 17.101 66.287 1.00 6.16 375 PRO A N 1
ATOM 2962 C CA . PRO A 1 375 ? 13.379 18.065 67.066 1.00 6.49 375 PRO A CA 1
ATOM 2963 C C . PRO A 1 375 ? 14.877 17.752 67.062 1.00 6.71 375 PRO A C 1
ATOM 2964 O O . PRO A 1 375 ? 15.689 18.649 67.297 1.00 7.02 375 PRO A O 1
ATOM 2968 N N . THR A 1 376 ? 15.231 16.493 66.805 1.00 6.91 376 THR A N 1
ATOM 2969 C CA . THR A 1 376 ? 16.628 16.052 66.785 1.00 7.52 376 THR A CA 1
ATOM 2970 C C . THR A 1 376 ? 17.234 16.114 65.383 1.00 7.37 376 THR A C 1
ATOM 2971 O O . THR A 1 376 ? 18.280 15.528 65.127 1.00 7.75 376 THR A O 1
ATOM 2975 N N . LEU A 1 377 ? 16.571 16.825 64.478 1.00 6.97 377 LEU A N 1
ATOM 2976 C CA . LEU A 1 377 ? 17.035 16.963 63.100 1.00 7.09 377 LEU A CA 1
ATOM 2977 C C . LEU A 1 377 ? 18.495 17.398 63.051 1.00 7.08 377 LEU A C 1
ATOM 2978 O O . LEU A 1 377 ? 18.919 18.279 63.800 1.00 7.90 377 LEU A O 1
ATOM 2983 N N . LYS A 1 378 ? 19.259 16.777 62.158 1.00 7.18 378 LYS A N 1
ATOM 2984 C CA . LYS A 1 378 ? 20.673 17.105 61.981 1.00 8.09 378 LYS A CA 1
ATOM 2985 C C . LYS A 1 378 ? 21.079 16.898 60.539 1.00 7.79 378 LYS A C 1
ATOM 2986 O O . LYS A 1 378 ? 20.532 16.042 59.861 1.00 7.37 378 LYS A O 1
ATOM 2992 N N . VAL A 1 379 ? 22.045 17.682 60.075 1.00 8.07 379 VAL A N 1
ATOM 2993 C CA . VAL A 1 379 ? 22.618 17.438 58.769 1.00 8.51 379 VAL A CA 1
ATOM 2994 C C . VAL A 1 379 ? 23.379 16.119 58.855 1.00 8.61 379 VAL A C 1
ATOM 2995 O O . VAL A 1 379 ? 24.099 15.874 59.829 1.00 8.91 379 VAL A O 1
ATOM 2999 N N . ALA A 1 380 ? 23.201 15.268 57.850 1.00 8.75 380 ALA A N 1
ATOM 3000 C CA . ALA A 1 380 ? 23.700 13.894 57.898 1.00 9.36 380 ALA A CA 1
ATOM 3001 C C . ALA A 1 380 ? 24.504 13.534 56.661 1.00 9.50 380 ALA A C 1
ATOM 3002 O O . ALA A 1 380 ? 24.508 12.386 56.221 1.00 10.65 380 ALA A O 1
ATOM 3004 N N . GLY A 1 381 ? 25.177 14.520 56.088 1.00 9.37 381 GLY A N 1
ATOM 3005 C CA . GLY A 1 381 ? 26.011 14.259 54.933 1.00 9.70 381 GLY A CA 1
ATOM 3006 C C . GLY A 1 381 ? 26.451 15.545 54.281 1.00 9.48 381 GLY A C 1
ATOM 3007 O O . GLY A 1 381 ? 26.420 16.609 54.902 1.00 9.45 381 GLY A O 1
ATOM 3008 N N . ASP A 1 382 ? 26.871 15.432 53.028 1.00 10.08 382 ASP A N 1
ATOM 3009 C CA . ASP A 1 382 ? 27.367 16.569 52.285 1.00 10.83 382 ASP A CA 1
ATOM 3010 C C . ASP A 1 382 ? 26.206 17.308 51.659 1.00 10.79 382 ASP A C 1
ATOM 3011 O O . ASP A 1 382 ? 25.396 16.718 50.952 1.00 11.55 382 ASP A O 1
ATOM 3016 N N . ILE A 1 383 ? 26.122 18.600 51.942 1.00 10.38 383 ILE A N 1
ATOM 3017 C CA . ILE A 1 383 ? 25.115 19.442 51.327 1.00 10.46 383 ILE A CA 1
ATOM 3018 C C . ILE A 1 383 ? 25.643 19.912 49.986 1.00 10.42 383 ILE A C 1
ATOM 3019 O O . ILE A 1 383 ? 26.690 20.556 49.920 1.00 10.77 383 ILE A O 1
ATOM 3024 N N . ALA A 1 384 ? 24.948 19.555 48.913 1.00 10.29 384 ALA A N 1
ATOM 3025 C CA . ALA A 1 384 ? 25.301 20.055 47.594 1.00 10.53 384 ALA A CA 1
ATOM 3026 C C . ALA A 1 384 ? 24.579 21.373 47.385 1.00 10.80 384 ALA A C 1
ATOM 3027 O O . ALA A 1 384 ? 23.354 21.410 47.268 1.00 11.21 384 ALA A O 1
ATOM 3029 N N . TRP A 1 385 ? 25.339 22.462 47.384 1.00 11.39 385 TRP A N 1
ATOM 3030 C CA . TRP A 1 385 ? 24.767 23.782 47.193 1.00 12.29 385 TRP A CA 1
ATOM 3031 C C . TRP A 1 385 ? 24.625 24.075 45.711 1.00 12.38 385 TRP A C 1
ATOM 3032 O O . TRP A 1 385 ? 25.445 23.642 44.903 1.00 12.97 385 TRP A O 1
ATOM 3043 N N . LYS A 1 386 ? 23.575 24.800 45.348 1.00 12.48 386 LYS A N 1
ATOM 3044 C CA . LYS A 1 386 ? 23.390 25.186 43.959 1.00 12.35 386 LYS A CA 1
ATOM 3045 C C . LYS A 1 386 ? 24.541 26.079 43.527 1.00 12.61 386 LYS A C 1
ATOM 3046 O O . LYS A 1 386 ? 24.895 27.021 44.225 1.00 12.99 386 LYS A O 1
ATOM 3052 N N . SER A 1 387 ? 25.142 25.757 42.388 1.00 12.90 387 SER A N 1
ATOM 3053 C CA . SER A 1 387 ? 26.239 26.558 41.876 1.00 13.12 387 SER A CA 1
ATOM 3054 C C . SER A 1 387 ? 25.944 26.914 40.429 1.00 12.49 387 SER A C 1
ATOM 3055 O O . SER A 1 387 ? 25.329 26.132 39.698 1.00 12.20 387 SER A O 1
ATOM 3058 N N . GLU A 1 388 ? 26.361 28.112 40.032 1.00 12.22 388 GLU A N 1
ATOM 3059 C CA . GLU A 1 388 ? 26.085 28.636 38.693 1.00 12.15 388 GLU A CA 1
ATOM 3060 C C . GLU A 1 388 ? 24.590 28.641 38.371 1.00 11.19 388 GLU A C 1
ATOM 3061 O O . GLU A 1 388 ? 24.161 28.210 37.300 1.00 10.83 388 GLU A O 1
ATOM 3067 N N A MET A 1 389 ? 23.806 29.130 39.328 0.50 10.87 389 MET A N 1
ATOM 3068 N N B MET A 1 389 ? 23.805 29.131 39.322 0.50 11.01 389 MET A N 1
ATOM 3069 C CA A MET A 1 389 ? 22.363 29.273 39.188 0.50 10.47 389 MET A CA 1
ATOM 3070 C CA B MET A 1 389 ? 22.378 29.312 39.127 0.50 10.73 389 MET A CA 1
ATOM 3071 C C A MET A 1 389 ? 21.978 30.675 39.636 0.50 10.17 389 MET A C 1
ATOM 3072 C C B MET A 1 389 ? 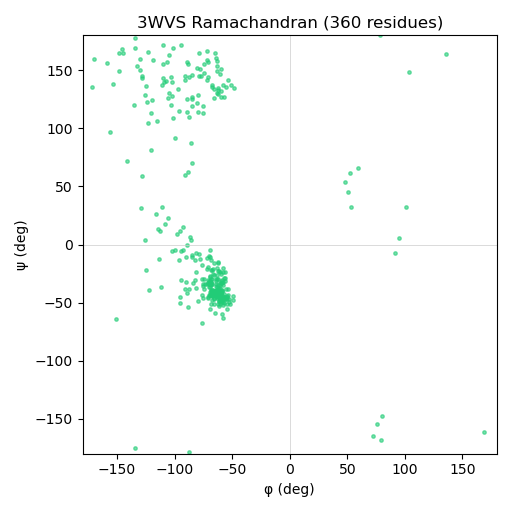21.983 30.688 39.626 0.50 10.33 389 MET A C 1
ATOM 3073 O O A MET A 1 389 ? 22.744 31.334 40.339 0.50 10.40 389 MET A O 1
ATOM 3074 O O B MET A 1 389 ? 22.736 31.337 40.352 0.50 10.53 389 MET A O 1
ATOM 3083 N N . MET A 1 390 ? 20.796 31.128 39.232 1.00 9.66 390 MET A N 1
ATOM 3084 C CA . MET A 1 390 ? 20.314 32.448 39.614 1.00 9.33 390 MET A CA 1
ATOM 3085 C C . MET A 1 390 ? 19.964 32.494 41.089 1.00 9.11 390 MET A C 1
ATOM 3086 O O . MET A 1 390 ? 19.882 33.566 41.686 1.00 8.72 390 MET A O 1
ATOM 3091 N N . VAL A 1 391 ? 19.760 31.322 41.673 1.00 9.37 391 VAL A N 1
ATOM 3092 C CA . VAL A 1 391 ? 19.393 31.225 43.077 1.00 10.02 391 VAL A CA 1
ATOM 3093 C C . VAL A 1 391 ? 20.447 30.459 43.867 1.00 10.17 391 VAL A C 1
ATOM 3094 O O . VAL A 1 391 ? 21.246 29.703 43.298 1.00 10.79 391 VAL A O 1
ATOM 3098 N N . ARG A 1 392 ? 20.446 30.693 45.177 1.00 9.97 392 ARG A N 1
ATOM 3099 C CA . ARG A 1 392 ? 21.328 30.026 46.122 1.00 10.24 392 ARG A CA 1
ATOM 3100 C C . ARG A 1 392 ? 20.529 29.085 47.007 1.00 9.75 392 ARG A C 1
ATOM 3101 O O . ARG A 1 392 ? 19.330 29.279 47.224 1.00 9.92 392 ARG A O 1
ATOM 3109 N N . GLY A 1 393 ? 21.205 28.074 47.534 1.00 9.45 393 GLY A N 1
ATOM 3110 C CA . GLY A 1 393 ? 20.573 27.167 48.478 1.00 9.28 393 GLY A CA 1
ATOM 3111 C C . GLY A 1 393 ? 20.907 25.728 48.164 1.00 9.14 393 GLY A C 1
ATOM 3112 O O . GLY A 1 393 ? 21.367 25.407 47.077 1.00 9.29 393 GLY A O 1
ATOM 3113 N N . PRO A 1 394 ? 20.672 24.838 49.126 1.00 8.68 394 PRO A N 1
ATOM 3114 C CA . PRO A 1 394 ? 20.962 23.427 48.897 1.00 8.81 394 PRO A CA 1
ATOM 3115 C C . PRO A 1 394 ? 20.136 22.827 47.760 1.00 8.99 394 PRO A C 1
ATOM 3116 O O . PRO A 1 394 ? 18.918 23.026 47.707 1.00 8.68 394 PRO A O 1
ATOM 3120 N N . ARG A 1 395 ? 20.797 22.100 46.863 1.00 9.34 395 ARG A N 1
ATOM 3121 C CA . ARG A 1 395 ? 20.119 21.284 45.855 1.00 9.73 395 ARG A CA 1
ATOM 3122 C C . ARG A 1 395 ? 19.754 19.935 46.472 1.00 9.04 395 ARG A C 1
ATOM 3123 O O . ARG A 1 395 ? 18.714 19.352 46.162 1.00 9.39 395 ARG A O 1
ATOM 3131 N N A SER A 1 396 ? 20.636 19.432 47.326 0.50 8.60 396 SER A N 1
ATOM 3132 N N B SER A 1 396 ? 20.631 19.455 47.353 0.50 8.91 396 SER A N 1
ATOM 3133 C CA A SER A 1 396 ? 20.333 18.255 48.125 0.50 7.93 396 SER A CA 1
ATOM 3134 C CA B SER A 1 396 ? 20.418 18.213 48.099 0.50 8.60 396 SER A CA 1
ATOM 3135 C C A SER A 1 396 ? 20.899 18.475 49.517 0.50 7.74 396 SER A C 1
ATOM 3136 C C B SER A 1 396 ? 20.966 18.387 49.514 0.50 8.11 396 SER A C 1
ATOM 3137 O O A SER A 1 396 ? 21.927 19.133 49.687 0.50 7.97 396 SER A O 1
ATOM 3138 O O B SER A 1 396 ? 22.060 18.918 49.694 0.50 8.29 396 SER A O 1
ATOM 3143 N N . MET A 1 397 ? 20.213 17.937 50.514 1.00 7.53 397 MET A N 1
ATOM 3144 C CA . MET A 1 397 ? 20.575 18.183 51.899 1.00 7.14 397 MET A CA 1
ATOM 3145 C C . MET A 1 397 ? 20.257 16.964 52.743 1.00 6.98 397 MET A C 1
ATOM 3146 O O . MET A 1 397 ? 19.150 16.843 53.269 1.00 6.58 397 MET A O 1
ATOM 3151 N N . PRO A 1 398 ? 21.227 16.047 52.867 1.00 6.94 398 PRO A N 1
ATOM 3152 C CA . PRO A 1 398 ? 21.035 14.843 53.661 1.00 6.88 398 PRO A CA 1
ATOM 3153 C C . PRO A 1 398 ? 20.786 15.181 55.127 1.00 6.71 398 PRO A C 1
ATOM 3154 O O . PRO A 1 398 ? 21.541 15.951 55.716 1.00 6.30 398 PRO A O 1
ATOM 3158 N N . VAL A 1 399 ? 19.724 14.615 55.693 1.00 6.69 399 VAL A N 1
ATOM 3159 C CA . VAL A 1 399 ? 19.400 14.836 57.098 1.00 6.80 399 VAL A CA 1
ATOM 3160 C C . VAL A 1 399 ? 19.079 13.537 57.833 1.00 6.90 399 VAL A C 1
ATOM 3161 O O . VAL A 1 399 ? 18.649 12.547 57.233 1.00 7.16 399 VAL A O 1
ATOM 3165 N N . GLY A 1 400 ? 19.304 13.562 59.141 1.00 6.94 400 GLY A N 1
ATOM 3166 C CA . GLY A 1 400 ? 18.950 12.464 60.028 1.00 7.68 400 GLY A CA 1
ATOM 3167 C C . GLY A 1 400 ? 18.275 13.028 61.267 1.00 8.10 400 GLY A C 1
ATOM 3168 O O . GLY A 1 400 ? 18.034 14.233 61.355 1.00 7.96 400 GLY A O 1
ATOM 3169 N N . TRP A 1 401 ? 17.982 12.157 62.228 1.00 8.95 401 TRP A N 1
ATOM 3170 C CA . TRP A 1 401 ? 17.220 12.538 63.418 1.00 9.89 401 TRP A CA 1
ATOM 3171 C C . TRP A 1 401 ? 17.398 11.496 64.507 1.00 10.87 401 TRP A C 1
ATOM 3172 O O . TRP A 1 401 ? 18.075 10.486 64.302 1.00 12.05 401 TRP A O 1
#

Solvent-accessible surface area: 17148 Å² total; per-residue (Å²): 141,67,154,43,68,99,8,59,42,16,54,48,119,16,20,57,29,21,134,40,12,39,178,5,25,111,63,138,12,9,23,25,0,82,15,77,57,14,52,46,0,9,2,0,4,22,15,118,5,0,80,54,1,8,35,40,88,99,16,1,22,38,36,16,126,121,55,86,10,2,51,15,78,96,78,57,39,94,21,89,18,18,80,44,22,19,62,108,64,9,74,81,1,54,190,38,0,28,142,11,7,59,124,223,94,4,78,117,38,61,81,132,2,62,89,28,0,30,124,11,0,70,71,4,68,89,154,29,97,86,6,38,0,12,55,34,0,0,67,20,0,0,2,26,14,2,2,125,31,0,10,3,45,48,138,37,103,134,97,2,20,122,7,1,59,9,22,15,20,29,20,106,118,94,57,63,47,15,83,62,56,39,111,78,1,44,50,36,0,31,42,20,6,60,45,44,92,92,138,95,54,151,20,23,0,12,35,0,12,74,1,70,82,106,91,118,78,5,69,69,84,10,0,31,3,4,0,8,32,26,0,22,55,15,5,12,42,4,2,0,12,0,0,1,0,0,50,2,0,29,88,59,84,109,20,12,110,96,1,56,95,54,70,164,22,0,58,38,0,0,35,0,0,10,3,17,4,11,53,33,22,27,27,15,26,13,11,0,0,113,92,86,8,138,0,25,78,18,79,0,108,54,26,28,3,0,5,0,4,49,21,1,0,3,6,4,46,144,78,4,128,62,27,92,97,9,57,1,73,19,104,77,22,112,18,2,31,23,16,53,37,73,23,64,44,26,21,1,27,8,16,68,3,2,1,21,3,0,0,59,0,0,10,101,79,4,62,86,10,98,54,45,44,118,20,41,32,12,64,97,11,63,16,8,1,0,100,38,0,31,0,0,68

InterPro domains:
  IPR001128 Cytochrome P450 [PF00067] (43-263)
  IPR001128 Cytochrome P450 [PF00067] (269-369)
  IPR001128 Cytochrome P450 [PR00385] (237-254)
  IPR001128 Cytochrome P450 [PR00385] (272-283)
  IPR001128 Cytochrome P450 [PR00385] (340-349)
  IPR001128 Cytochrome P450 [PR00385] (349-360)
  IPR002397 Cytochrome P450, B-class [PR00359] (89-100)
  IPR002397 Cytochrome P450, B-class [PR00359] (136-152)
  IPR002397 Cytochrome P450, B-class [PR00359] (153-168)
  IPR002397 Cytochrome P450, B-class [PR00359] (191-213)
  IPR002397 Cytochrome P450, B-class [PR00359] (272-283)
  IPR002397 Cytochrome P450, B-class [PR00359] (291-318)
  IPR002397 Cytochrome P450, B-class [PR00359] (319-334)
  IPR002397 Cytochrome P450, B-class [PR00359] (340-349)
  IPR002397 Cytochrome P450, B-class [PR00359] (349-360)
  IPR017972 Cytochrome P450, conserved site [PS00086] (342-351)
  IPR036396 Cytochrome P450 superfamily [G3DSA:1.10.630.10] (1-397)
  IPR036396 Cytochrome P450 superfamily [SSF48264] (21-397)

Sequence (393 aa):
YPESLSSYPFGPDEGLALSESYTRRARDTDDGLIRVKLPYGEPAWLATRYEDARLVLGDARFSRALLSSEEHDPPRARKFNAQAKSMFNMDAPDHTRLRRLISKAFTIRRVEELRPKVHDLAHRLIDDMLAKGEPADLVADYALPIPTTVICELLLGVPFEDREKFGRWTDAILSTSTLNPEEGRVKRMELVGYIGGIIIAARRAQPADDLISGMIEARDVQDKLTEQELLDHCIGLLIAGHETTASQIPSFVYALLDQPQHWKRLLDDPELIPSAVEELFRFVPLGSGGSSAAAAPRYAREDIEVGGTLVRAGEPVLVALGAANRDGLRFEDPEEIKLDRPSSNHHIGFGHGIHHHCLGAPLARLELQEALRALLERLPTLKVAGDIAWKSEMMMVRGPRSSMPVGW

B-factor: mean 11.79, std 6.28, range [3.9, 43.11]